Protein AF-A0A538QZ76-F1 (afdb_monomer)

Solvent-accessible surface area (backbone atoms only — not comparable to full-atom values): 19483 Å² total; per-residue (Å²): 105,70,64,50,49,67,51,51,40,61,67,75,55,74,56,78,67,48,42,54,47,55,32,48,49,42,43,40,50,39,54,44,37,49,47,60,68,74,47,75,77,45,76,70,54,49,53,53,48,49,52,42,44,50,49,37,51,58,56,55,55,70,50,48,74,53,44,76,74,72,51,53,75,73,53,45,54,50,49,55,51,49,64,60,46,50,54,53,51,49,52,50,52,51,50,36,45,64,71,66,48,62,62,67,56,50,50,50,52,34,52,53,44,48,52,50,27,51,46,43,42,46,38,48,67,70,50,59,70,67,60,80,74,67,51,47,66,75,59,62,57,74,44,58,71,42,66,81,66,40,31,46,32,62,51,28,55,52,51,26,41,44,70,55,47,45,61,58,52,50,61,73,68,43,86,64,69,40,39,34,38,26,36,47,30,50,59,20,73,58,41,38,54,43,20,63,66,57,29,47,24,36,30,30,23,75,48,64,62,26,42,53,40,16,59,73,67,29,86,62,74,58,57,44,76,44,76,42,49,53,67,62,55,97,62,62,69,49,67,20,46,27,33,36,31,56,74,30,49,45,69,40,95,57,42,59,40,30,47,38,39,46,41,47,27,29,22,69,62,13,38,41,37,39,26,39,40,18,59,38,72,61,13,44,49,49,68,41,48,40,37,60,74,28,33,34,80,50,64,77,44,68,62,39,67,89,37,30,46,42,72,66,59,54,49,50,40,30,50,78,39,46,28,47,70,73,48,76,38,6,42,42,74,47,96,47,70,51,49,56,49,18,62,73,71,18,35,43,57,94,81,37,45,44,40,79,41,94,54,50,55,37,24,30,40,34,42,26,22,30,51,60,85,128

Nearest PDB structures (foldseek):
  3l8d-assembly1_A-2  TM=7.058E-01  e=3.221E-12  Bacillus thuringiensis str. Al Hakam
  3bkw-assembly1_B  TM=6.563E-01  e=1.157E-09  Mesorhizobium japonicum MAFF 303099
  3bkw-assembly1_A  TM=6.419E-01  e=2.212E-09  Mesorhizobium japonicum MAFF 303099
  3g5l-assembly1_B  TM=6.286E-01  e=1.516E-09  Listeria monocytogenes serotype 4b str. F2365
  3g5l-assembly2_A  TM=6.689E-01  e=5.844E-09  Listeria monocytogenes serotype 4b str. F2365

Sequence (374 aa):
MLVDEGVFHRRRGLPRWERIGHPLDTLTLVVCLAWLVAVPPGRGALTVYAVLAVFSTLFVTKDEPVHARLCGGGEQWLHAILFVLHPIVLAVLGLVWWTGAHPALLAAQLGLTVGFGAYQAVYWNLLAGRRARTVNNAWYDTLGDRWYEAEDTPIALLRAEASHRNPWIAETLGAAPRAVLDLGCGAGFLANDLAARGHRVTGLDTSAEVLAVARRHDGSRSAEYLVGDACAVPFRDASFDAVCAMDLLEHVAEPHRVVAEAARVLRPGGAFFFHTFNRTWQAHLVVIKGVEWFVKNTPKDLHVIDLFRSPEEVAEMCRRAQLEPITVRGSRPRFRWPLWRMLVTGRVGHDFAFTFSGSTKLGYTGYARKLAAV

pLDDT: mean 93.0, std 7.46, range [49.75, 98.94]

Secondary structure (DSSP, 8-state):
-HHIIIIIIHHH---TTHHHHHHHHHHHHHHHHHHHHHS---HHHHHHHHHHHHHHHHHHGGGHHHHHHH--HHHHHHHHHHHHHHHHHHHHHHHHHHTT--HHHHHHHHHHHHHHHHHHHHIIIIIGGGS-PPP-THHHHT-TTHHHH-SSSTHHHHHHHHHHHHHHHHHHH-SS--EEEEET-TT-HHHHHHHHTT-EEEEEES-HHHHHHHHHT-SSS--EEEE--TTS-SS-TT-EEEEEEES-TTT-S-HHHHHHHHHHHEEEEEEEEEEEE--SHHHIIIIIIIHHHHSTTPPTTSS-GGG---HHHHHHHHHHTTB-S-EEEEEEE--SHHHHHHHHHS---TT--EEEES--SSEEEEEEEBPPP-

Mean predicted aligned error: 10.44 Å

Structure (mmCIF, N/CA/C/O backbone):
data_AF-A0A538QZ76-F1
#
_entry.id   AF-A0A538QZ76-F1
#
loop_
_atom_site.group_PDB
_atom_site.id
_atom_site.type_symbol
_atom_site.label_atom_id
_atom_site.label_alt_id
_atom_site.label_comp_id
_atom_site.label_asym_id
_atom_site.label_entity_id
_atom_site.label_seq_id
_atom_site.pdbx_PDB_ins_code
_atom_site.Cartn_x
_atom_site.Cartn_y
_atom_site.Cartn_z
_atom_site.occupancy
_atom_site.B_iso_or_equiv
_atom_site.auth_seq_id
_atom_site.auth_comp_id
_atom_site.auth_asym_id
_atom_site.auth_atom_id
_atom_site.pdbx_PDB_model_num
ATOM 1 N N . MET A 1 1 ? 7.756 -3.004 -36.128 1.00 80.75 1 MET A N 1
ATOM 2 C CA . MET A 1 1 ? 8.048 -2.037 -35.046 1.00 80.75 1 MET A CA 1
ATOM 3 C C . MET A 1 1 ? 6.789 -1.408 -34.449 1.00 80.75 1 MET A C 1
ATOM 5 O O . MET A 1 1 ? 6.540 -1.660 -33.286 1.00 80.75 1 MET A O 1
ATOM 9 N N . LEU A 1 2 ? 5.948 -0.663 -35.188 1.00 84.56 2 LEU A N 1
ATOM 10 C CA . LEU A 1 2 ? 4.759 -0.014 -34.585 1.00 84.56 2 LEU A CA 1
ATOM 11 C C . LEU A 1 2 ? 3.723 -0.989 -33.997 1.00 84.56 2 LEU A C 1
ATOM 13 O O . LEU A 1 2 ? 3.185 -0.724 -32.928 1.00 84.56 2 LEU A O 1
ATOM 17 N N . VAL A 1 3 ? 3.452 -2.111 -34.672 1.00 84.31 3 VAL A N 1
ATOM 18 C CA . VAL A 1 3 ? 2.540 -3.155 -34.160 1.00 84.31 3 VAL A CA 1
ATOM 19 C C . VAL A 1 3 ? 3.105 -3.797 -32.894 1.00 84.31 3 VAL A C 1
ATOM 21 O O . VAL A 1 3 ? 2.396 -3.938 -31.905 1.00 84.31 3 VAL A O 1
ATOM 24 N N . ASP A 1 4 ? 4.393 -4.124 -32.916 1.00 84.69 4 ASP A N 1
ATOM 25 C CA . ASP A 1 4 ? 5.113 -4.703 -31.784 1.00 84.69 4 ASP A CA 1
ATOM 26 C C . ASP A 1 4 ? 5.060 -3.793 -30.544 1.00 84.69 4 ASP A C 1
ATOM 28 O O . ASP A 1 4 ? 4.575 -4.166 -29.477 1.00 84.69 4 ASP A O 1
ATOM 32 N N . GLU A 1 5 ? 5.400 -2.523 -30.747 1.00 84.94 5 GLU A N 1
ATOM 33 C CA . GLU A 1 5 ? 5.354 -1.470 -29.741 1.00 84.94 5 GLU A CA 1
ATOM 34 C C . GLU A 1 5 ? 3.928 -1.202 -29.217 1.00 84.94 5 GLU A C 1
ATOM 36 O O . GLU A 1 5 ? 3.680 -1.178 -28.009 1.00 84.94 5 GLU A O 1
ATOM 41 N N . GLY A 1 6 ? 2.972 -0.989 -30.125 1.00 83.19 6 GLY A N 1
ATOM 42 C CA . GLY A 1 6 ? 1.619 -0.538 -29.801 1.00 83.19 6 GLY A CA 1
ATOM 43 C C . GLY A 1 6 ? 0.700 -1.633 -29.266 1.00 83.19 6 GLY A C 1
ATOM 44 O O . GLY A 1 6 ? -0.207 -1.335 -28.487 1.00 83.19 6 GLY A O 1
ATOM 45 N N . VAL A 1 7 ? 0.931 -2.888 -29.658 1.00 81.06 7 VAL A N 1
ATOM 46 C CA . VAL A 1 7 ? 0.089 -4.028 -29.281 1.00 81.06 7 VAL A CA 1
ATOM 47 C C . VAL A 1 7 ? 0.778 -4.875 -28.227 1.00 81.06 7 VAL A C 1
ATOM 49 O O . VAL A 1 7 ? 0.225 -5.045 -27.144 1.00 81.06 7 VAL A O 1
ATOM 52 N N . PHE A 1 8 ? 1.970 -5.397 -28.502 1.00 83.62 8 PHE A N 1
ATOM 53 C CA . PHE A 1 8 ? 2.587 -6.386 -27.625 1.00 83.62 8 PHE A CA 1
ATOM 54 C C . PHE A 1 8 ? 3.287 -5.735 -26.434 1.00 83.62 8 PHE A C 1
ATOM 56 O O . PHE A 1 8 ? 2.915 -6.005 -25.288 1.00 83.62 8 PHE A O 1
ATOM 63 N N . HIS A 1 9 ? 4.193 -4.782 -26.669 1.00 83.31 9 HIS A N 1
ATOM 64 C CA . HIS A 1 9 ? 4.949 -4.119 -25.598 1.00 83.31 9 HIS A CA 1
ATOM 65 C C . HIS A 1 9 ? 4.045 -3.338 -24.668 1.00 83.31 9 HIS A C 1
ATOM 67 O O . HIS A 1 9 ? 4.126 -3.480 -23.447 1.00 83.31 9 HIS A O 1
ATOM 73 N N . ARG A 1 10 ? 3.101 -2.580 -25.229 1.00 78.94 10 ARG A N 1
ATOM 74 C CA . ARG A 1 10 ? 2.077 -1.920 -24.427 1.00 78.94 10 ARG A CA 1
ATOM 75 C C . ARG A 1 10 ? 1.172 -2.885 -23.690 1.00 78.94 10 ARG A C 1
ATOM 77 O O . ARG A 1 10 ? 0.716 -2.494 -22.633 1.00 78.94 10 ARG A O 1
ATOM 84 N N . ARG A 1 11 ? 0.891 -4.109 -24.144 1.00 78.50 11 ARG A N 1
ATOM 85 C CA . ARG A 1 11 ? 0.104 -5.068 -23.341 1.00 78.50 11 ARG A CA 1
ATOM 86 C C . ARG A 1 11 ? 0.929 -5.642 -22.197 1.00 78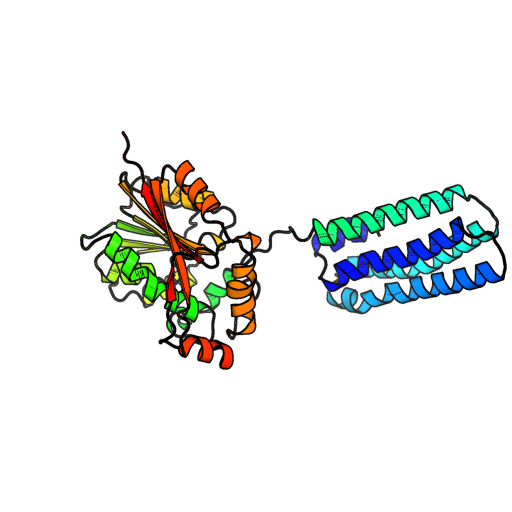.50 11 ARG A C 1
ATOM 88 O O . ARG A 1 11 ? 0.538 -5.454 -21.049 1.00 78.50 11 ARG A O 1
ATOM 95 N N . ARG A 1 12 ? 2.090 -6.231 -22.486 1.00 77.06 12 ARG A N 1
ATOM 96 C CA . ARG A 1 12 ? 2.932 -6.924 -21.493 1.00 77.06 12 ARG A CA 1
ATOM 97 C C . ARG A 1 12 ? 3.686 -5.991 -20.537 1.00 77.06 12 ARG A C 1
ATOM 99 O O . ARG A 1 12 ? 3.956 -6.354 -19.398 1.00 77.06 12 ARG A O 1
ATOM 106 N N . GLY A 1 13 ? 3.956 -4.759 -20.970 1.00 75.50 13 GLY A N 1
ATOM 107 C CA . GLY A 1 13 ? 4.861 -3.829 -20.295 1.00 75.50 13 GLY A CA 1
ATOM 108 C C . GLY A 1 13 ? 6.333 -4.216 -20.478 1.00 75.50 13 GLY A C 1
ATOM 109 O O . GLY A 1 13 ? 6.659 -5.381 -20.651 1.00 75.50 13 GLY A O 1
ATOM 110 N N . LEU A 1 14 ? 7.241 -3.237 -20.426 1.00 73.81 14 LEU A N 1
ATOM 111 C CA . LEU A 1 14 ? 8.676 -3.485 -20.619 1.00 73.81 14 LEU A CA 1
ATOM 112 C C . LEU A 1 14 ? 9.445 -3.611 -19.285 1.00 73.81 14 LEU A C 1
ATOM 114 O O . LEU A 1 14 ? 9.339 -2.707 -18.431 1.00 73.81 14 LEU A O 1
ATOM 118 N N . PRO A 1 15 ? 10.245 -4.685 -19.099 1.00 73.88 15 PRO A N 1
ATOM 119 C CA . PRO A 1 15 ? 11.234 -4.812 -18.030 1.00 73.88 15 PRO A CA 1
ATOM 120 C C . PRO A 1 15 ? 12.224 -3.643 -18.022 1.00 73.88 15 PRO A C 1
ATOM 122 O O . PRO A 1 15 ? 12.510 -3.050 -19.056 1.00 73.88 15 PRO A O 1
ATOM 125 N N . ARG A 1 16 ? 12.804 -3.323 -16.855 1.00 73.88 16 ARG A N 1
ATOM 126 C CA . ARG A 1 16 ? 13.711 -2.165 -16.695 1.00 73.88 16 ARG A CA 1
ATOM 127 C C . ARG A 1 16 ? 14.867 -2.140 -17.699 1.00 73.88 16 ARG A C 1
ATOM 129 O O . ARG A 1 16 ? 15.167 -1.073 -18.217 1.00 73.88 16 ARG A O 1
ATOM 136 N N . TRP A 1 17 ? 15.488 -3.288 -17.963 1.00 72.94 17 TRP A N 1
ATOM 137 C CA . TRP A 1 17 ? 16.600 -3.390 -18.910 1.00 72.94 17 TRP A CA 1
ATOM 138 C C . TRP A 1 17 ? 16.162 -3.113 -20.348 1.00 72.94 17 TRP A C 1
ATOM 140 O O . TRP A 1 17 ? 16.837 -2.368 -21.051 1.00 72.94 17 TRP A O 1
ATOM 150 N N . GLU A 1 18 ? 14.995 -3.607 -20.758 1.00 81.06 18 GLU A N 1
ATOM 151 C CA . GLU A 1 18 ? 14.475 -3.358 -22.104 1.00 81.06 18 GLU A CA 1
ATOM 152 C C . GLU A 1 18 ? 13.999 -1.913 -22.287 1.00 81.06 18 GLU A C 1
ATOM 154 O O . GLU A 1 18 ? 14.087 -1.396 -23.388 1.00 81.06 18 GLU A O 1
ATOM 159 N N . ARG A 1 19 ? 13.604 -1.184 -21.231 1.00 82.50 19 ARG A N 1
ATOM 160 C CA . ARG A 1 19 ? 13.295 0.263 -21.345 1.00 82.50 19 ARG A CA 1
ATOM 161 C C . ARG A 1 19 ? 14.489 1.115 -21.788 1.00 82.50 19 ARG A C 1
ATOM 163 O O . ARG A 1 19 ? 14.288 2.226 -22.277 1.00 82.50 19 ARG A O 1
ATOM 170 N N . ILE A 1 20 ? 15.703 0.602 -21.587 1.00 81.44 20 ILE A N 1
ATOM 171 C CA . ILE A 1 20 ? 16.960 1.193 -22.060 1.00 81.44 20 ILE A CA 1
ATOM 172 C C . ILE A 1 20 ? 17.405 0.503 -23.355 1.00 81.44 20 ILE A C 1
ATOM 174 O O . ILE A 1 20 ? 17.811 1.184 -24.290 1.00 81.44 20 ILE A O 1
ATOM 178 N N . GLY A 1 21 ? 17.288 -0.826 -23.428 1.00 83.19 21 GLY A N 1
ATOM 179 C CA . GLY A 1 21 ? 17.635 -1.620 -24.608 1.00 83.19 21 GLY A CA 1
ATOM 180 C C . GLY A 1 21 ? 16.875 -1.189 -25.863 1.00 83.19 21 GLY A C 1
ATOM 181 O O . GLY A 1 21 ? 17.511 -0.873 -26.859 1.00 83.19 21 GLY A O 1
ATOM 182 N N . HIS A 1 22 ? 15.550 -1.051 -25.780 1.00 82.56 22 HIS A N 1
ATOM 183 C CA . HIS A 1 22 ? 14.692 -0.683 -26.910 1.00 82.56 22 HIS A CA 1
ATOM 184 C C . HIS A 1 22 ? 15.082 0.644 -27.580 1.00 82.56 22 HIS A C 1
ATOM 186 O O . HIS A 1 22 ? 15.225 0.692 -28.803 1.00 82.56 22 HIS A O 1
ATOM 192 N N . PRO A 1 23 ? 15.274 1.746 -26.824 1.00 89.44 23 PRO A N 1
ATOM 193 C CA . PRO A 1 23 ? 15.790 2.978 -27.411 1.00 89.44 23 PRO A CA 1
ATOM 194 C C . PRO A 1 23 ? 17.182 2.828 -28.034 1.00 89.44 23 PRO A C 1
ATOM 196 O O . PRO A 1 23 ? 17.469 3.502 -29.022 1.00 89.44 23 PRO A O 1
ATOM 199 N N . LEU A 1 24 ? 18.045 1.962 -27.486 1.00 91.50 24 LEU A N 1
ATOM 200 C CA . LEU A 1 24 ? 19.373 1.704 -28.051 1.00 91.50 24 LEU A CA 1
ATOM 201 C C . LEU A 1 24 ? 19.293 0.955 -29.385 1.00 91.50 24 LEU A C 1
ATOM 203 O O . LEU A 1 24 ? 20.043 1.291 -30.297 1.00 91.50 24 LEU A O 1
ATOM 207 N N . ASP A 1 25 ? 18.360 0.016 -29.541 1.00 91.25 25 ASP A N 1
ATOM 208 C CA . ASP A 1 25 ? 18.129 -0.685 -30.811 1.00 91.25 25 ASP A CA 1
ATOM 209 C C . ASP A 1 25 ? 17.787 0.310 -31.921 1.00 91.25 25 ASP A C 1
ATOM 211 O O . ASP A 1 25 ? 18.461 0.368 -32.956 1.00 91.25 25 ASP A O 1
ATOM 215 N N . THR A 1 26 ? 16.824 1.193 -31.646 1.00 94.12 26 THR A N 1
ATOM 216 C CA . THR A 1 26 ? 16.449 2.288 -32.546 1.00 94.12 26 THR A CA 1
ATOM 217 C C . THR A 1 26 ? 17.615 3.253 -32.783 1.00 94.12 26 THR A C 1
ATOM 219 O O . THR A 1 26 ? 17.809 3.709 -33.910 1.00 94.12 26 THR A O 1
ATOM 222 N N . LEU A 1 27 ? 18.446 3.531 -31.771 1.00 95.50 27 LEU A N 1
ATOM 223 C CA . LEU A 1 27 ? 19.625 4.388 -31.913 1.00 95.50 27 LEU A CA 1
ATOM 224 C C . LEU A 1 27 ? 20.648 3.809 -32.900 1.00 95.50 27 LEU A C 1
ATOM 226 O O . LEU A 1 27 ? 21.184 4.562 -33.711 1.00 95.50 27 LEU A O 1
ATOM 230 N N . THR A 1 28 ? 20.900 2.494 -32.889 1.00 96.44 28 THR A N 1
ATOM 231 C CA . THR A 1 28 ? 21.828 1.882 -33.861 1.00 96.44 28 THR A CA 1
ATOM 232 C C . THR A 1 28 ? 21.362 2.091 -35.307 1.00 96.44 28 THR A C 1
ATOM 234 O O . THR A 1 28 ? 22.176 2.385 -36.186 1.00 96.44 28 THR A O 1
ATOM 237 N N . LEU A 1 29 ? 20.047 2.036 -35.549 1.00 95.69 29 LEU A N 1
ATOM 238 C CA . LEU A 1 29 ? 19.448 2.325 -36.851 1.00 95.69 29 LEU A CA 1
ATOM 239 C C . LEU A 1 29 ? 19.518 3.821 -37.198 1.00 95.69 29 LEU A C 1
ATOM 241 O O . LEU A 1 29 ? 19.831 4.169 -38.337 1.00 95.69 29 LEU A O 1
ATOM 245 N N . VAL A 1 30 ? 19.284 4.711 -36.225 1.00 97.44 30 VAL A N 1
ATOM 246 C CA . VAL A 1 30 ? 19.457 6.165 -36.398 1.00 97.44 30 VAL A CA 1
ATOM 247 C C . VAL A 1 30 ? 20.885 6.492 -36.826 1.00 97.44 30 VAL A C 1
ATOM 249 O O . VAL A 1 30 ? 21.061 7.278 -37.750 1.00 97.44 30 VAL A O 1
ATOM 252 N N . VAL A 1 31 ? 21.899 5.867 -36.220 1.00 97.94 31 VAL A N 1
ATOM 253 C CA . VAL A 1 31 ? 23.308 6.065 -36.600 1.00 97.94 31 VAL A CA 1
ATOM 254 C C . VAL A 1 31 ? 23.555 5.633 -38.049 1.00 97.94 31 VAL A C 1
ATOM 256 O O . VAL A 1 31 ? 24.192 6.369 -38.802 1.00 97.94 31 VAL A O 1
ATOM 259 N N . CYS A 1 32 ? 22.999 4.493 -38.473 1.00 97.69 32 CYS A N 1
ATOM 260 C CA . CYS A 1 32 ? 23.092 4.035 -39.862 1.00 97.69 32 CYS A CA 1
ATOM 261 C C . CYS A 1 32 ? 22.452 5.035 -40.840 1.00 97.69 32 CYS A C 1
ATOM 263 O O . CYS A 1 32 ? 23.055 5.391 -41.848 1.00 97.69 32 CYS A O 1
ATOM 265 N N . LEU A 1 33 ? 21.240 5.509 -40.545 1.00 97.25 33 LEU A N 1
ATOM 266 C CA . LEU A 1 33 ? 20.511 6.456 -41.396 1.00 97.25 33 LEU A CA 1
ATOM 267 C C . LEU A 1 33 ? 21.169 7.840 -41.426 1.00 97.25 33 LEU A C 1
ATOM 269 O O . LEU A 1 33 ? 21.270 8.450 -42.488 1.00 97.25 33 LEU A O 1
ATOM 273 N N . ALA A 1 34 ? 21.655 8.323 -40.281 1.00 97.56 34 ALA A N 1
ATOM 274 C CA . ALA A 1 34 ? 22.375 9.585 -40.183 1.00 97.56 34 ALA A CA 1
ATOM 275 C C . ALA A 1 34 ? 23.660 9.556 -41.018 1.00 97.56 34 ALA A C 1
ATOM 277 O O . ALA A 1 34 ? 23.959 10.536 -41.695 1.00 97.56 34 ALA A O 1
ATOM 278 N N . TRP A 1 35 ? 24.372 8.422 -41.039 1.00 98.06 35 TRP A N 1
ATOM 279 C CA . TRP A 1 35 ? 25.529 8.228 -41.913 1.00 98.06 35 TRP A CA 1
ATOM 280 C C . TRP A 1 35 ? 25.163 8.391 -43.393 1.00 98.06 35 TRP A C 1
ATOM 282 O O . TRP A 1 35 ? 25.805 9.166 -44.097 1.00 98.06 35 TRP A O 1
ATOM 292 N N . LEU A 1 36 ? 24.097 7.723 -43.850 1.00 96.62 36 LEU A N 1
ATOM 293 C CA . LEU A 1 36 ? 23.642 7.816 -45.242 1.00 96.62 36 LEU A CA 1
ATOM 294 C C . LEU A 1 36 ? 23.191 9.235 -45.629 1.00 96.62 36 LEU A C 1
ATOM 296 O O . LEU A 1 36 ? 23.355 9.642 -46.773 1.00 96.62 36 LEU A O 1
ATOM 300 N N . VAL A 1 37 ? 22.621 9.998 -44.694 1.00 96.50 37 VAL A N 1
ATOM 301 C CA . VAL A 1 37 ? 22.189 11.383 -44.951 1.00 96.50 37 VAL A CA 1
ATOM 302 C C . VAL A 1 37 ? 23.370 12.360 -44.948 1.00 96.50 37 VAL A C 1
ATOM 304 O O . VAL A 1 37 ? 23.382 13.303 -45.735 1.00 96.50 37 VAL A O 1
ATOM 307 N N . ALA A 1 38 ? 24.352 12.161 -44.068 1.00 96.31 38 ALA A N 1
ATOM 308 C CA . ALA A 1 38 ? 25.433 13.121 -43.845 1.00 96.31 38 ALA A CA 1
ATOM 309 C C . ALA A 1 38 ? 26.656 12.909 -44.749 1.00 96.31 38 ALA A C 1
ATOM 311 O O . ALA A 1 38 ? 27.413 13.853 -44.978 1.00 96.31 38 ALA A O 1
ATOM 312 N N . VAL A 1 39 ? 26.881 11.684 -45.233 1.00 96.38 39 VAL A N 1
ATOM 313 C CA . VAL A 1 39 ? 28.116 11.311 -45.934 1.00 96.38 39 VAL A CA 1
ATOM 314 C C . VAL A 1 39 ? 27.818 10.986 -47.401 1.00 96.38 39 VAL A C 1
ATOM 316 O O . VAL A 1 39 ? 26.955 10.151 -47.672 1.00 96.38 39 VAL A O 1
ATOM 319 N N . PRO A 1 40 ? 28.521 11.602 -48.371 1.00 94.06 40 PRO A N 1
ATOM 320 C CA . PRO A 1 40 ? 28.330 11.289 -49.783 1.00 94.06 40 PRO A CA 1
ATOM 321 C C . PRO A 1 40 ? 28.854 9.882 -50.144 1.00 94.06 40 PRO A C 1
ATOM 323 O O . PRO A 1 40 ? 29.774 9.378 -49.487 1.00 94.06 40 PRO A O 1
ATOM 326 N N . PRO A 1 41 ? 28.325 9.245 -51.208 1.00 95.50 41 PRO A N 1
ATOM 327 C CA . PRO A 1 41 ? 28.756 7.918 -51.643 1.00 95.50 41 PRO A CA 1
ATOM 328 C C . PRO A 1 41 ? 30.248 7.825 -51.976 1.00 95.50 41 PRO A C 1
ATOM 330 O O . PRO A 1 41 ? 30.800 8.626 -52.727 1.00 95.50 41 PRO A O 1
ATOM 333 N N . GLY A 1 42 ? 30.901 6.791 -51.448 1.00 95.31 42 GLY A N 1
ATOM 334 C CA . GLY A 1 42 ? 32.303 6.482 -51.716 1.00 95.31 42 GLY A CA 1
ATOM 335 C C . GLY A 1 42 ? 32.696 5.136 -51.115 1.00 95.31 42 GLY A C 1
ATOM 336 O O . GLY A 1 42 ? 32.079 4.681 -50.156 1.00 95.31 42 GLY A O 1
ATOM 337 N N . ARG A 1 43 ? 33.726 4.475 -51.662 1.00 94.00 43 ARG A N 1
ATOM 338 C CA . ARG A 1 43 ? 34.111 3.110 -51.236 1.00 94.00 43 ARG A CA 1
ATOM 339 C C . ARG A 1 43 ? 34.431 3.021 -49.740 1.00 94.00 43 ARG A C 1
ATOM 341 O O . ARG A 1 43 ? 33.952 2.113 -49.076 1.00 94.00 43 ARG A O 1
ATOM 348 N N . GLY A 1 44 ? 35.182 3.986 -49.204 1.00 95.00 44 GLY A N 1
ATOM 349 C CA . GLY A 1 44 ? 35.467 4.049 -47.766 1.00 95.00 44 GLY A CA 1
ATOM 350 C C . GLY A 1 44 ? 34.210 4.281 -46.923 1.00 95.00 44 GLY A C 1
ATOM 351 O O . GLY A 1 44 ? 34.025 3.628 -45.900 1.00 95.00 44 GLY A O 1
ATOM 352 N N . ALA A 1 45 ? 33.305 5.149 -47.386 1.00 95.50 45 ALA A N 1
ATOM 353 C CA . ALA A 1 45 ? 32.052 5.428 -46.693 1.00 95.50 45 ALA A CA 1
ATOM 354 C C . ALA A 1 45 ? 31.082 4.235 -46.708 1.00 95.50 45 ALA A C 1
ATOM 356 O O . ALA A 1 45 ? 30.384 4.004 -45.722 1.00 95.50 45 ALA A O 1
ATOM 357 N N . LEU A 1 46 ? 31.085 3.447 -47.788 1.00 96.44 46 LEU A N 1
ATOM 358 C CA . LEU A 1 46 ? 30.331 2.200 -47.886 1.00 96.44 46 LEU A CA 1
ATOM 359 C C . LEU A 1 46 ? 30.845 1.157 -46.887 1.00 96.44 46 LEU A C 1
ATOM 361 O O . LEU A 1 46 ? 30.037 0.501 -46.239 1.00 96.44 46 LEU A O 1
ATOM 365 N N . THR A 1 47 ? 32.165 1.030 -46.717 1.00 97.19 47 THR A N 1
ATOM 366 C CA . THR A 1 47 ? 32.744 0.121 -45.715 1.00 97.19 47 THR A CA 1
ATOM 367 C C . THR A 1 47 ? 32.290 0.486 -44.304 1.00 97.19 47 THR A C 1
ATOM 369 O O . THR A 1 47 ? 31.853 -0.388 -43.559 1.00 97.19 47 THR A O 1
ATOM 372 N N . VAL A 1 48 ? 32.341 1.772 -43.941 1.00 97.75 48 VAL A N 1
ATOM 373 C CA . VAL A 1 48 ? 31.873 2.234 -42.623 1.00 97.75 48 VAL A CA 1
ATOM 374 C C . VAL A 1 48 ? 30.382 1.953 -42.448 1.00 97.75 48 VAL A C 1
ATOM 376 O O . VAL A 1 48 ? 29.983 1.392 -41.430 1.00 97.75 48 VAL A O 1
ATOM 379 N N . TYR A 1 49 ? 29.566 2.268 -43.457 1.00 98.12 49 TYR A N 1
ATOM 380 C CA . TYR A 1 49 ? 28.137 1.966 -43.429 1.00 98.12 49 TYR A CA 1
ATOM 381 C C . TYR A 1 49 ? 27.860 0.470 -43.238 1.00 98.12 49 TYR A C 1
ATOM 383 O O . TYR A 1 49 ? 27.044 0.101 -42.399 1.00 98.12 49 TYR A O 1
ATOM 391 N N . ALA A 1 50 ? 28.561 -0.396 -43.973 1.00 97.69 50 ALA A N 1
ATOM 392 C CA . ALA A 1 50 ? 28.400 -1.840 -43.866 1.00 97.69 50 ALA A CA 1
ATOM 393 C C . ALA A 1 50 ? 28.728 -2.344 -42.452 1.00 97.69 50 ALA A C 1
ATOM 395 O O . ALA A 1 50 ? 27.985 -3.159 -41.909 1.00 97.69 50 ALA A O 1
ATOM 396 N N . VAL A 1 51 ? 29.784 -1.817 -41.821 1.00 98.06 51 VAL A N 1
ATOM 397 C CA . VAL A 1 51 ? 30.125 -2.139 -40.424 1.00 98.06 51 VAL A CA 1
ATOM 398 C C . VAL A 1 51 ? 29.012 -1.701 -39.469 1.00 98.06 51 VAL A C 1
ATOM 400 O O . VAL A 1 51 ? 28.595 -2.492 -38.624 1.00 98.06 51 VAL A O 1
ATOM 403 N N . LEU A 1 52 ? 28.491 -0.479 -39.621 1.00 98.00 52 LEU A N 1
ATOM 404 C CA . LEU A 1 52 ? 27.378 0.024 -38.807 1.00 98.00 52 LEU A CA 1
ATOM 405 C C . LEU A 1 52 ? 26.110 -0.826 -38.987 1.00 98.00 52 LEU A C 1
ATOM 407 O O . LEU A 1 52 ? 25.454 -1.168 -38.004 1.00 98.00 52 LEU A O 1
ATOM 411 N N . ALA A 1 53 ? 25.793 -1.213 -40.223 1.00 97.88 53 ALA A N 1
ATOM 412 C CA . ALA A 1 53 ? 24.622 -2.020 -40.551 1.00 97.88 53 ALA A CA 1
ATOM 413 C C . ALA A 1 53 ? 24.721 -3.450 -39.993 1.00 97.88 53 ALA A C 1
ATOM 415 O O . ALA A 1 53 ? 23.751 -3.965 -39.431 1.00 97.88 53 ALA A O 1
ATOM 416 N N . VAL A 1 54 ? 25.899 -4.079 -40.090 1.00 97.75 54 VAL A N 1
ATOM 417 C CA . VAL A 1 54 ? 26.168 -5.387 -39.473 1.00 97.75 54 VAL A CA 1
ATOM 418 C C . VAL A 1 54 ? 26.062 -5.286 -37.957 1.00 97.75 54 VAL A C 1
ATOM 420 O O . VAL A 1 54 ? 25.386 -6.109 -37.343 1.00 97.75 54 VAL A O 1
ATOM 423 N N . PHE A 1 55 ? 26.660 -4.257 -37.351 1.00 97.81 55 PHE A N 1
ATOM 424 C CA . PHE A 1 55 ? 26.548 -4.032 -35.914 1.00 97.81 55 PHE A CA 1
ATOM 425 C C . PHE A 1 55 ? 25.089 -3.868 -35.481 1.00 97.81 55 PHE A C 1
ATOM 427 O O . PHE A 1 55 ? 24.662 -4.556 -34.562 1.00 97.81 55 PHE A O 1
ATOM 434 N N . SER A 1 56 ? 24.308 -3.023 -36.163 1.00 96.69 56 SER A N 1
ATOM 435 C CA . SER A 1 56 ? 22.882 -2.837 -35.867 1.00 96.69 56 SER A CA 1
ATOM 436 C C . SER A 1 56 ? 22.102 -4.149 -35.987 1.00 96.69 56 SER A C 1
ATOM 438 O O . SER A 1 56 ? 21.307 -4.472 -35.111 1.00 96.69 56 SER A O 1
ATOM 440 N N . THR A 1 57 ? 22.376 -4.949 -37.022 1.00 96.00 57 THR A N 1
ATOM 441 C CA . THR A 1 57 ? 21.730 -6.257 -37.219 1.00 96.00 57 THR A CA 1
ATOM 442 C C . THR A 1 57 ? 22.039 -7.222 -36.082 1.00 96.00 57 THR A C 1
ATOM 444 O O . THR A 1 57 ? 21.132 -7.860 -35.559 1.00 96.00 57 THR A O 1
ATOM 447 N N . LEU A 1 58 ? 23.304 -7.318 -35.670 1.00 95.12 58 LEU A N 1
ATOM 448 C CA . LEU A 1 58 ? 23.701 -8.200 -34.574 1.00 95.12 58 LEU A CA 1
ATOM 449 C C . LEU A 1 58 ? 23.181 -7.696 -33.227 1.00 95.12 58 LEU A C 1
ATOM 451 O O . LEU A 1 58 ? 22.713 -8.492 -32.419 1.00 95.12 58 LEU A O 1
ATOM 455 N N . PHE A 1 59 ? 23.229 -6.387 -32.983 1.00 94.38 59 PHE A N 1
ATOM 456 C CA . PHE A 1 59 ? 22.851 -5.793 -31.703 1.00 94.38 59 PHE A CA 1
ATOM 457 C C . PHE A 1 59 ? 21.399 -6.090 -31.332 1.00 94.38 59 PHE A C 1
ATOM 459 O O . PHE A 1 59 ? 21.141 -6.480 -30.200 1.00 94.38 59 PHE A O 1
ATOM 466 N N . VAL A 1 60 ? 20.476 -6.000 -32.292 1.00 90.62 60 VAL A N 1
ATOM 467 C CA . VAL A 1 60 ? 19.042 -6.244 -32.066 1.00 90.62 60 VAL A CA 1
ATOM 468 C C . VAL A 1 60 ? 18.767 -7.714 -31.694 1.00 90.62 60 VAL A C 1
ATOM 470 O O . VAL A 1 60 ? 17.811 -8.008 -30.986 1.00 90.62 60 VAL A O 1
ATOM 473 N N . THR A 1 61 ? 19.653 -8.658 -32.044 1.00 90.31 61 THR A N 1
ATOM 474 C CA . THR A 1 61 ? 19.506 -10.068 -31.618 1.00 90.31 61 THR A CA 1
ATOM 475 C C . THR A 1 61 ? 19.739 -10.294 -30.119 1.00 90.31 61 THR A C 1
ATOM 477 O O . THR A 1 61 ? 19.396 -11.359 -29.604 1.00 90.31 61 THR A O 1
ATOM 480 N N . LYS A 1 62 ? 20.265 -9.300 -29.382 1.00 89.88 62 LYS A N 1
ATOM 481 C CA . LYS A 1 62 ? 20.437 -9.377 -27.919 1.00 89.88 62 LYS A CA 1
ATOM 482 C C . LYS A 1 62 ? 19.124 -9.634 -27.173 1.00 89.88 62 LYS A C 1
ATOM 484 O O . LYS A 1 62 ? 19.163 -10.124 -26.046 1.00 89.88 62 LYS A O 1
ATOM 489 N N . ASP A 1 63 ? 17.991 -9.277 -27.780 1.00 84.44 63 ASP A N 1
ATOM 490 C CA . ASP A 1 63 ? 16.669 -9.380 -27.161 1.00 84.44 63 ASP A CA 1
ATOM 491 C C . ASP A 1 63 ? 16.034 -10.764 -27.355 1.00 84.44 63 ASP A C 1
ATOM 493 O O . ASP A 1 63 ? 15.097 -11.120 -26.638 1.00 84.44 63 ASP A O 1
ATOM 497 N N . GLU A 1 64 ? 16.594 -11.607 -28.230 1.00 86.19 64 GLU A N 1
ATOM 498 C CA . GLU A 1 64 ? 16.068 -12.945 -28.523 1.00 86.19 64 GLU A CA 1
ATOM 499 C C . GLU A 1 64 ? 15.933 -13.842 -27.275 1.00 86.19 64 GLU A C 1
ATOM 501 O O . GLU A 1 64 ? 14.871 -14.435 -27.073 1.00 86.19 64 GLU A O 1
ATOM 506 N N . PRO A 1 65 ? 16.915 -13.912 -26.348 1.00 84.44 65 PRO A N 1
ATOM 507 C CA . PRO A 1 65 ? 16.761 -14.700 -25.125 1.00 84.44 65 PRO A CA 1
ATOM 508 C C . PRO A 1 65 ? 15.623 -14.212 -24.222 1.00 84.44 65 PRO A C 1
ATOM 510 O O . PRO A 1 65 ? 15.084 -14.996 -23.436 1.00 84.44 65 PRO A O 1
ATOM 513 N N . VAL A 1 66 ? 15.282 -12.922 -24.284 1.00 79.38 66 VAL A N 1
ATOM 514 C CA . VAL A 1 66 ? 14.174 -12.357 -23.511 1.00 79.38 66 VAL A CA 1
ATOM 515 C C . VAL A 1 66 ? 12.853 -12.662 -24.201 1.00 79.38 66 VAL A C 1
ATOM 517 O O . VAL A 1 66 ? 11.917 -13.125 -23.545 1.00 79.38 66 VAL A O 1
ATOM 520 N N . HIS A 1 67 ? 12.792 -12.504 -25.522 1.00 82.38 67 HIS A N 1
ATOM 521 C CA . HIS A 1 67 ? 11.618 -12.852 -26.310 1.00 82.38 67 HIS A CA 1
ATOM 522 C C . HIS A 1 67 ? 11.264 -14.332 -26.158 1.00 82.38 67 HIS A C 1
ATOM 524 O O . HIS A 1 67 ? 10.131 -14.650 -25.798 1.00 82.38 67 HIS A O 1
ATOM 530 N N . ALA A 1 68 ? 12.244 -15.234 -26.275 1.00 83.56 68 ALA A N 1
ATOM 531 C CA . ALA A 1 68 ? 12.092 -16.675 -26.043 1.00 83.56 68 ALA A CA 1
ATOM 532 C C . ALA A 1 68 ? 11.442 -17.029 -24.691 1.00 83.56 68 ALA A C 1
ATOM 534 O O . ALA A 1 68 ? 10.773 -18.054 -24.575 1.00 83.56 68 ALA A O 1
ATOM 535 N N . ARG A 1 69 ? 11.621 -16.188 -23.663 1.00 81.31 69 ARG A N 1
ATOM 536 C CA . ARG A 1 69 ? 11.067 -16.408 -22.317 1.00 81.31 69 ARG A CA 1
ATOM 537 C C . ARG A 1 69 ? 9.708 -15.752 -22.092 1.00 81.31 69 ARG A C 1
ATOM 539 O O . ARG A 1 69 ? 8.955 -16.238 -21.254 1.00 81.31 69 ARG A O 1
ATOM 546 N N . LEU A 1 70 ? 9.436 -14.626 -22.752 1.00 77.00 70 LEU A N 1
ATOM 547 C CA . LEU A 1 70 ? 8.315 -13.742 -22.409 1.00 77.00 70 LEU A CA 1
ATOM 548 C C . LEU A 1 70 ? 7.228 -13.652 -23.490 1.00 77.00 70 LEU A C 1
ATOM 550 O O . LEU A 1 70 ? 6.099 -13.286 -23.167 1.00 77.00 70 LEU A O 1
ATOM 554 N N . CYS A 1 71 ? 7.544 -13.959 -24.750 1.00 81.62 71 CYS A N 1
ATOM 555 C CA . CYS A 1 71 ? 6.632 -13.776 -25.879 1.00 81.62 71 CYS A CA 1
ATOM 556 C C . CYS A 1 71 ? 5.724 -14.994 -26.101 1.00 81.62 71 CYS A C 1
ATOM 558 O O . CYS A 1 71 ? 6.173 -16.140 -26.067 1.00 81.62 71 CYS A O 1
ATOM 560 N N . GLY A 1 72 ? 4.453 -14.743 -26.429 1.00 83.44 72 GLY A N 1
ATOM 561 C CA . GLY A 1 72 ? 3.550 -15.774 -26.957 1.00 83.44 72 GLY A CA 1
ATOM 562 C C . GLY A 1 72 ? 3.841 -16.108 -28.427 1.00 83.44 72 GLY A C 1
ATOM 563 O O . GLY A 1 72 ? 4.554 -15.377 -29.111 1.00 83.44 72 GLY A O 1
ATOM 564 N N . GLY A 1 73 ? 3.235 -17.177 -28.958 1.00 84.44 73 GLY A N 1
ATOM 565 C CA . GLY A 1 73 ? 3.525 -17.655 -30.321 1.00 84.44 73 GLY A CA 1
ATOM 566 C C . GLY A 1 73 ? 3.337 -16.606 -31.429 1.00 84.44 73 GLY A C 1
ATOM 567 O O . GLY A 1 73 ? 4.167 -16.507 -32.324 1.00 84.44 73 GLY A O 1
ATOM 568 N N . GLY A 1 74 ? 2.291 -15.776 -31.361 1.00 84.19 74 GLY A N 1
ATOM 569 C CA . GLY A 1 74 ? 2.062 -14.719 -32.360 1.00 84.19 74 GLY A CA 1
ATOM 570 C C . GLY A 1 74 ? 3.079 -13.570 -32.307 1.00 84.19 74 GLY A C 1
ATOM 571 O O . GLY A 1 74 ? 3.401 -12.984 -33.335 1.00 84.19 74 GLY A O 1
ATOM 572 N N . GLU A 1 75 ? 3.605 -13.269 -31.123 1.00 86.38 75 GLU A N 1
ATOM 573 C CA . GLU A 1 75 ? 4.632 -12.242 -30.919 1.00 86.38 75 GLU A CA 1
ATOM 574 C C . GLU A 1 75 ? 6.003 -12.740 -31.396 1.00 86.38 75 GLU A C 1
ATOM 576 O O . GLU A 1 75 ? 6.701 -12.032 -32.114 1.00 86.38 75 GLU A O 1
ATOM 581 N N . GLN A 1 76 ? 6.316 -14.009 -31.119 1.00 87.50 76 GLN A N 1
ATOM 582 C CA . GLN A 1 76 ? 7.502 -14.697 -31.639 1.00 87.50 76 GLN A CA 1
ATOM 583 C C . GLN A 1 76 ? 7.581 -14.667 -33.170 1.00 87.50 76 GLN A C 1
ATOM 585 O O . GLN A 1 76 ? 8.614 -14.326 -33.744 1.00 87.50 76 GLN A O 1
ATOM 590 N N . TRP A 1 77 ? 6.468 -14.961 -33.852 1.00 90.12 77 TRP A N 1
ATOM 591 C CA . TRP A 1 77 ? 6.403 -14.875 -35.314 1.00 90.12 77 TRP A CA 1
ATOM 592 C C . TRP A 1 77 ? 6.680 -13.462 -35.836 1.00 90.12 77 TRP A C 1
ATOM 594 O O . TRP A 1 77 ? 7.378 -13.300 -36.838 1.00 90.12 77 TRP A O 1
ATOM 604 N N . LEU A 1 78 ? 6.159 -12.434 -35.160 1.00 89.38 78 LEU A N 1
ATOM 605 C CA . LEU A 1 78 ? 6.414 -11.046 -35.531 1.00 89.38 78 LEU A CA 1
ATOM 606 C C . LEU A 1 78 ? 7.895 -10.679 -35.351 1.00 89.38 78 LEU A C 1
ATOM 608 O O . LEU A 1 78 ? 8.464 -10.049 -36.242 1.00 89.38 78 LEU A O 1
ATOM 612 N N . HIS A 1 79 ? 8.525 -11.082 -34.245 1.00 89.06 79 HIS A N 1
ATOM 613 C CA . HIS A 1 79 ? 9.951 -10.833 -33.995 1.00 89.06 79 HIS A CA 1
ATOM 614 C C . HIS A 1 79 ? 10.842 -11.526 -35.022 1.00 89.06 79 HIS A C 1
ATOM 616 O O . HIS A 1 79 ? 11.698 -10.866 -35.607 1.00 89.06 79 HIS A O 1
ATOM 622 N N . ALA A 1 80 ? 10.570 -12.790 -35.354 1.00 89.25 80 ALA A N 1
ATOM 623 C CA . ALA A 1 80 ? 11.294 -13.506 -36.404 1.00 89.25 80 ALA A CA 1
ATOM 624 C C . ALA A 1 80 ? 11.240 -12.767 -37.755 1.00 89.25 80 ALA A C 1
ATOM 626 O O . ALA A 1 80 ? 12.265 -12.590 -38.416 1.00 89.25 80 ALA A O 1
ATOM 627 N N . ILE A 1 81 ? 10.062 -12.266 -38.147 1.00 91.12 81 ILE A N 1
ATOM 628 C CA . ILE A 1 81 ? 9.905 -11.459 -39.367 1.00 91.12 81 ILE A CA 1
ATOM 629 C C . ILE A 1 81 ? 10.726 -10.166 -39.277 1.00 91.12 81 ILE A C 1
ATOM 631 O O . ILE A 1 81 ? 11.415 -9.807 -40.231 1.00 91.12 81 ILE A O 1
ATOM 635 N N . LEU A 1 82 ? 10.672 -9.459 -38.145 1.00 90.00 82 LEU A N 1
ATOM 636 C CA . LEU A 1 82 ? 11.402 -8.202 -37.961 1.00 90.00 82 LEU A CA 1
ATOM 637 C C . LEU A 1 82 ? 12.924 -8.402 -38.008 1.00 90.00 82 LEU A C 1
ATOM 639 O O . LEU A 1 82 ? 13.600 -7.610 -38.664 1.00 90.00 82 LEU A O 1
ATOM 643 N N . PHE A 1 83 ? 13.455 -9.467 -37.400 1.00 90.44 83 PHE A N 1
ATOM 644 C CA . PHE A 1 83 ? 14.885 -9.788 -37.450 1.00 90.44 83 PHE A CA 1
ATOM 645 C C . PHE A 1 83 ? 15.367 -10.111 -38.866 1.00 90.44 83 PHE A C 1
ATOM 647 O O . PHE A 1 83 ? 16.465 -9.706 -39.239 1.00 90.44 83 PHE A O 1
ATOM 654 N N . VAL A 1 84 ? 14.546 -10.784 -39.679 1.00 92.25 84 VAL A N 1
ATOM 655 C CA . VAL A 1 84 ? 14.871 -11.065 -41.088 1.00 92.25 84 VAL A CA 1
ATOM 656 C C . VAL A 1 84 ? 14.801 -9.798 -41.942 1.00 92.25 84 VAL A C 1
ATOM 658 O O . VAL A 1 84 ? 15.660 -9.573 -42.794 1.00 92.25 84 VAL A O 1
ATOM 661 N N . LEU A 1 85 ? 13.795 -8.948 -41.723 1.00 93.69 85 LEU A N 1
ATOM 662 C CA . LEU A 1 85 ? 13.611 -7.732 -42.516 1.00 93.69 85 LEU A CA 1
ATOM 663 C C . LEU A 1 85 ? 14.664 -6.660 -42.224 1.00 93.69 85 LEU A C 1
ATOM 665 O O . LEU A 1 85 ? 15.016 -5.910 -43.131 1.00 93.69 85 LEU A O 1
ATOM 669 N N . HIS A 1 86 ? 15.182 -6.574 -40.999 1.00 94.56 86 HIS A N 1
ATOM 670 C CA . HIS A 1 86 ? 16.135 -5.532 -40.600 1.00 94.56 86 HIS A CA 1
ATOM 671 C C . HIS A 1 86 ? 17.395 -5.443 -41.489 1.00 94.56 86 HIS A C 1
ATOM 673 O O . HIS A 1 86 ? 17.632 -4.372 -42.060 1.00 94.56 86 HIS A O 1
ATOM 679 N N . PRO A 1 87 ? 18.176 -6.523 -41.707 1.00 95.94 87 PRO A N 1
ATOM 680 C CA . PRO A 1 87 ? 19.341 -6.472 -42.593 1.00 95.94 87 PRO A CA 1
ATOM 681 C C . PRO A 1 87 ? 18.963 -6.218 -44.057 1.00 95.94 87 PRO A C 1
ATOM 683 O O . PRO A 1 87 ? 19.708 -5.549 -44.772 1.00 95.94 87 PRO A O 1
ATOM 686 N N . ILE A 1 88 ? 17.799 -6.703 -44.504 1.00 96.50 88 ILE A N 1
ATOM 687 C CA . ILE A 1 88 ? 17.300 -6.475 -45.868 1.00 96.50 88 ILE A CA 1
ATOM 688 C C . ILE A 1 88 ? 17.021 -4.985 -46.082 1.00 96.50 88 ILE A C 1
ATOM 690 O O . ILE A 1 88 ? 17.464 -4.406 -47.073 1.00 96.50 88 ILE A O 1
ATOM 694 N N . VAL A 1 89 ? 16.327 -4.344 -45.140 1.00 95.38 89 VAL A N 1
ATOM 695 C CA . VAL A 1 89 ? 16.013 -2.911 -45.200 1.00 95.38 89 VAL A CA 1
ATOM 696 C C . VAL A 1 89 ? 17.291 -2.074 -45.196 1.00 95.38 89 VAL A C 1
ATOM 698 O O . VAL A 1 89 ? 17.416 -1.169 -46.018 1.00 95.38 89 VAL A O 1
ATOM 701 N N . LEU A 1 90 ? 18.264 -2.388 -44.336 1.00 96.75 90 LEU A N 1
ATOM 702 C CA . LEU A 1 90 ? 19.560 -1.701 -44.330 1.00 96.75 90 LEU A CA 1
ATOM 703 C C . LEU A 1 90 ? 20.297 -1.869 -45.669 1.00 96.75 90 LEU A C 1
ATOM 705 O O . LEU A 1 90 ? 20.758 -0.888 -46.246 1.00 96.75 90 LEU A O 1
ATOM 709 N N . ALA A 1 91 ? 20.338 -3.076 -46.234 1.00 96.94 91 ALA A N 1
ATOM 710 C CA . ALA A 1 91 ? 20.949 -3.292 -47.545 1.00 96.94 91 ALA A CA 1
ATOM 711 C C . ALA A 1 91 ? 20.276 -2.449 -48.647 1.00 96.94 91 ALA A C 1
ATOM 713 O O . ALA A 1 91 ? 20.963 -1.798 -49.436 1.00 96.94 91 ALA A O 1
ATOM 714 N N . VAL A 1 92 ? 18.939 -2.398 -48.667 1.00 96.00 92 VAL A N 1
ATOM 715 C CA . VAL A 1 92 ? 18.175 -1.579 -49.622 1.00 96.00 92 VAL A CA 1
ATOM 716 C C . VAL A 1 92 ? 18.471 -0.089 -49.443 1.00 96.00 92 VAL A C 1
ATOM 718 O O . VAL A 1 92 ? 18.712 0.603 -50.429 1.00 96.00 92 VAL A O 1
ATOM 721 N N . LEU A 1 93 ? 18.517 0.415 -48.207 1.00 95.75 93 LEU A N 1
ATOM 722 C CA . LEU A 1 93 ? 18.854 1.816 -47.928 1.00 95.75 93 LEU A CA 1
ATOM 723 C C . LEU A 1 93 ? 20.278 2.165 -48.379 1.00 95.75 93 LEU A C 1
ATOM 725 O O . LEU A 1 93 ? 20.490 3.229 -48.961 1.00 95.75 93 LEU A O 1
ATOM 729 N N . GLY A 1 94 ? 21.236 1.257 -48.177 1.00 96.06 94 GLY A N 1
ATOM 730 C CA . GLY A 1 94 ? 22.598 1.398 -48.688 1.00 96.06 94 GLY A CA 1
ATOM 731 C C . GLY A 1 94 ? 22.657 1.474 -50.217 1.00 96.06 94 GLY A C 1
ATOM 732 O O . GLY A 1 94 ? 23.402 2.289 -50.756 1.00 96.06 94 GLY A O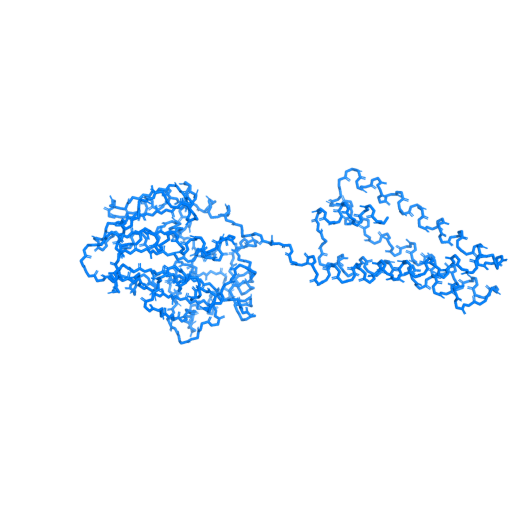 1
ATOM 733 N N . LEU A 1 95 ? 21.841 0.686 -50.926 1.00 95.31 95 LEU A N 1
ATOM 734 C CA . LEU A 1 95 ? 21.736 0.737 -52.392 1.00 95.31 95 LEU A CA 1
ATOM 735 C C . LEU A 1 95 ? 21.094 2.042 -52.886 1.00 95.31 95 LEU A C 1
ATOM 737 O O . LEU A 1 95 ? 21.593 2.661 -53.829 1.00 95.31 95 LEU A O 1
ATOM 741 N N . VAL A 1 96 ? 20.014 2.486 -52.237 1.00 94.38 96 VAL A N 1
ATOM 742 C CA . VAL A 1 96 ? 19.354 3.771 -52.533 1.00 94.38 96 VAL A CA 1
ATOM 743 C C . VAL A 1 96 ? 20.345 4.924 -52.367 1.00 94.38 96 VAL A C 1
ATOM 745 O O . VAL A 1 96 ? 20.491 5.753 -53.262 1.00 94.38 96 VAL A O 1
ATOM 748 N N . TRP A 1 97 ? 21.107 4.925 -51.273 1.00 96.44 97 TRP A N 1
ATOM 749 C CA . TRP A 1 97 ? 22.170 5.898 -51.045 1.00 96.44 97 TRP A CA 1
ATOM 750 C C . TRP A 1 97 ? 23.289 5.821 -52.090 1.00 96.44 97 TRP A C 1
ATOM 752 O O . TRP A 1 97 ? 23.673 6.847 -52.647 1.00 96.44 97 TRP A O 1
ATOM 762 N N . TRP A 1 98 ? 23.783 4.618 -52.406 1.00 95.94 98 TRP A N 1
ATOM 763 C CA . TRP A 1 98 ? 24.885 4.419 -53.356 1.00 95.94 98 TRP A CA 1
ATOM 764 C C . TRP A 1 98 ? 24.555 4.917 -54.765 1.00 95.94 98 TRP A C 1
ATOM 766 O O . TRP A 1 98 ? 25.412 5.463 -55.457 1.00 95.94 98 TRP A O 1
ATOM 776 N N . THR A 1 99 ? 23.302 4.747 -55.183 1.00 93.50 99 THR A N 1
ATOM 777 C CA . THR A 1 99 ? 22.808 5.225 -56.481 1.00 93.50 99 THR A CA 1
ATOM 778 C C . THR A 1 99 ? 22.514 6.729 -56.496 1.00 93.50 99 THR A C 1
ATOM 780 O O . THR A 1 99 ? 22.233 7.279 -57.558 1.00 93.50 99 THR A O 1
ATOM 783 N N . GLY A 1 100 ? 22.573 7.405 -55.341 1.00 86.88 100 GLY A N 1
ATOM 784 C CA . GLY A 1 100 ? 22.176 8.807 -55.188 1.00 86.88 100 GLY A CA 1
ATOM 785 C C . GLY A 1 100 ? 20.669 9.033 -55.350 1.00 86.88 100 GLY A C 1
ATOM 786 O O . GLY A 1 100 ? 20.222 10.174 -55.479 1.00 86.88 100 GLY A O 1
ATOM 787 N N . ALA A 1 101 ? 19.877 7.960 -55.365 1.00 80.88 101 ALA A N 1
ATOM 788 C CA . ALA A 1 101 ? 18.445 8.028 -55.580 1.00 80.88 101 ALA A CA 1
ATOM 789 C C . ALA A 1 101 ? 17.725 8.496 -54.304 1.00 80.88 101 ALA A C 1
ATOM 791 O O . ALA A 1 101 ? 18.037 8.071 -53.196 1.00 80.88 101 ALA A O 1
ATOM 792 N N . HIS A 1 102 ? 16.718 9.358 -54.464 1.00 87.06 102 HIS A N 1
ATOM 793 C CA . HIS A 1 102 ? 15.768 9.744 -53.410 1.00 87.06 102 HIS A CA 1
ATOM 794 C C . HIS A 1 102 ? 16.386 10.155 -52.049 1.00 87.06 102 HIS A C 1
ATOM 796 O O . HIS A 1 102 ? 16.002 9.606 -51.014 1.00 87.06 102 HIS A O 1
ATOM 802 N N . PRO A 1 103 ? 17.257 11.180 -51.977 1.00 90.25 103 PRO A N 1
ATOM 803 C CA . PRO A 1 103 ? 17.808 11.660 -50.699 1.00 90.25 103 PRO A CA 1
ATOM 804 C C . PRO A 1 103 ? 16.719 12.095 -49.700 1.00 90.25 103 PRO A C 1
ATOM 806 O O . PRO A 1 103 ? 16.863 11.917 -48.491 1.00 90.25 103 PRO A O 1
ATOM 809 N N . ALA A 1 104 ? 15.583 12.589 -50.204 1.00 92.69 104 ALA A N 1
ATOM 810 C CA . ALA A 1 104 ? 14.415 12.922 -49.391 1.00 92.69 104 ALA A CA 1
ATOM 811 C C . ALA A 1 104 ? 13.821 11.702 -48.659 1.00 92.69 104 ALA A C 1
ATOM 813 O O . ALA A 1 104 ? 13.342 11.846 -47.537 1.00 92.69 104 ALA A O 1
ATOM 814 N N . LEU A 1 105 ? 13.885 10.503 -49.253 1.00 94.38 105 LEU A N 1
ATOM 815 C CA . LEU A 1 105 ? 13.426 9.264 -48.618 1.00 94.38 105 LEU A CA 1
ATOM 816 C C . LEU A 1 105 ? 14.309 8.912 -47.415 1.00 94.38 105 LEU A C 1
ATOM 818 O O . LEU A 1 105 ? 13.788 8.593 -46.350 1.00 94.38 105 LEU A O 1
ATOM 822 N N . LEU A 1 106 ? 15.633 9.026 -47.559 1.00 94.69 106 LEU A N 1
ATOM 823 C CA . LEU A 1 106 ? 16.583 8.765 -46.472 1.00 94.69 106 LEU A CA 1
ATOM 824 C C . LEU A 1 106 ? 16.399 9.759 -45.317 1.00 94.69 106 LEU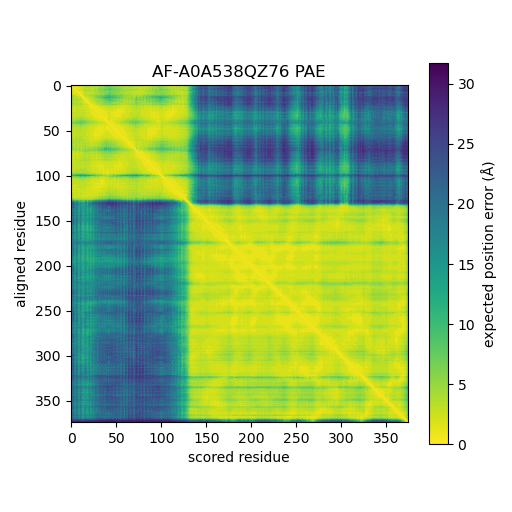 A C 1
ATOM 826 O O . LEU A 1 106 ? 16.354 9.354 -44.155 1.00 94.69 106 LEU A O 1
ATOM 830 N N . ALA A 1 107 ? 16.215 11.044 -45.633 1.00 95.06 107 ALA A N 1
ATOM 831 C CA . ALA A 1 107 ? 15.945 12.078 -44.637 1.00 95.06 107 ALA A CA 1
ATOM 832 C C . ALA A 1 107 ? 14.599 11.862 -43.919 1.00 95.06 107 ALA A C 1
ATOM 834 O O . ALA A 1 107 ? 14.528 11.969 -42.693 1.00 95.06 107 ALA A O 1
ATOM 835 N N . ALA A 1 108 ? 13.541 11.506 -44.655 1.00 95.69 108 ALA A N 1
ATOM 836 C CA . ALA A 1 108 ? 12.238 11.190 -44.073 1.00 95.69 108 ALA A CA 1
ATOM 837 C C . ALA A 1 108 ? 12.312 9.957 -43.158 1.00 95.69 108 ALA A C 1
ATOM 839 O O . ALA A 1 108 ? 11.806 9.988 -42.035 1.00 95.69 108 ALA A O 1
ATOM 840 N N . GLN A 1 109 ? 12.997 8.898 -43.599 1.00 95.06 109 GLN A N 1
ATOM 841 C CA . GLN A 1 109 ? 13.198 7.687 -42.807 1.00 95.06 109 GLN A CA 1
ATOM 842 C C . GLN A 1 109 ? 13.999 7.971 -41.529 1.00 95.06 109 GLN A C 1
ATOM 844 O O . GLN A 1 109 ? 13.640 7.470 -40.460 1.00 95.06 109 GLN A O 1
ATOM 849 N N . LEU A 1 110 ? 15.043 8.806 -41.606 1.00 96.62 110 LEU A N 1
ATOM 850 C CA . LEU A 1 110 ? 15.787 9.274 -40.434 1.00 96.62 110 LEU A CA 1
ATOM 851 C C . LEU A 1 110 ? 14.864 10.012 -39.457 1.00 96.62 110 LEU A C 1
ATOM 853 O O . LEU A 1 110 ? 14.829 9.662 -38.280 1.00 96.62 110 LEU A O 1
ATOM 857 N N . GLY A 1 111 ? 14.075 10.975 -39.941 1.00 96.81 111 GLY A N 1
ATOM 858 C CA . GLY A 1 111 ? 13.143 11.744 -39.112 1.00 96.81 111 GLY A CA 1
ATOM 859 C C . GLY A 1 111 ? 12.110 10.866 -38.399 1.00 96.81 111 GLY A C 1
ATOM 860 O O . GLY A 1 111 ? 11.918 10.997 -37.190 1.00 96.81 111 GLY A O 1
ATOM 861 N N . LEU A 1 112 ? 11.500 9.917 -39.117 1.00 95.69 112 LEU A N 1
ATOM 862 C CA . LEU A 1 112 ? 10.554 8.956 -38.540 1.00 95.69 112 LEU A CA 1
ATOM 863 C C . LEU A 1 112 ? 11.212 8.073 -37.474 1.00 95.69 112 LEU A C 1
ATOM 865 O O . LEU A 1 112 ? 10.636 7.863 -36.407 1.00 95.69 112 LEU A O 1
ATOM 869 N N . THR A 1 113 ? 12.427 7.589 -37.737 1.00 95.06 113 THR A N 1
ATOM 870 C CA . THR A 1 113 ? 13.157 6.714 -36.808 1.00 95.06 113 THR A CA 1
ATOM 871 C C . THR A 1 113 ? 13.583 7.473 -35.548 1.00 95.06 113 THR A C 1
ATOM 873 O O . THR A 1 113 ? 13.418 6.964 -34.441 1.00 95.06 113 THR A O 1
ATOM 876 N N . VAL A 1 114 ? 14.050 8.719 -35.688 1.00 96.19 114 VAL A N 1
ATOM 877 C CA . VAL A 1 114 ? 14.365 9.606 -34.555 1.00 96.19 114 VAL A CA 1
ATOM 878 C C . VAL A 1 114 ? 13.115 9.893 -33.727 1.00 96.19 114 VAL A C 1
ATOM 880 O O . VAL A 1 114 ? 13.150 9.757 -32.505 1.00 96.19 114 VAL A O 1
ATOM 883 N N . GLY A 1 115 ? 11.997 10.237 -34.373 1.00 95.56 115 GLY A N 1
ATOM 884 C CA . GLY A 1 115 ? 10.724 10.475 -33.691 1.00 95.56 115 GLY A CA 1
ATOM 885 C C . GLY A 1 115 ? 10.233 9.243 -32.928 1.00 95.56 115 GLY A C 1
ATOM 886 O O . GLY A 1 115 ? 9.821 9.352 -31.772 1.00 95.56 115 GLY A O 1
ATOM 887 N N . PHE A 1 116 ? 10.345 8.059 -33.533 1.00 94.44 116 PHE A N 1
ATOM 888 C CA . PHE A 1 116 ? 10.002 6.796 -32.886 1.00 94.44 116 PHE A CA 1
ATOM 889 C C . PHE A 1 116 ? 10.914 6.489 -31.688 1.00 94.44 116 PHE A C 1
ATOM 891 O O . PHE A 1 116 ? 10.410 6.166 -30.614 1.00 94.44 116 PHE A O 1
ATOM 898 N N . GLY A 1 117 ? 12.232 6.669 -31.823 1.00 92.94 117 GLY A N 1
ATOM 899 C CA . GLY A 1 117 ? 13.188 6.475 -30.728 1.00 92.94 117 GLY A CA 1
ATOM 900 C C . GLY A 1 117 ? 12.969 7.449 -29.566 1.00 92.94 117 GLY A C 1
ATOM 901 O O . GLY A 1 117 ? 12.986 7.042 -28.403 1.00 92.94 117 GLY A O 1
ATOM 902 N N . ALA A 1 118 ? 12.673 8.718 -29.863 1.00 92.44 118 ALA A N 1
ATOM 903 C CA . ALA A 1 118 ? 12.311 9.713 -28.857 1.00 92.44 118 ALA A CA 1
ATOM 904 C C . ALA A 1 118 ? 11.012 9.333 -28.131 1.00 92.44 118 ALA A C 1
ATOM 906 O O . ALA A 1 118 ? 10.955 9.380 -26.900 1.00 92.44 118 ALA A O 1
ATOM 907 N N . TYR A 1 119 ? 9.991 8.891 -28.874 1.00 92.38 119 TYR A N 1
ATOM 908 C CA . TYR A 1 119 ? 8.767 8.349 -28.291 1.00 92.38 119 TYR A CA 1
ATOM 909 C C . TYR A 1 119 ? 9.067 7.159 -27.368 1.00 92.38 119 TYR A C 1
ATOM 911 O O . TYR A 1 119 ? 8.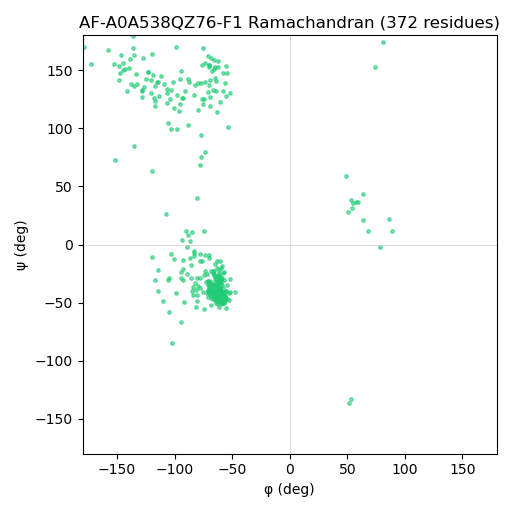571 7.149 -26.246 1.00 92.38 119 TYR A O 1
ATOM 919 N N . GLN A 1 120 ? 9.895 6.193 -27.779 1.00 90.69 120 GLN A N 1
ATOM 920 C CA . GLN A 1 120 ? 10.230 5.034 -26.945 1.00 90.69 120 GLN A CA 1
ATOM 921 C C . GLN A 1 120 ? 10.944 5.456 -25.659 1.00 90.69 120 GLN A C 1
ATOM 923 O O . GLN A 1 120 ? 10.566 5.013 -24.573 1.00 90.69 120 GLN A O 1
ATOM 928 N N . ALA A 1 121 ? 11.928 6.353 -25.762 1.00 88.06 121 ALA A N 1
ATOM 929 C CA . ALA A 1 121 ? 12.655 6.868 -24.610 1.00 88.06 121 ALA A CA 1
ATOM 930 C C . ALA A 1 121 ? 11.710 7.574 -23.624 1.00 88.06 121 ALA A C 1
ATOM 932 O O . ALA A 1 121 ? 11.709 7.244 -22.438 1.00 88.06 121 ALA A O 1
ATOM 933 N N . VAL A 1 122 ? 10.861 8.484 -24.111 1.00 87.94 122 VAL A N 1
ATOM 934 C CA . VAL A 1 122 ? 9.913 9.245 -23.284 1.00 87.94 122 VAL A CA 1
ATOM 935 C C . VAL A 1 122 ? 8.819 8.345 -22.721 1.00 87.94 122 VAL A C 1
ATOM 937 O O . VAL A 1 122 ? 8.585 8.333 -21.514 1.00 87.94 122 VAL A O 1
ATOM 940 N N . TYR A 1 123 ? 8.141 7.574 -23.566 1.00 85.50 123 TYR A N 1
ATOM 941 C CA . TYR A 1 123 ? 7.023 6.746 -23.144 1.00 85.50 123 TYR A CA 1
ATOM 942 C C . TYR A 1 123 ? 7.484 5.718 -22.119 1.00 85.50 123 TYR A C 1
ATOM 944 O O . TYR A 1 123 ? 6.956 5.709 -21.013 1.00 85.50 123 TYR A O 1
ATOM 952 N N . TRP A 1 124 ? 8.506 4.912 -22.401 1.00 84.25 124 TRP A N 1
ATOM 953 C CA . TRP A 1 124 ? 8.881 3.824 -21.495 1.00 84.25 124 TRP A CA 1
ATOM 954 C C . TRP A 1 124 ? 9.551 4.281 -20.204 1.00 84.25 124 TRP A C 1
ATOM 956 O O . TRP A 1 124 ? 9.342 3.653 -19.159 1.00 84.25 124 TRP A O 1
ATOM 966 N N . ASN A 1 125 ? 10.304 5.381 -20.244 1.00 81.25 125 ASN A N 1
ATOM 967 C CA . ASN A 1 125 ? 11.042 5.852 -19.074 1.00 81.25 125 ASN A CA 1
ATOM 968 C C . ASN A 1 125 ? 10.285 6.907 -18.258 1.00 81.25 125 ASN A C 1
ATOM 970 O O . ASN A 1 125 ? 10.528 7.002 -17.058 1.00 81.25 125 ASN A O 1
ATOM 974 N N . LEU A 1 126 ? 9.335 7.644 -18.850 1.00 77.44 126 LEU A N 1
ATOM 975 C CA . LEU A 1 126 ? 8.623 8.737 -18.167 1.00 77.44 126 LEU A CA 1
ATOM 976 C C . LEU A 1 126 ? 7.110 8.506 -18.015 1.00 77.44 126 LEU A C 1
ATOM 978 O O . LEU A 1 126 ? 6.522 8.983 -17.041 1.00 77.44 126 LEU A O 1
ATOM 982 N N . LEU A 1 127 ? 6.462 7.779 -18.936 1.00 74.69 127 LEU A N 1
ATOM 983 C CA . LEU A 1 127 ? 4.993 7.648 -18.973 1.00 74.69 127 LEU A CA 1
ATOM 984 C C . LEU A 1 127 ? 4.492 6.246 -18.589 1.00 74.69 127 LEU A C 1
ATOM 986 O O . LEU A 1 127 ? 3.621 6.111 -17.736 1.00 74.69 127 LEU A O 1
ATOM 990 N N . ALA A 1 128 ? 5.062 5.188 -19.160 1.00 68.19 128 ALA A N 1
ATOM 991 C CA . ALA A 1 128 ? 4.675 3.792 -18.960 1.00 68.19 128 ALA A CA 1
ATOM 992 C C . ALA A 1 128 ? 4.985 3.286 -17.546 1.00 68.19 128 ALA A C 1
ATOM 994 O O . ALA A 1 128 ? 4.344 2.356 -17.060 1.00 68.19 128 ALA A O 1
ATOM 995 N N . GLY A 1 129 ? 5.937 3.922 -16.854 1.00 52.81 129 GLY A N 1
ATOM 996 C CA . GLY A 1 129 ? 6.185 3.709 -15.428 1.00 52.81 129 GLY A CA 1
ATOM 997 C C . GLY A 1 129 ? 4.990 4.048 -14.531 1.00 52.81 129 GLY A C 1
ATOM 998 O O . GLY A 1 129 ? 4.983 3.603 -13.392 1.00 52.81 129 GLY A O 1
ATOM 999 N N . ARG A 1 130 ? 3.978 4.762 -15.049 1.00 53.59 130 ARG A N 1
ATOM 1000 C CA . ARG A 1 130 ? 2.725 5.084 -14.347 1.00 53.59 130 ARG A CA 1
ATOM 1001 C C . ARG A 1 130 ? 1.632 4.022 -14.504 1.00 53.59 130 ARG A C 1
ATOM 1003 O O . ARG A 1 130 ? 0.493 4.269 -14.118 1.00 53.59 130 ARG A O 1
ATOM 1010 N N . ARG A 1 131 ? 1.924 2.855 -15.096 1.00 52.16 131 ARG A N 1
ATOM 1011 C CA . ARG A 1 131 ? 0.985 1.727 -15.051 1.00 52.16 131 ARG A CA 1
ATOM 1012 C C . ARG A 1 131 ? 0.821 1.307 -13.596 1.00 52.16 131 ARG A C 1
ATOM 1014 O O . ARG A 1 131 ? 1.800 0.871 -12.995 1.00 52.16 131 ARG A O 1
ATOM 1021 N N . ALA A 1 132 ? -0.388 1.485 -13.066 1.00 57.41 132 ALA A N 1
ATOM 1022 C CA . ALA A 1 132 ? -0.725 1.250 -11.670 1.00 57.41 132 ALA A CA 1
ATOM 1023 C C . ALA A 1 132 ? -0.303 -0.165 -11.263 1.00 57.41 132 ALA A C 1
ATOM 1025 O O . ALA A 1 132 ? -0.956 -1.147 -11.613 1.00 57.41 132 ALA A O 1
ATOM 1026 N N . ARG A 1 133 ? 0.830 -0.273 -10.566 1.00 67.88 133 ARG A N 1
ATOM 1027 C CA . AR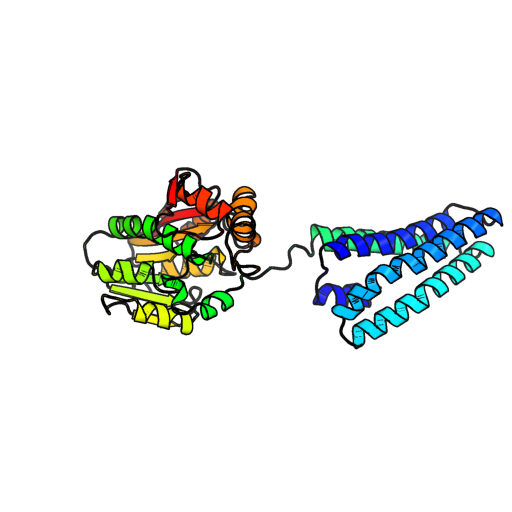G A 1 133 ? 1.152 -1.499 -9.844 1.00 67.88 133 ARG A CA 1
ATOM 1028 C C . ARG A 1 133 ? 0.091 -1.654 -8.765 1.00 67.88 133 ARG A C 1
ATOM 1030 O O . ARG A 1 133 ? -0.225 -0.694 -8.067 1.00 67.88 133 ARG A O 1
ATOM 1037 N N . THR A 1 134 ? -0.468 -2.845 -8.662 1.00 81.06 134 THR A N 1
ATOM 1038 C CA . THR A 1 134 ? -1.438 -3.188 -7.627 1.00 81.06 134 THR A CA 1
ATOM 1039 C C . THR A 1 134 ? -0.715 -3.828 -6.456 1.00 81.06 134 THR A C 1
ATOM 1041 O O . THR A 1 134 ? 0.302 -4.495 -6.651 1.00 81.06 134 THR A O 1
ATOM 1044 N N . VAL A 1 135 ? -1.242 -3.645 -5.248 1.00 87.56 135 VAL A N 1
ATOM 1045 C CA . VAL A 1 135 ? -0.746 -4.388 -4.089 1.00 87.56 135 VAL A CA 1
ATOM 1046 C C . VAL A 1 135 ? -1.115 -5.863 -4.219 1.00 87.56 135 VAL A C 1
ATOM 1048 O O . VAL A 1 135 ? -2.208 -6.202 -4.677 1.00 87.56 135 VAL A O 1
ATOM 1051 N N . ASN A 1 136 ? -0.210 -6.748 -3.812 1.00 89.81 136 ASN A N 1
ATOM 1052 C CA . ASN A 1 136 ? -0.447 -8.185 -3.754 1.00 89.81 136 ASN A CA 1
ATOM 1053 C C . ASN A 1 136 ? -1.285 -8.574 -2.521 1.00 89.81 136 ASN A C 1
ATOM 1055 O O . ASN A 1 136 ? -0.791 -9.227 -1.601 1.00 89.81 136 ASN A O 1
ATOM 1059 N N . ASN A 1 137 ? -2.560 -8.176 -2.502 1.00 91.19 137 ASN A N 1
ATOM 1060 C CA . ASN A 1 137 ? -3.454 -8.472 -1.377 1.00 91.19 137 ASN A CA 1
ATOM 1061 C C . ASN A 1 137 ? -3.721 -9.985 -1.214 1.00 91.19 137 ASN A C 1
ATOM 1063 O O . ASN A 1 137 ? -3.889 -10.454 -0.096 1.00 91.19 137 ASN A O 1
ATOM 1067 N N . ALA A 1 138 ? -3.657 -10.775 -2.290 1.00 91.38 138 ALA A N 1
ATOM 1068 C CA . ALA A 1 138 ? -3.863 -12.228 -2.231 1.00 91.38 138 ALA A CA 1
ATOM 1069 C C . ALA A 1 138 ? -2.810 -12.970 -1.381 1.00 91.38 138 ALA A C 1
ATOM 1071 O O . ALA A 1 138 ? -3.036 -14.094 -0.941 1.00 91.38 138 ALA A O 1
ATOM 1072 N N . TRP A 1 139 ? -1.641 -12.365 -1.130 1.00 94.62 139 TRP A N 1
ATOM 1073 C CA . TRP A 1 139 ? -0.633 -12.965 -0.251 1.00 94.62 139 TRP A CA 1
ATOM 1074 C C . TRP A 1 139 ? -1.135 -13.134 1.188 1.00 94.62 139 TRP A C 1
ATOM 1076 O O . TRP A 1 139 ? -0.807 -14.131 1.834 1.00 94.62 139 TRP A O 1
ATOM 1086 N N . TYR A 1 140 ? -1.951 -12.200 1.679 1.00 95.06 140 TYR A N 1
ATOM 1087 C CA . TYR A 1 140 ? -2.479 -12.222 3.043 1.00 95.06 140 TYR A CA 1
ATOM 1088 C C . TYR A 1 140 ? -3.332 -13.467 3.333 1.00 95.06 140 TYR A C 1
ATOM 1090 O O . TYR A 1 140 ? -3.272 -14.007 4.443 1.00 95.06 140 TYR A O 1
ATOM 1098 N N . ASP A 1 141 ? -4.035 -13.976 2.318 1.00 94.88 141 ASP A N 1
ATOM 1099 C CA . ASP A 1 141 ? -4.889 -15.170 2.394 1.00 94.88 141 ASP A CA 1
ATOM 1100 C C . ASP A 1 141 ? -4.078 -16.449 2.642 1.00 94.88 141 ASP A C 1
ATOM 1102 O O . ASP A 1 141 ? -4.571 -17.427 3.200 1.00 94.88 141 ASP A O 1
ATOM 1106 N N . THR A 1 142 ? -2.794 -16.437 2.271 1.00 94.81 142 THR A N 1
ATOM 1107 C CA . THR A 1 142 ? -1.917 -17.616 2.342 1.00 94.81 142 THR A CA 1
ATOM 1108 C C . THR A 1 142 ? -1.311 -17.856 3.724 1.00 94.81 142 THR A C 1
ATOM 1110 O O . THR A 1 142 ? -0.690 -18.892 3.959 1.00 94.81 142 THR A O 1
ATOM 1113 N N . LEU A 1 143 ? -1.450 -16.901 4.647 1.00 94.75 143 LEU A N 1
ATOM 1114 C CA . LEU A 1 143 ? -0.701 -16.909 5.902 1.00 94.75 143 LEU A CA 1
ATOM 1115 C C . LEU A 1 143 ? -1.314 -17.812 6.980 1.00 94.75 143 LEU A C 1
ATOM 1117 O O . LEU A 1 143 ? -0.571 -18.391 7.772 1.00 94.75 143 LEU A O 1
ATOM 1121 N N . GLY A 1 144 ? -2.641 -17.947 7.041 1.00 96.50 144 GLY A N 1
ATOM 1122 C CA . GLY A 1 144 ? -3.301 -18.684 8.126 1.00 96.50 144 GLY A CA 1
ATOM 1123 C C . GLY A 1 144 ? -2.864 -18.182 9.512 1.00 96.50 144 GLY A C 1
ATOM 1124 O O . GLY A 1 144 ? -2.786 -16.978 9.746 1.00 96.50 144 GLY A O 1
ATOM 1125 N N . ASP A 1 145 ? -2.517 -19.085 10.432 1.00 95.94 145 ASP A N 1
ATOM 1126 C CA . ASP A 1 145 ? -2.095 -18.706 11.795 1.00 95.94 145 ASP A CA 1
ATOM 1127 C C . ASP A 1 145 ? -0.720 -18.007 11.853 1.00 95.94 145 ASP A C 1
ATOM 1129 O O . ASP A 1 145 ? -0.382 -17.363 12.851 1.00 95.94 145 ASP A O 1
ATOM 1133 N N . ARG A 1 146 ? 0.032 -17.979 10.739 1.00 96.56 146 ARG A N 1
ATOM 1134 C CA . ARG A 1 146 ? 1.271 -17.188 10.634 1.00 96.56 146 ARG A CA 1
ATOM 1135 C C . ARG A 1 146 ? 1.042 -15.694 10.842 1.00 96.56 146 ARG A C 1
ATOM 1137 O O . ARG A 1 146 ? 1.997 -15.000 11.185 1.00 96.56 146 ARG A O 1
ATOM 1144 N N . TRP A 1 147 ? -0.191 -15.204 10.684 1.00 97.00 147 TRP A N 1
ATOM 1145 C CA . TRP A 1 147 ? -0.552 -13.846 11.084 1.00 97.00 147 TRP A CA 1
ATOM 1146 C C . TRP A 1 147 ? -0.140 -13.546 12.535 1.00 97.00 147 TRP A C 1
ATOM 1148 O O . TRP A 1 147 ? 0.421 -12.489 12.819 1.00 97.00 147 TRP A O 1
ATOM 1158 N N . TYR A 1 148 ? -0.321 -14.496 13.450 1.00 96.69 148 TYR A N 1
ATOM 1159 C CA . TYR A 1 148 ? -0.001 -14.324 14.868 1.00 96.69 148 TYR A CA 1
ATOM 1160 C C . TYR A 1 148 ? 1.401 -14.822 15.238 1.00 96.69 148 TYR A C 1
ATOM 1162 O O . TYR A 1 148 ? 2.030 -14.263 16.135 1.00 96.69 148 TYR A O 1
ATOM 1170 N N . GLU A 1 149 ? 1.918 -15.820 14.520 1.00 95.44 149 GLU A N 1
ATOM 1171 C CA . GLU A 1 149 ? 3.102 -16.578 14.949 1.00 95.44 149 GLU A CA 1
ATOM 1172 C C . GLU A 1 149 ? 4.386 -16.232 14.190 1.00 95.44 149 GLU A C 1
ATOM 1174 O O . GLU A 1 149 ? 5.483 -16.365 14.731 1.00 95.44 149 GLU A O 1
ATOM 1179 N N . ALA A 1 150 ? 4.294 -15.804 12.926 1.00 95.12 150 ALA A N 1
ATOM 1180 C CA . ALA A 1 150 ? 5.491 -15.655 12.107 1.00 95.12 150 ALA A CA 1
ATOM 11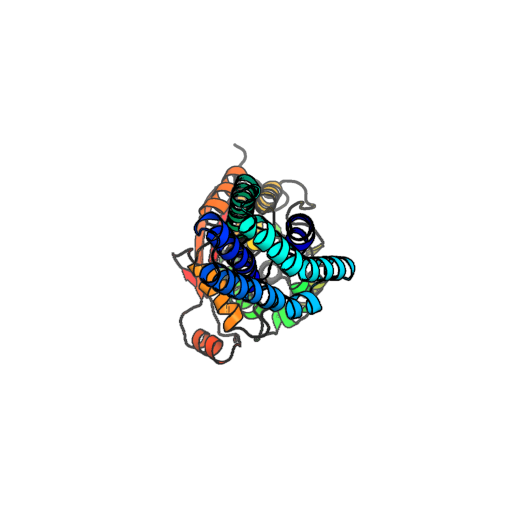81 C C . ALA A 1 150 ? 6.347 -14.477 12.573 1.00 95.12 150 ALA A C 1
ATOM 1183 O O . ALA A 1 150 ? 5.854 -13.358 12.705 1.00 95.12 150 ALA A O 1
ATOM 1184 N N . GLU A 1 151 ? 7.645 -14.722 12.737 1.00 96.38 151 GLU A N 1
ATOM 1185 C CA . GLU A 1 151 ? 8.676 -13.700 12.969 1.00 96.38 151 GLU A CA 1
ATOM 1186 C C . GLU A 1 151 ? 9.468 -13.374 11.693 1.00 96.38 151 GLU A C 1
ATOM 1188 O O . GLU A 1 151 ? 10.230 -12.417 11.638 1.00 96.38 151 GLU A O 1
ATOM 1193 N N . ASP A 1 152 ? 9.332 -14.183 10.650 1.00 94.94 152 ASP A N 1
ATOM 1194 C CA . ASP A 1 152 ? 10.121 -14.134 9.418 1.00 94.94 152 ASP A CA 1
ATOM 1195 C C . ASP A 1 152 ? 9.310 -13.603 8.230 1.00 94.94 152 ASP A C 1
ATOM 1197 O O . ASP A 1 152 ? 9.577 -13.992 7.097 1.00 94.94 152 ASP A O 1
ATOM 1201 N N . THR A 1 153 ? 8.289 -12.784 8.494 1.00 95.69 153 THR A N 1
ATOM 1202 C CA . THR A 1 153 ? 7.450 -12.137 7.478 1.00 95.69 153 THR A CA 1
ATOM 1203 C C . THR A 1 153 ? 7.161 -10.685 7.872 1.00 95.69 153 THR A C 1
ATOM 1205 O O . THR A 1 153 ? 7.216 -10.348 9.061 1.00 95.69 153 THR A O 1
ATOM 1208 N N . PRO A 1 154 ? 6.776 -9.822 6.916 1.00 95.62 154 PRO A N 1
ATOM 1209 C CA . PRO A 1 154 ? 6.376 -8.442 7.199 1.00 95.62 154 PRO A CA 1
ATOM 1210 C C . PRO A 1 154 ? 5.214 -8.292 8.191 1.00 95.62 154 PRO A C 1
ATOM 1212 O O . PRO A 1 154 ? 5.134 -7.268 8.867 1.00 95.62 154 PRO A O 1
ATOM 1215 N N . ILE A 1 155 ? 4.352 -9.305 8.355 1.00 96.88 155 ILE A N 1
ATOM 1216 C CA . ILE A 1 155 ? 3.267 -9.254 9.349 1.00 96.88 155 ILE A CA 1
ATOM 1217 C C . ILE A 1 155 ? 3.794 -9.108 10.775 1.00 96.88 155 ILE A C 1
ATOM 1219 O O . ILE A 1 155 ? 3.137 -8.499 11.614 1.00 96.88 155 ILE A O 1
ATOM 1223 N N . ALA A 1 156 ? 4.999 -9.591 11.066 1.00 97.12 156 ALA A N 1
ATOM 1224 C CA . ALA A 1 156 ? 5.598 -9.393 12.376 1.00 97.12 156 ALA A CA 1
ATOM 1225 C C . ALA A 1 156 ? 5.845 -7.905 12.692 1.00 97.12 156 ALA A C 1
ATOM 1227 O O . ALA A 1 156 ? 5.678 -7.483 13.837 1.00 97.12 156 ALA A O 1
ATOM 1228 N N . LEU A 1 157 ? 6.182 -7.094 11.678 1.00 96.75 157 LEU A N 1
ATOM 1229 C CA . LEU A 1 157 ? 6.280 -5.637 11.820 1.00 96.75 157 LEU A CA 1
ATOM 1230 C C . LEU A 1 157 ? 4.904 -5.017 12.049 1.00 96.75 157 LEU A C 1
ATOM 1232 O O . LEU A 1 157 ? 4.760 -4.215 12.967 1.00 96.75 157 LEU A O 1
ATOM 1236 N N . LEU A 1 158 ? 3.903 -5.428 11.263 1.00 96.56 158 LEU A N 1
ATOM 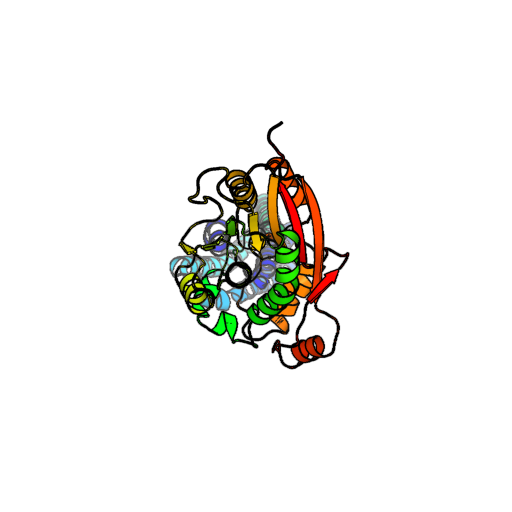1237 C CA . LEU A 1 158 ? 2.520 -4.970 11.419 1.00 96.56 158 LEU A CA 1
ATOM 1238 C C . LEU A 1 158 ? 1.991 -5.271 12.828 1.00 96.56 158 LEU A C 1
ATOM 1240 O O . LEU A 1 158 ? 1.395 -4.412 13.469 1.00 96.56 158 LEU A O 1
ATOM 1244 N N . ARG A 1 159 ? 2.262 -6.471 13.347 1.00 96.75 159 ARG A N 1
ATOM 1245 C CA . ARG A 1 159 ? 1.881 -6.886 14.700 1.00 96.75 159 ARG A CA 1
ATOM 1246 C C . ARG A 1 159 ? 2.567 -6.026 15.763 1.00 96.75 159 ARG A C 1
ATOM 1248 O O . ARG A 1 159 ? 1.896 -5.546 16.671 1.00 96.75 159 ARG A O 1
ATOM 1255 N N . ALA A 1 160 ? 3.870 -5.771 15.627 1.00 96.88 160 ALA A N 1
ATOM 1256 C CA . ALA A 1 160 ? 4.605 -4.882 16.528 1.00 96.88 160 ALA A CA 1
ATOM 1257 C C . ALA A 1 160 ? 4.098 -3.427 16.485 1.00 96.88 160 ALA A C 1
ATOM 1259 O O . ALA A 1 160 ? 4.088 -2.740 17.510 1.00 96.88 160 ALA A O 1
ATOM 1260 N N . GLU A 1 161 ? 3.675 -2.942 15.316 1.00 96.62 161 GLU A N 1
ATOM 1261 C CA . GLU A 1 161 ? 3.071 -1.617 15.169 1.00 96.62 161 GLU A CA 1
ATOM 1262 C C . GLU A 1 161 ? 1.672 -1.559 15.793 1.00 96.62 161 GLU A C 1
ATOM 1264 O O . GLU A 1 161 ? 1.388 -0.647 16.574 1.00 96.62 161 GLU A O 1
ATOM 1269 N N . ALA A 1 162 ? 0.833 -2.568 15.545 1.00 96.88 162 ALA A N 1
ATOM 1270 C CA . ALA A 1 162 ? -0.487 -2.702 16.153 1.00 96.88 162 ALA A CA 1
ATOM 1271 C C . ALA A 1 162 ? -0.404 -2.745 17.688 1.00 96.88 162 ALA A C 1
ATOM 1273 O O . ALA A 1 162 ? -1.126 -2.011 18.358 1.00 96.88 162 ALA A O 1
ATOM 1274 N N . SER A 1 163 ? 0.536 -3.503 18.268 1.00 95.31 163 SER A N 1
ATOM 1275 C CA . SER A 1 163 ? 0.741 -3.540 19.726 1.00 95.31 163 SER A CA 1
ATOM 1276 C C . SER A 1 163 ? 1.082 -2.173 20.333 1.00 95.31 163 SER A C 1
ATOM 1278 O O . SER A 1 163 ? 0.762 -1.922 21.492 1.00 95.31 163 SER A O 1
ATOM 1280 N N . HIS A 1 164 ? 1.715 -1.278 19.569 1.00 94.81 164 HIS A N 1
ATOM 1281 C CA . HIS A 1 164 ? 2.004 0.091 20.009 1.00 94.81 164 HIS A CA 1
ATOM 1282 C C . HIS A 1 164 ? 0.815 1.042 19.785 1.00 94.81 164 HIS A C 1
ATOM 1284 O O . HIS A 1 164 ? 0.568 1.940 20.591 1.00 94.81 164 HIS A O 1
ATOM 1290 N N . ARG A 1 165 ? 0.073 0.861 18.690 1.00 95.88 165 ARG A N 1
ATOM 1291 C CA . ARG A 1 165 ? -1.000 1.764 18.252 1.00 95.88 165 ARG A CA 1
ATOM 1292 C C . ARG A 1 165 ? -2.348 1.484 18.919 1.00 95.88 165 ARG A C 1
ATOM 1294 O O . ARG A 1 165 ? -3.042 2.435 19.276 1.00 95.88 165 ARG A O 1
ATOM 1301 N N . ASN A 1 166 ? -2.717 0.219 19.105 1.00 97.62 166 ASN A N 1
ATOM 1302 C CA . ASN A 1 166 ? -4.033 -0.178 19.619 1.00 97.62 166 ASN A CA 1
ATOM 1303 C C . ASN A 1 166 ? -4.338 0.400 21.015 1.00 97.62 166 ASN A C 1
ATOM 1305 O O . ASN A 1 166 ? -5.436 0.933 21.185 1.00 97.62 166 ASN A O 1
ATOM 1309 N N . PRO A 1 167 ? -3.390 0.428 21.983 1.00 96.94 167 PRO A N 1
ATOM 1310 C CA . PRO A 1 167 ? -3.629 1.074 23.273 1.00 96.94 167 PRO A CA 1
ATOM 1311 C C . PRO A 1 167 ? -4.029 2.548 23.145 1.00 96.94 167 PRO A C 1
ATOM 1313 O O . PRO A 1 167 ? -4.961 2.986 23.809 1.00 96.94 167 PRO A O 1
ATOM 1316 N N . TRP A 1 168 ? -3.399 3.297 22.235 1.00 96.12 168 TRP A N 1
ATOM 1317 C CA . TRP A 1 168 ? -3.742 4.702 21.997 1.00 96.12 168 TRP A CA 1
ATOM 1318 C C . TRP A 1 168 ? -5.153 4.873 21.413 1.00 96.12 168 TRP A C 1
ATOM 1320 O O . TRP A 1 168 ? -5.865 5.804 21.795 1.00 96.12 168 TRP A O 1
ATOM 1330 N N . ILE A 1 169 ? -5.586 3.973 20.522 1.00 97.25 169 ILE A N 1
ATOM 1331 C CA . ILE A 1 169 ? -6.960 3.971 19.991 1.00 97.25 169 ILE A CA 1
ATOM 1332 C C . ILE A 1 169 ? -7.952 3.699 21.127 1.00 97.25 169 ILE A C 1
ATOM 1334 O O . ILE A 1 169 ? -8.886 4.476 21.322 1.00 97.25 169 ILE A O 1
ATOM 1338 N N . ALA A 1 170 ? -7.719 2.644 21.910 1.00 97.12 170 ALA A N 1
ATOM 1339 C CA . ALA A 1 170 ? -8.572 2.269 23.033 1.00 97.12 170 ALA A CA 1
ATOM 1340 C C . ALA A 1 170 ? -8.684 3.386 24.087 1.00 97.12 170 ALA A C 1
ATOM 1342 O O . ALA A 1 170 ? -9.783 3.730 24.520 1.00 97.12 170 ALA A O 1
ATOM 1343 N N . GLU A 1 171 ? -7.563 4.006 24.461 1.00 95.81 171 GLU A N 1
ATOM 1344 C CA . GLU A 1 171 ? -7.539 5.155 25.373 1.00 95.81 171 GLU A CA 1
ATOM 1345 C C . GLU A 1 171 ? -8.345 6.338 24.822 1.00 95.81 171 GLU A C 1
ATOM 1347 O O . GLU A 1 171 ? -9.080 6.989 25.564 1.00 95.81 171 GLU A O 1
ATOM 1352 N N . THR A 1 172 ? -8.258 6.592 23.512 1.00 94.50 172 THR A N 1
ATOM 1353 C CA . THR A 1 172 ? -8.998 7.680 22.854 1.00 94.50 172 THR A CA 1
ATOM 1354 C C . THR A 1 172 ? -10.506 7.397 22.780 1.00 94.50 172 THR A C 1
ATOM 1356 O O . THR A 1 172 ? -11.308 8.329 22.865 1.00 94.50 172 THR A O 1
ATOM 1359 N N . LEU A 1 173 ? -10.915 6.130 22.640 1.00 95.38 173 LEU A N 1
ATOM 1360 C CA . LEU A 1 173 ? -12.325 5.709 22.687 1.00 95.38 173 LEU A CA 1
ATOM 1361 C C . LEU A 1 173 ? -12.925 5.803 24.100 1.00 95.38 173 LEU A C 1
ATOM 1363 O O . LEU A 1 173 ? -14.123 6.083 24.251 1.00 95.38 173 LEU A O 1
ATOM 1367 N N . GLY A 1 174 ? -12.088 5.602 25.120 1.00 94.62 174 GLY A N 1
ATOM 1368 C CA . GLY A 1 174 ? -12.468 5.565 26.528 1.00 94.62 174 GLY A CA 1
ATOM 1369 C C . GLY A 1 174 ? -13.041 4.213 26.962 1.00 94.62 174 GLY A C 1
ATOM 1370 O O . GLY A 1 174 ? -13.270 3.321 26.156 1.00 94.62 174 GLY A O 1
ATOM 1371 N N . ALA A 1 175 ? -13.301 4.062 28.263 1.00 93.00 175 ALA A N 1
ATOM 1372 C CA . ALA A 1 175 ? -13.682 2.775 28.860 1.00 93.00 175 ALA A CA 1
ATOM 1373 C C . ALA A 1 175 ? -15.140 2.340 28.607 1.00 93.00 175 ALA A C 1
ATOM 1375 O O . ALA A 1 175 ? -15.500 1.195 28.870 1.00 93.00 175 ALA A O 1
ATOM 1376 N N . ALA A 1 176 ? -16.009 3.247 28.151 1.00 96.00 176 ALA A N 1
ATOM 1377 C CA . ALA A 1 176 ? -17.409 2.915 27.908 1.00 96.00 176 ALA A CA 1
ATOM 1378 C C . ALA A 1 176 ? -17.555 2.046 26.642 1.00 96.00 176 ALA A C 1
ATOM 1380 O O . ALA A 1 176 ? -16.917 2.352 25.631 1.00 96.00 176 ALA A O 1
ATOM 1381 N N . PRO A 1 177 ? -18.434 1.024 26.631 1.00 97.19 177 PRO A N 1
ATOM 1382 C CA . PRO A 1 177 ? -18.708 0.241 25.429 1.00 97.19 177 PRO A CA 1
ATOM 1383 C C . PRO A 1 177 ? -19.145 1.128 24.256 1.00 97.19 177 PRO A C 1
ATOM 1385 O O . PRO A 1 177 ? -20.085 1.918 24.364 1.00 97.19 177 PRO A O 1
ATOM 1388 N N . ARG A 1 178 ? -18.475 0.969 23.113 1.00 98.19 178 ARG A N 1
ATOM 1389 C CA . ARG A 1 178 ? -18.721 1.705 21.863 1.00 98.19 178 ARG A CA 1
ATOM 1390 C C . ARG A 1 178 ? -19.016 0.710 20.752 1.00 98.19 178 ARG A C 1
ATOM 1392 O O . ARG A 1 178 ? -18.482 -0.394 20.782 1.00 98.19 178 ARG A O 1
ATOM 1399 N N . ALA A 1 179 ? -19.851 1.092 19.793 1.00 98.69 179 ALA A N 1
ATOM 1400 C CA . ALA A 1 179 ? -19.962 0.377 18.528 1.00 98.69 179 ALA A CA 1
ATOM 1401 C C . ALA A 1 179 ? -18.794 0.794 17.624 1.00 98.69 179 ALA A C 1
ATOM 1403 O O . ALA A 1 179 ? -18.709 1.965 17.247 1.00 98.69 179 ALA A O 1
ATOM 1404 N N . VAL A 1 180 ? -17.908 -0.145 17.295 1.00 98.81 180 VAL A N 1
ATOM 1405 C CA . VAL A 1 180 ? -16.698 0.099 16.502 1.00 98.81 180 VAL A CA 1
ATOM 1406 C C . VAL A 1 180 ? -16.723 -0.749 15.237 1.00 98.81 180 VAL A C 1
ATOM 1408 O O . VAL A 1 180 ? -16.941 -1.954 15.312 1.00 98.81 180 VAL A O 1
ATOM 1411 N N . LEU A 1 181 ? -16.475 -0.122 14.090 1.00 98.94 181 LEU A N 1
ATOM 1412 C CA . LEU A 1 181 ? -16.230 -0.806 12.822 1.00 98.94 181 LEU A CA 1
ATOM 1413 C C . LEU A 1 181 ? -14.733 -0.765 12.504 1.00 98.94 181 LEU A C 1
ATOM 1415 O O . LEU A 1 181 ? -14.155 0.318 12.458 1.00 98.94 181 LEU A O 1
ATOM 1419 N N . ASP A 1 182 ? -14.116 -1.915 12.266 1.00 98.88 182 ASP A N 1
ATOM 1420 C CA . ASP A 1 182 ? -12.726 -2.030 11.816 1.00 98.88 182 ASP A CA 1
ATOM 1421 C C . ASP A 1 182 ? -12.711 -2.411 10.328 1.00 98.88 182 ASP A C 1
ATOM 1423 O O . ASP A 1 182 ? -13.051 -3.536 9.962 1.00 98.88 182 ASP A O 1
ATOM 1427 N N . LEU A 1 183 ? -12.414 -1.442 9.459 1.00 98.81 183 LEU A N 1
ATOM 1428 C CA . LEU A 1 183 ? -12.355 -1.604 8.006 1.00 98.81 183 LEU A CA 1
ATOM 1429 C C . LEU A 1 183 ? -10.990 -2.161 7.601 1.00 98.81 183 LEU A C 1
ATOM 1431 O O . LEU A 1 183 ? -9.962 -1.578 7.945 1.00 98.81 183 LEU A O 1
ATOM 1435 N N . GLY A 1 184 ? -10.988 -3.231 6.806 1.00 98.12 184 GLY A N 1
ATOM 1436 C CA . GLY A 1 184 ? -9.765 -3.960 6.473 1.00 98.12 184 GLY A CA 1
ATOM 1437 C C . GLY A 1 184 ? -9.150 -4.593 7.715 1.00 98.12 184 GLY A C 1
ATOM 1438 O O . GLY A 1 184 ? -7.949 -4.468 7.936 1.00 98.12 184 GLY A O 1
ATOM 1439 N N . CYS A 1 185 ? -9.977 -5.201 8.575 1.00 98.38 185 CYS A N 1
ATOM 1440 C CA . CYS A 1 185 ? -9.530 -5.657 9.894 1.00 98.38 185 CYS A CA 1
ATOM 1441 C C . CYS A 1 185 ? -8.455 -6.753 9.829 1.00 98.38 185 CYS A C 1
ATOM 1443 O O . CYS A 1 185 ? -7.826 -7.064 10.848 1.00 98.38 185 CYS A O 1
ATOM 1445 N N . GLY A 1 186 ? -8.261 -7.375 8.659 1.00 98.12 186 GLY A N 1
ATOM 1446 C CA . GLY A 1 186 ? -7.333 -8.471 8.468 1.00 98.12 186 GLY A CA 1
ATOM 1447 C C . GLY A 1 186 ? -7.568 -9.563 9.505 1.00 98.12 186 GLY A C 1
ATOM 1448 O O . GLY A 1 186 ? -8.707 -9.922 9.816 1.00 98.12 186 GLY A O 1
ATOM 1449 N N . ALA A 1 187 ? -6.481 -10.086 10.070 1.00 98.12 187 ALA A N 1
ATOM 1450 C CA . ALA A 1 187 ? -6.551 -11.133 11.083 1.00 98.12 187 ALA A CA 1
ATOM 1451 C C . ALA A 1 187 ? -7.018 -10.631 12.463 1.00 98.12 187 ALA A C 1
ATOM 1453 O O . ALA A 1 187 ? -6.923 -11.379 13.423 1.00 98.12 187 ALA A O 1
ATOM 1454 N N . GLY A 1 188 ? -7.530 -9.401 12.584 1.00 98.19 188 GLY A N 1
ATOM 1455 C CA . GLY A 1 188 ? -8.233 -8.935 13.778 1.00 98.19 188 GLY A CA 1
ATOM 1456 C C . GLY A 1 188 ? -7.348 -8.354 14.880 1.00 98.19 188 GLY A C 1
ATOM 1457 O O . GLY A 1 188 ? -7.771 -8.297 16.028 1.00 98.19 188 GLY A O 1
ATOM 1458 N N . PHE A 1 189 ? -6.129 -7.885 14.595 1.00 98.25 189 PHE A N 1
ATOM 1459 C CA . PHE A 1 189 ? -5.263 -7.343 15.657 1.00 98.25 189 PHE A CA 1
ATOM 1460 C C . PHE A 1 189 ? -5.904 -6.193 16.442 1.00 98.25 189 PHE A C 1
ATOM 1462 O O . PHE A 1 189 ? -5.792 -6.161 17.667 1.00 98.25 189 PHE A O 1
ATOM 1469 N N . LEU A 1 190 ? -6.551 -5.245 15.757 1.00 98.62 190 LEU A N 1
ATOM 1470 C CA . LEU A 1 190 ? -7.279 -4.159 16.414 1.00 98.62 190 LEU A CA 1
ATOM 1471 C C . LEU A 1 190 ? -8.661 -4.622 16.871 1.00 98.62 190 LEU A C 1
ATOM 1473 O O . LEU A 1 190 ? -9.011 -4.405 18.031 1.00 98.62 190 LEU A O 1
ATOM 1477 N N . ALA A 1 191 ? -9.417 -5.283 15.991 1.00 98.62 191 ALA A N 1
ATOM 1478 C CA . ALA A 1 191 ? -10.757 -5.752 16.314 1.00 98.62 191 ALA A CA 1
ATOM 1479 C C . ALA A 1 191 ? -10.807 -6.591 17.607 1.00 98.62 191 ALA A C 1
ATOM 1481 O O . ALA A 1 191 ? -11.608 -6.302 18.497 1.00 98.62 191 ALA A O 1
ATOM 1482 N N . ASN A 1 192 ? -9.906 -7.566 17.751 1.00 98.62 192 ASN A N 1
ATOM 1483 C CA . ASN A 1 192 ? -9.862 -8.477 18.895 1.00 98.62 192 ASN A CA 1
ATOM 1484 C C . ASN A 1 192 ? -9.403 -7.748 20.169 1.00 98.62 192 ASN A C 1
ATOM 1486 O O . ASN A 1 192 ? -9.935 -8.010 21.246 1.00 98.62 192 ASN A O 1
ATOM 1490 N N . ASP A 1 193 ? -8.453 -6.807 20.068 1.00 98.31 193 ASP A N 1
ATOM 1491 C CA . ASP A 1 193 ? -8.023 -5.988 21.214 1.00 98.31 193 ASP A CA 1
ATOM 1492 C C . ASP A 1 193 ? -9.171 -5.104 21.727 1.00 98.31 193 ASP A C 1
ATOM 1494 O O . ASP A 1 193 ? -9.423 -5.052 22.931 1.00 98.31 193 ASP A O 1
ATOM 1498 N N . LEU A 1 194 ? -9.926 -4.457 20.834 1.00 98.56 194 LEU A N 1
ATOM 1499 C CA . LEU A 1 194 ? -11.068 -3.626 21.227 1.00 98.56 194 LEU A CA 1
ATOM 1500 C C . LEU A 1 194 ? -12.243 -4.456 21.766 1.00 98.56 194 LEU A C 1
ATOM 1502 O O . LEU A 1 194 ? -12.914 -4.027 22.709 1.00 98.56 194 LEU A O 1
ATOM 1506 N N . ALA A 1 195 ? -12.478 -5.647 21.214 1.00 98.44 195 ALA A N 1
ATOM 1507 C CA . ALA A 1 195 ? -13.508 -6.565 21.693 1.00 98.44 195 ALA A CA 1
ATOM 1508 C C . ALA A 1 195 ? -13.184 -7.083 23.104 1.00 98.44 195 ALA A C 1
ATOM 1510 O O . ALA A 1 195 ? -14.045 -7.047 23.989 1.00 98.44 195 ALA A O 1
ATOM 1511 N N . ALA A 1 196 ? -11.919 -7.437 23.362 1.00 97.81 196 ALA A N 1
ATOM 1512 C CA . ALA A 1 196 ? -11.430 -7.824 24.686 1.00 97.81 196 ALA A CA 1
ATOM 1513 C C . ALA A 1 196 ? -11.559 -6.703 25.734 1.00 97.81 196 ALA A C 1
ATOM 1515 O O . ALA A 1 196 ? -11.671 -6.975 26.929 1.00 97.81 196 ALA A O 1
ATOM 1516 N N . ARG A 1 197 ? -11.592 -5.438 25.298 1.00 97.50 197 ARG A N 1
ATOM 1517 C CA . ARG A 1 197 ? -11.828 -4.260 26.151 1.00 97.50 197 ARG A CA 1
ATOM 1518 C C . ARG A 1 197 ? -13.313 -3.934 26.356 1.00 97.50 197 ARG A C 1
ATOM 1520 O O . ARG A 1 197 ? -13.629 -2.953 27.023 1.00 97.50 197 ARG A O 1
ATOM 1527 N N . GLY A 1 198 ? -14.226 -4.743 25.815 1.00 97.56 198 GLY A N 1
ATOM 1528 C CA . GLY A 1 198 ? -15.671 -4.612 26.022 1.00 97.56 198 GLY A CA 1
ATOM 1529 C C . GLY A 1 198 ? -16.394 -3.706 25.020 1.00 97.56 198 GLY A C 1
ATOM 1530 O O . GLY A 1 198 ? -17.564 -3.374 25.231 1.00 97.56 198 GLY A O 1
ATOM 1531 N N . HIS A 1 199 ? -15.743 -3.297 23.927 1.00 98.50 199 HIS A N 1
ATOM 1532 C CA . HIS A 1 199 ? -16.438 -2.633 22.823 1.00 98.50 199 HIS A CA 1
ATOM 1533 C C . HIS A 1 199 ? -17.233 -3.650 21.984 1.00 98.50 199 HIS A C 1
ATOM 1535 O O . HIS A 1 199 ? -16.906 -4.834 21.933 1.00 98.50 199 HIS A O 1
ATOM 1541 N N . ARG A 1 200 ? -18.288 -3.185 21.304 1.00 98.44 200 ARG A N 1
ATOM 1542 C CA . ARG A 1 200 ? -19.024 -3.980 20.310 1.00 98.44 200 ARG A CA 1
ATOM 1543 C C . ARG A 1 200 ? -18.356 -3.776 18.962 1.00 98.44 200 ARG A C 1
ATOM 1545 O O . ARG A 1 200 ? -18.521 -2.712 18.364 1.00 98.44 200 ARG A O 1
ATOM 1552 N N . VAL A 1 201 ? -17.577 -4.759 18.536 1.00 98.81 201 VAL A N 1
ATOM 1553 C CA . VAL A 1 201 ? -16.707 -4.631 17.370 1.00 98.81 201 VAL A CA 1
ATOM 1554 C C . VAL A 1 201 ? -17.262 -5.423 16.199 1.00 98.81 201 VAL A C 1
ATOM 1556 O O . VAL A 1 201 ? -17.610 -6.592 16.341 1.00 98.81 201 VAL A O 1
ATOM 1559 N N . THR A 1 202 ? -17.283 -4.789 15.034 1.00 98.88 202 THR A N 1
ATOM 1560 C CA . THR A 1 202 ? -17.498 -5.450 13.752 1.00 98.88 202 THR A CA 1
ATOM 1561 C C . THR A 1 202 ? -16.244 -5.271 12.902 1.00 98.88 202 THR A C 1
ATOM 1563 O O . THR A 1 202 ? -15.861 -4.143 12.608 1.00 98.88 202 THR A O 1
ATOM 1566 N N . GLY A 1 203 ? -15.589 -6.363 12.519 1.00 98.81 203 GLY A N 1
ATOM 1567 C CA . GLY A 1 203 ? -14.507 -6.380 11.538 1.00 98.81 203 GLY A CA 1
ATOM 1568 C C . GLY A 1 203 ? -15.051 -6.607 10.128 1.00 98.81 203 GLY A C 1
ATOM 1569 O O . GLY A 1 203 ? -15.857 -7.514 9.911 1.00 98.81 203 GLY A O 1
ATOM 1570 N N . LEU A 1 204 ? -14.620 -5.790 9.171 1.00 98.81 204 LEU A N 1
ATOM 1571 C CA . LEU A 1 204 ? -14.945 -5.926 7.753 1.00 98.81 204 LEU A CA 1
ATOM 1572 C C . LEU A 1 204 ? -13.654 -6.154 6.968 1.00 98.81 204 LEU A C 1
ATOM 1574 O O . LEU A 1 204 ? -12.742 -5.336 7.051 1.00 98.81 204 LEU A O 1
ATOM 1578 N N . ASP A 1 205 ? -13.586 -7.217 6.177 1.00 98.62 205 ASP A N 1
ATOM 1579 C CA . ASP A 1 205 ? -12.468 -7.458 5.260 1.00 98.62 205 ASP A CA 1
ATOM 1580 C C . ASP A 1 205 ? -12.970 -8.134 3.981 1.00 98.62 205 ASP A C 1
ATOM 1582 O O . ASP A 1 205 ? -14.010 -8.791 3.978 1.00 98.62 205 ASP A O 1
ATOM 1586 N N . THR A 1 206 ? -12.243 -7.989 2.879 1.00 97.06 206 THR A N 1
ATOM 1587 C CA . THR A 1 206 ? -12.577 -8.663 1.619 1.00 97.06 206 THR A CA 1
ATOM 1588 C C . THR A 1 206 ? -12.267 -10.161 1.645 1.00 97.06 206 THR A C 1
ATOM 1590 O O . THR A 1 206 ? -12.861 -10.911 0.873 1.00 97.06 206 THR A O 1
ATOM 1593 N N . SER A 1 207 ? -11.361 -10.604 2.524 1.00 97.38 207 SER A N 1
ATOM 1594 C CA . SER A 1 207 ? -10.872 -11.984 2.584 1.00 97.38 207 SER A CA 1
ATOM 1595 C C . SER A 1 207 ? -11.609 -12.826 3.624 1.00 97.38 207 SER A C 1
ATOM 1597 O O . SER A 1 207 ? -11.491 -12.613 4.833 1.00 97.38 207 SER A O 1
ATOM 1599 N N . ALA A 1 208 ? -12.338 -13.849 3.178 1.00 97.62 208 ALA A N 1
ATOM 1600 C CA . ALA A 1 208 ? -13.002 -14.781 4.088 1.00 97.62 208 ALA A CA 1
ATOM 1601 C C . ALA A 1 208 ? -11.987 -15.625 4.882 1.00 97.62 208 ALA A C 1
ATOM 1603 O O . ALA A 1 208 ? -12.215 -15.935 6.057 1.00 97.62 208 ALA A O 1
ATOM 1604 N N . GLU A 1 209 ? -10.864 -15.965 4.251 1.00 97.31 209 GLU A N 1
ATOM 1605 C CA . GLU A 1 209 ? -9.753 -16.742 4.790 1.00 97.31 209 GLU A CA 1
ATOM 1606 C C . GLU A 1 209 ? -9.105 -16.018 5.970 1.00 97.31 209 GLU A C 1
ATOM 1608 O O . GLU A 1 209 ? -8.933 -16.596 7.048 1.00 97.31 209 GLU A O 1
ATOM 1613 N N . VAL A 1 210 ? -8.801 -14.731 5.797 1.00 97.69 210 VAL A N 1
ATOM 1614 C CA . VAL A 1 210 ? -8.185 -13.911 6.841 1.00 97.69 210 VAL A CA 1
ATOM 1615 C C . VAL A 1 210 ? -9.176 -13.651 7.984 1.00 97.69 210 VAL A C 1
ATOM 1617 O O . VAL A 1 210 ? -8.808 -13.781 9.155 1.00 97.69 210 VAL A O 1
ATOM 1620 N N . LEU A 1 211 ? -10.460 -13.414 7.687 1.00 98.69 211 LEU A N 1
ATOM 1621 C CA . LEU A 1 211 ? -11.499 -13.295 8.721 1.00 98.69 211 LEU A CA 1
ATOM 1622 C C . LEU A 1 211 ? -11.688 -14.588 9.526 1.00 98.69 211 LEU A C 1
ATOM 1624 O O . LEU A 1 211 ? -12.062 -14.545 10.700 1.00 98.69 211 LEU A O 1
ATOM 1628 N N . ALA A 1 212 ? -11.447 -15.760 8.933 1.00 98.38 212 ALA A N 1
ATOM 1629 C CA . ALA A 1 212 ? -11.466 -17.016 9.675 1.00 98.38 212 ALA A CA 1
ATOM 1630 C C . ALA A 1 212 ? -10.326 -17.086 10.705 1.00 98.38 212 ALA A C 1
ATOM 1632 O O . ALA A 1 212 ? -10.536 -17.624 11.792 1.00 98.38 212 ALA A O 1
ATOM 1633 N N . VAL A 1 213 ? -9.148 -16.527 10.398 1.00 98.50 213 VAL A N 1
ATOM 1634 C CA . VAL A 1 213 ? -8.054 -16.366 11.373 1.00 98.50 213 VAL A CA 1
ATOM 1635 C C . VAL A 1 213 ? -8.491 -15.414 12.486 1.00 98.50 213 VAL A C 1
ATOM 1637 O O . VAL A 1 213 ? -8.398 -15.777 13.656 1.00 98.50 213 VAL A O 1
ATOM 1640 N N . ALA A 1 214 ? -9.055 -14.255 12.133 1.00 98.50 214 ALA A N 1
ATOM 1641 C CA . ALA A 1 214 ? -9.511 -13.264 13.106 1.00 98.50 214 ALA A CA 1
ATOM 1642 C C . ALA A 1 214 ? -10.482 -13.851 14.138 1.00 98.50 214 ALA A C 1
ATOM 1644 O O . ALA A 1 214 ? -10.261 -13.711 15.340 1.00 98.50 214 ALA A O 1
ATOM 1645 N N . ARG A 1 215 ? -11.482 -14.613 13.669 1.00 98.44 215 ARG A N 1
ATOM 1646 C CA . ARG A 1 215 ? -12.442 -15.332 14.524 1.00 98.44 215 ARG A CA 1
ATOM 1647 C C . ARG A 1 215 ? -11.783 -16.341 15.463 1.00 98.44 215 ARG A C 1
ATOM 1649 O O . ARG A 1 215 ? -12.208 -16.466 16.606 1.00 98.44 215 ARG A O 1
ATOM 1656 N N . ARG A 1 216 ? -10.778 -17.093 14.998 1.00 97.88 216 ARG A N 1
ATOM 1657 C CA . ARG A 1 216 ? -10.089 -18.095 15.837 1.00 97.88 216 ARG A CA 1
ATOM 1658 C C . ARG A 1 216 ? -9.288 -17.455 16.965 1.00 97.88 216 ARG A C 1
ATOM 1660 O O . ARG A 1 216 ? -9.198 -18.039 18.041 1.00 97.88 216 ARG A O 1
ATOM 1667 N N . HIS A 1 217 ? -8.723 -16.278 16.711 1.00 97.88 217 HIS A N 1
ATOM 1668 C CA . HIS A 1 217 ? -7.914 -15.531 17.675 1.00 97.88 217 HIS A CA 1
ATOM 1669 C C . HIS A 1 217 ? -8.726 -14.499 18.473 1.00 97.88 217 HIS A C 1
ATOM 1671 O O . HIS A 1 217 ? -8.153 -13.747 19.265 1.00 97.88 217 HIS A O 1
ATOM 1677 N N . ASP A 1 218 ? -10.048 -14.434 18.288 1.00 97.94 218 ASP A N 1
ATOM 1678 C CA . ASP A 1 218 ? -10.929 -13.623 19.127 1.00 97.94 218 ASP A CA 1
ATOM 1679 C C . ASP A 1 218 ? -11.163 -14.319 20.475 1.00 97.94 218 ASP A C 1
ATOM 1681 O O . ASP A 1 218 ? -12.047 -15.167 20.636 1.00 97.94 218 ASP A O 1
ATOM 1685 N N . GLY A 1 219 ? -10.349 -13.950 21.464 1.00 95.81 219 GLY A N 1
ATOM 1686 C CA . GLY A 1 219 ? -10.449 -14.479 22.821 1.00 95.81 219 GLY A CA 1
ATOM 1687 C C . GLY A 1 219 ? -11.735 -14.083 23.554 1.00 95.81 219 GLY A C 1
ATOM 1688 O O . GLY A 1 219 ? -12.169 -14.832 24.430 1.00 95.81 219 GLY A O 1
ATOM 1689 N N . SER A 1 220 ? -12.364 -12.950 23.210 1.00 96.00 220 SER A N 1
ATOM 1690 C CA . SER A 1 220 ? -13.622 -12.521 23.840 1.00 96.00 220 SER A CA 1
ATOM 1691 C C . SER A 1 220 ? -14.852 -13.134 23.177 1.00 96.00 220 SER A C 1
ATOM 1693 O O . SER A 1 220 ? -15.914 -13.167 23.802 1.00 96.00 220 SER A O 1
ATOM 1695 N N . ARG A 1 221 ? -14.710 -13.650 21.946 1.00 96.19 221 ARG A N 1
ATOM 1696 C CA . ARG A 1 221 ? -15.787 -14.246 21.132 1.00 96.19 221 ARG A CA 1
ATOM 1697 C C . ARG A 1 221 ? -16.985 -13.313 20.965 1.00 96.19 221 ARG A C 1
ATOM 1699 O O . ARG A 1 221 ? -18.132 -13.759 20.915 1.00 96.19 221 ARG A O 1
ATOM 1706 N N . SER A 1 222 ? -16.714 -12.015 20.956 1.00 96.75 222 SER A N 1
ATOM 1707 C CA . SER A 1 222 ? -17.724 -10.958 20.941 1.00 96.75 222 SER A CA 1
ATOM 1708 C C . SER A 1 222 ? -17.622 -10.072 19.708 1.00 96.75 222 SER A C 1
ATOM 1710 O O . SER A 1 222 ? -18.537 -9.282 19.473 1.00 96.75 222 SER A O 1
ATOM 1712 N N . ALA A 1 223 ? -16.543 -10.186 18.927 1.00 98.19 223 ALA A N 1
ATOM 1713 C CA . ALA A 1 223 ? -16.427 -9.484 17.665 1.00 98.19 223 ALA A CA 1
ATOM 1714 C C . ALA A 1 223 ? -17.217 -10.211 16.568 1.00 98.19 223 ALA A C 1
ATOM 1716 O O . ALA A 1 223 ? -17.198 -11.437 16.440 1.00 98.19 223 ALA A O 1
ATOM 1717 N N . GLU A 1 224 ? -17.895 -9.429 15.738 1.00 98.50 224 GLU A N 1
ATOM 1718 C CA . GLU A 1 224 ? -18.525 -9.911 14.515 1.00 98.50 224 GLU A CA 1
ATOM 1719 C C . GLU A 1 224 ? -17.581 -9.682 13.337 1.00 98.50 224 GLU A C 1
ATOM 1721 O O . GLU A 1 224 ? -16.920 -8.653 13.263 1.00 98.50 224 GLU A O 1
ATOM 1726 N N . TYR A 1 225 ? -17.536 -10.613 12.387 1.00 98.75 225 TYR A N 1
ATOM 1727 C CA . TYR A 1 225 ? -16.674 -10.497 11.210 1.00 98.75 225 TYR A CA 1
ATOM 1728 C C . TYR A 1 225 ? -17.489 -10.715 9.949 1.00 98.75 225 TYR A C 1
ATOM 1730 O O . TYR A 1 225 ? -18.153 -11.751 9.817 1.00 98.75 225 TYR A O 1
ATOM 1738 N N . LEU A 1 226 ? -17.404 -9.770 9.020 1.00 98.44 226 LEU A N 1
ATOM 1739 C CA . LEU A 1 226 ? -18.187 -9.738 7.794 1.00 98.44 226 LEU A CA 1
ATOM 1740 C C . LEU A 1 226 ? -17.273 -9.603 6.577 1.00 98.44 226 LEU A C 1
ATOM 1742 O O . LEU A 1 226 ? -16.360 -8.781 6.563 1.00 98.44 226 LEU A O 1
ATOM 1746 N N . VAL A 1 227 ? -17.556 -10.392 5.540 1.00 98.50 227 VAL A N 1
ATOM 1747 C CA . VAL A 1 227 ? -16.914 -10.212 4.237 1.00 98.50 227 VAL A CA 1
ATOM 1748 C C . VAL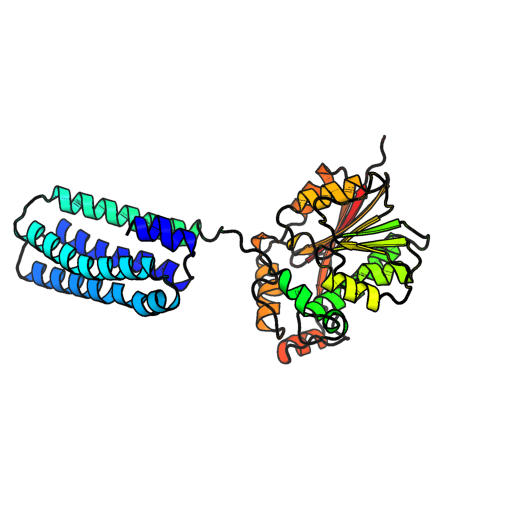 A 1 227 ? -17.546 -9.008 3.544 1.00 98.50 227 VAL A C 1
ATOM 1750 O O . VAL A 1 227 ? -18.765 -8.977 3.369 1.00 98.50 227 VAL A O 1
ATOM 1753 N N . GLY A 1 228 ? -16.741 -8.033 3.127 1.00 97.12 228 GLY A N 1
ATOM 1754 C CA . GLY A 1 228 ? -17.235 -6.895 2.355 1.00 97.12 228 GLY A CA 1
ATOM 1755 C C . GLY A 1 228 ? -16.157 -5.900 1.940 1.00 97.12 228 GLY A C 1
ATOM 1756 O O . GLY A 1 228 ? -15.011 -5.971 2.375 1.00 97.12 228 GLY A O 1
ATOM 1757 N N . ASP A 1 229 ? -16.546 -4.969 1.070 1.00 95.31 229 ASP A N 1
ATOM 1758 C CA . ASP A 1 229 ? -15.668 -3.930 0.531 1.00 95.31 229 ASP A CA 1
ATOM 1759 C C . ASP A 1 229 ? -15.765 -2.651 1.375 1.00 95.31 229 ASP A C 1
ATOM 1761 O O . ASP A 1 229 ? -16.845 -2.091 1.570 1.00 95.31 229 ASP A O 1
ATOM 1765 N N . ALA A 1 230 ? -14.622 -2.148 1.840 1.00 97.31 230 ALA A N 1
ATOM 1766 C CA . ALA A 1 230 ? -14.542 -0.889 2.573 1.00 97.31 230 ALA A CA 1
ATOM 1767 C C . ALA A 1 230 ? -14.938 0.341 1.724 1.00 97.31 230 ALA A C 1
ATOM 1769 O O . ALA A 1 230 ? -15.224 1.398 2.282 1.00 97.31 230 ALA A O 1
ATOM 1770 N N . CYS A 1 231 ? -14.978 0.224 0.391 1.00 94.50 231 CYS A N 1
ATOM 1771 C CA . CYS A 1 231 ? -15.471 1.260 -0.524 1.00 94.50 231 CYS A CA 1
ATOM 1772 C C . CYS A 1 231 ? -17.004 1.251 -0.696 1.00 94.50 231 CYS A C 1
ATOM 1774 O O . CYS A 1 231 ? -17.546 2.140 -1.366 1.00 94.50 231 CYS A O 1
ATOM 1776 N N . ALA A 1 232 ? -17.690 0.245 -0.144 1.00 94.44 232 ALA A N 1
ATOM 1777 C CA . ALA A 1 232 ? -19.140 0.064 -0.194 1.00 94.44 232 ALA A CA 1
ATOM 1778 C C . ALA A 1 232 ? -19.610 -0.715 1.049 1.00 94.44 232 ALA A C 1
ATOM 1780 O O . ALA A 1 232 ? -19.951 -1.898 0.994 1.00 94.44 232 ALA A O 1
ATOM 1781 N N . VAL A 1 233 ? -19.596 -0.038 2.194 1.00 96.88 233 VAL A N 1
ATOM 1782 C CA . VAL A 1 233 ? -19.790 -0.645 3.508 1.00 96.88 233 VAL A CA 1
ATOM 1783 C C . VAL A 1 233 ? -21.271 -1.013 3.709 1.00 96.88 233 VAL A C 1
ATOM 1785 O O . VAL A 1 233 ? -22.138 -0.135 3.638 1.00 96.88 233 VAL A O 1
ATOM 1788 N N . PRO A 1 234 ? -21.605 -2.276 4.043 1.00 96.88 234 PRO A N 1
ATOM 1789 C CA . PRO A 1 234 ? -22.985 -2.774 4.094 1.00 96.88 234 PRO A CA 1
ATOM 1790 C C . PRO A 1 234 ? -23.725 -2.404 5.395 1.00 96.88 234 PRO A C 1
ATOM 1792 O O . PRO A 1 234 ? -24.480 -3.199 5.952 1.00 96.88 234 PRO A O 1
ATOM 1795 N N . PHE A 1 235 ? -23.521 -1.186 5.897 1.00 98.25 235 PHE A N 1
ATOM 1796 C CA . PHE A 1 235 ? -24.182 -0.668 7.094 1.00 98.25 235 PHE A CA 1
ATOM 1797 C C . PHE A 1 235 ? -24.934 0.620 6.784 1.00 98.25 235 PHE A C 1
ATOM 1799 O O . PHE A 1 235 ? -24.526 1.416 5.937 1.00 98.25 235 PHE A O 1
ATOM 1806 N N . ARG A 1 236 ? -26.036 0.844 7.502 1.00 98.12 236 ARG A N 1
ATOM 1807 C CA . ARG A 1 236 ? -26.787 2.103 7.437 1.00 98.12 236 ARG A CA 1
ATOM 1808 C C . ARG A 1 236 ? -25.961 3.265 7.995 1.00 98.12 236 ARG A C 1
ATOM 1810 O O . ARG A 1 236 ? -25.052 3.071 8.809 1.00 98.12 236 ARG A O 1
ATOM 1817 N N . ASP A 1 237 ? -26.339 4.468 7.604 1.00 98.19 237 ASP A N 1
ATOM 1818 C CA . ASP A 1 237 ? -25.767 5.711 8.109 1.00 98.19 237 ASP A CA 1
ATOM 1819 C C . ASP A 1 237 ? -25.840 5.775 9.643 1.00 98.19 237 ASP A C 1
ATOM 1821 O O . ASP A 1 237 ? -26.774 5.252 10.259 1.00 98.19 237 ASP A O 1
ATOM 1825 N N . ALA A 1 238 ? -24.855 6.427 10.266 1.00 98.06 238 ALA A N 1
ATOM 1826 C CA . ALA A 1 238 ? -24.825 6.664 11.714 1.00 98.06 238 ALA A CA 1
ATOM 1827 C C . ALA A 1 238 ? -24.993 5.398 12.598 1.00 98.06 238 ALA A C 1
ATOM 1829 O O . ALA A 1 238 ? -25.626 5.423 13.661 1.00 98.06 238 ALA A O 1
ATOM 1830 N N . SER A 1 239 ? -24.393 4.281 12.186 1.00 98.31 239 SER A N 1
ATOM 1831 C CA . SER A 1 239 ? -24.417 3.006 12.917 1.00 98.31 239 SER A CA 1
ATOM 1832 C C . SER A 1 239 ? -23.338 2.873 13.989 1.00 98.31 239 SER A C 1
ATOM 1834 O O . SER A 1 239 ? -23.566 2.176 14.979 1.00 98.31 239 SER A O 1
ATOM 1836 N N . PHE A 1 240 ? -22.193 3.538 13.824 1.00 98.75 240 PHE A N 1
ATOM 1837 C CA . PHE A 1 240 ? -21.014 3.323 14.665 1.00 98.75 240 PHE A CA 1
ATOM 1838 C C . PHE A 1 240 ? -20.599 4.580 15.426 1.00 98.75 240 PHE A C 1
ATOM 1840 O O . PHE A 1 240 ? -20.734 5.702 14.939 1.00 98.75 240 PHE A O 1
ATOM 1847 N N . ASP A 1 241 ? -20.078 4.379 16.635 1.00 98.50 241 ASP A N 1
ATOM 1848 C CA . ASP A 1 241 ? -19.452 5.435 17.435 1.00 98.50 241 ASP A CA 1
ATOM 1849 C C . ASP A 1 241 ? -18.013 5.694 16.977 1.00 98.50 241 ASP A C 1
ATOM 1851 O O . ASP A 1 241 ? -17.511 6.811 17.114 1.00 98.50 241 ASP A O 1
ATOM 1855 N N . ALA A 1 242 ? -17.353 4.667 16.432 1.00 98.69 242 ALA A N 1
ATOM 1856 C CA . ALA A 1 242 ? -16.032 4.786 15.842 1.00 98.69 242 ALA A CA 1
ATOM 1857 C C . ALA A 1 242 ? -15.843 3.881 14.621 1.00 98.69 242 ALA A C 1
ATOM 1859 O O . ALA A 1 242 ? -16.414 2.795 14.542 1.00 98.69 242 ALA A O 1
ATOM 1860 N N . VAL A 1 243 ? -15.004 4.330 13.693 1.00 98.88 243 VAL A N 1
ATOM 1861 C CA . VAL A 1 243 ? -14.555 3.566 12.529 1.00 98.88 243 VAL A CA 1
ATOM 1862 C C . VAL A 1 243 ? -13.032 3.622 12.488 1.00 98.88 243 VAL A C 1
ATOM 1864 O O . VAL A 1 243 ? -12.449 4.696 12.638 1.00 98.88 243 VAL A O 1
ATOM 1867 N N . CYS A 1 244 ? -12.391 2.478 12.295 1.00 98.81 244 CYS A N 1
ATOM 1868 C CA . CYS A 1 244 ? -10.945 2.346 12.172 1.00 98.81 244 CYS A CA 1
ATOM 1869 C C . CYS A 1 244 ? -10.594 1.856 10.764 1.00 98.81 244 CYS A C 1
ATOM 1871 O O . CYS A 1 244 ? -11.297 1.019 10.215 1.00 98.81 244 CYS A O 1
ATOM 1873 N N . ALA A 1 245 ? -9.526 2.392 10.177 1.00 98.50 245 ALA A N 1
ATOM 1874 C CA . ALA A 1 245 ? -8.942 1.934 8.916 1.00 98.50 245 ALA A CA 1
ATOM 1875 C C . ALA A 1 245 ? -7.417 1.867 9.077 1.00 98.50 245 ALA A C 1
ATOM 1877 O O . ALA A 1 245 ? -6.703 2.846 8.833 1.00 98.50 245 ALA A O 1
ATOM 1878 N N . MET A 1 246 ? -6.925 0.750 9.606 1.00 97.88 246 MET A N 1
ATOM 1879 C CA . MET A 1 246 ? -5.512 0.567 9.932 1.00 97.88 246 MET A CA 1
ATOM 1880 C C . MET A 1 246 ? -4.789 -0.134 8.790 1.00 97.88 246 MET A C 1
ATOM 1882 O O . MET A 1 246 ? -5.155 -1.255 8.466 1.00 97.88 246 MET A O 1
ATOM 1886 N N . ASP A 1 247 ? -3.760 0.498 8.215 1.00 96.69 247 ASP A N 1
ATOM 1887 C CA . ASP A 1 247 ? -2.936 -0.126 7.168 1.00 96.69 247 ASP A CA 1
ATOM 1888 C C . ASP A 1 247 ? -3.784 -0.565 5.952 1.00 96.69 247 ASP A C 1
ATOM 1890 O O . ASP A 1 247 ? -3.556 -1.610 5.353 1.00 96.69 247 ASP A O 1
ATOM 1894 N N . LEU A 1 248 ? -4.810 0.231 5.613 1.00 97.31 248 LEU A N 1
ATOM 1895 C CA . LEU A 1 248 ? -5.796 -0.070 4.564 1.00 97.31 248 LEU A CA 1
ATOM 1896 C C . LEU A 1 248 ? -5.731 0.905 3.381 1.00 97.31 248 LEU A C 1
ATOM 1898 O O . LEU A 1 248 ? -5.908 0.503 2.230 1.00 97.31 248 LEU A O 1
ATOM 1902 N N . LEU A 1 249 ? -5.525 2.203 3.629 1.00 97.00 249 LEU A N 1
ATOM 1903 C CA . LEU A 1 249 ? -5.683 3.237 2.593 1.00 97.00 249 LEU A CA 1
ATOM 1904 C C . LEU A 1 249 ? -4.651 3.108 1.459 1.00 97.00 249 LEU A C 1
ATOM 1906 O O . LEU A 1 249 ? -4.914 3.516 0.328 1.00 97.00 249 LEU A O 1
ATOM 1910 N N . GLU A 1 250 ? -3.502 2.513 1.756 1.00 95.50 250 GLU A N 1
ATOM 1911 C CA . GLU A 1 250 ? -2.421 2.174 0.834 1.00 95.50 250 GLU A CA 1
ATOM 1912 C C . GLU A 1 250 ? -2.637 0.845 0.083 1.00 95.50 250 GLU A C 1
ATOM 1914 O O . GLU A 1 250 ? -1.869 0.530 -0.827 1.00 95.50 250 GLU A O 1
ATOM 1919 N N . HIS A 1 251 ? -3.689 0.092 0.421 1.00 94.19 251 HIS A N 1
ATOM 1920 C CA . HIS A 1 251 ? -4.077 -1.174 -0.217 1.00 94.19 251 HIS A CA 1
ATOM 1921 C C . HIS A 1 251 ? -5.270 -1.038 -1.171 1.00 94.19 251 HIS A C 1
ATOM 1923 O O . HIS A 1 251 ? -5.587 -1.984 -1.897 1.00 94.19 251 HIS A O 1
ATOM 1929 N N . VAL A 1 252 ? -5.922 0.128 -1.200 1.00 90.06 252 VAL A N 1
ATOM 1930 C CA . VAL A 1 252 ? -7.118 0.389 -2.011 1.00 90.06 252 VAL A CA 1
ATOM 1931 C C . VAL A 1 252 ? -6.841 1.389 -3.134 1.00 90.06 252 VAL A C 1
ATOM 1933 O O . VAL A 1 252 ? -6.090 2.353 -2.985 1.00 90.06 252 VAL A O 1
ATOM 1936 N N . ALA A 1 253 ? -7.491 1.185 -4.282 1.00 85.12 253 ALA A N 1
ATOM 1937 C CA . ALA A 1 253 ? -7.377 2.099 -5.419 1.00 85.12 253 ALA A CA 1
ATOM 1938 C C . ALA A 1 253 ? -8.085 3.444 -5.159 1.00 85.12 253 ALA A C 1
ATOM 1940 O O . ALA A 1 253 ? -7.599 4.495 -5.581 1.00 85.12 253 ALA A O 1
ATOM 1941 N N . GLU A 1 254 ? -9.207 3.419 -4.429 1.00 87.31 254 GLU A N 1
ATOM 1942 C CA . GLU A 1 254 ? -10.087 4.570 -4.194 1.00 87.31 254 GLU A CA 1
ATOM 1943 C C . GLU A 1 254 ? -10.218 4.916 -2.691 1.00 87.31 254 GLU A C 1
ATOM 1945 O O . GLU A 1 254 ? -11.316 4.872 -2.137 1.00 87.31 254 GLU A O 1
ATOM 1950 N N . PRO A 1 255 ? -9.136 5.311 -1.990 1.00 94.69 255 PRO A N 1
ATOM 1951 C CA . PRO A 1 255 ? -9.167 5.530 -0.534 1.00 94.69 255 PRO A CA 1
ATOM 1952 C C . PRO A 1 255 ? -10.137 6.631 -0.091 1.00 94.69 255 PRO A C 1
ATOM 1954 O O . PRO A 1 255 ? -10.672 6.588 1.012 1.00 94.69 255 PRO A O 1
ATOM 1957 N N . HIS A 1 256 ? -10.424 7.596 -0.965 1.00 93.06 256 HIS A N 1
ATOM 1958 C CA . HIS A 1 256 ? -11.425 8.629 -0.712 1.00 93.06 256 HIS A CA 1
ATOM 1959 C C . HIS A 1 256 ? -12.838 8.046 -0.520 1.00 93.06 256 HIS A C 1
ATOM 1961 O O . HIS A 1 256 ? -13.608 8.595 0.264 1.00 93.06 256 HIS A O 1
ATOM 1967 N N . ARG A 1 257 ? -13.168 6.924 -1.180 1.00 94.81 257 ARG A N 1
ATOM 1968 C CA . ARG A 1 257 ? -14.443 6.216 -0.984 1.00 94.81 257 ARG A CA 1
ATOM 1969 C C . ARG A 1 257 ? -14.494 5.519 0.369 1.00 94.81 257 ARG A C 1
ATOM 1971 O O . ARG A 1 257 ? -15.515 5.608 1.034 1.00 94.81 257 ARG A O 1
ATOM 1978 N N . VAL A 1 258 ? -13.384 4.922 0.810 1.00 98.31 258 VAL A N 1
ATOM 1979 C CA . VAL A 1 258 ? -13.266 4.344 2.162 1.00 98.31 258 VAL A CA 1
ATOM 1980 C C . VAL A 1 258 ? -13.500 5.412 3.231 1.00 98.31 258 VAL A C 1
ATOM 1982 O O . VAL A 1 258 ? -14.285 5.206 4.152 1.00 98.31 258 VAL A O 1
ATOM 1985 N N . VAL A 1 259 ? -12.871 6.585 3.091 1.00 98.50 259 VAL A N 1
ATOM 1986 C CA . VAL A 1 259 ? -13.059 7.704 4.032 1.00 98.50 259 VAL A CA 1
ATOM 1987 C C . VAL A 1 259 ? -14.500 8.231 4.000 1.00 98.50 259 VAL A C 1
ATOM 1989 O O . VAL A 1 259 ? -15.067 8.519 5.054 1.00 98.50 259 VAL A O 1
ATOM 1992 N N . ALA A 1 260 ? -15.118 8.320 2.819 1.00 98.00 260 ALA A N 1
ATOM 1993 C CA . ALA A 1 260 ? -16.516 8.728 2.683 1.00 98.00 260 ALA A CA 1
ATOM 1994 C C . ALA A 1 260 ? -17.481 7.729 3.344 1.00 98.00 260 ALA A C 1
ATOM 1996 O O . ALA A 1 260 ? -18.372 8.141 4.085 1.00 98.00 260 ALA A O 1
ATOM 1997 N N . GLU A 1 261 ? -17.277 6.425 3.143 1.00 98.56 261 GLU A N 1
ATOM 1998 C CA . GLU A 1 261 ? -18.075 5.377 3.784 1.00 98.56 261 GLU A CA 1
ATOM 1999 C C . GLU A 1 261 ? -17.883 5.365 5.301 1.00 98.56 261 GLU A C 1
ATOM 2001 O O . GLU A 1 261 ? -18.867 5.300 6.040 1.00 98.56 261 GLU A O 1
ATOM 2006 N N . ALA A 1 262 ? -16.643 5.520 5.778 1.00 98.56 262 ALA A N 1
ATOM 2007 C CA . ALA A 1 262 ? -16.350 5.671 7.199 1.00 98.56 262 ALA A CA 1
ATOM 2008 C C . ALA A 1 262 ? -17.121 6.857 7.796 1.00 98.56 262 ALA A C 1
ATOM 2010 O O . ALA A 1 262 ? -17.809 6.709 8.806 1.00 98.56 262 ALA A O 1
ATOM 2011 N N . ALA A 1 263 ? -17.085 8.021 7.143 1.00 98.50 263 ALA A N 1
ATOM 2012 C CA . ALA A 1 263 ? -17.858 9.178 7.576 1.00 98.50 263 ALA A CA 1
ATOM 2013 C C . ALA A 1 263 ? -19.368 8.923 7.535 1.00 98.50 263 ALA A C 1
ATOM 2015 O O . ALA A 1 263 ? -20.071 9.298 8.472 1.00 98.50 263 ALA A O 1
ATOM 2016 N N . ARG A 1 264 ? -19.894 8.270 6.495 1.00 98.31 264 ARG A N 1
ATOM 2017 C CA . ARG A 1 264 ? -21.327 7.975 6.351 1.00 98.31 264 ARG A CA 1
ATOM 2018 C C . ARG A 1 264 ? -21.849 7.126 7.511 1.00 98.31 264 ARG A C 1
ATOM 2020 O O . ARG A 1 264 ? -22.828 7.504 8.163 1.00 98.31 264 ARG A O 1
ATOM 2027 N N . VAL A 1 265 ? -21.170 6.023 7.824 1.00 98.69 265 VAL A N 1
ATOM 2028 C CA . VAL A 1 265 ? -21.601 5.085 8.876 1.00 98.69 265 VAL A CA 1
ATOM 2029 C C . VAL A 1 265 ? -21.299 5.578 10.293 1.00 98.69 265 VAL A C 1
ATOM 2031 O O . VAL A 1 265 ? -21.867 5.052 11.252 1.00 98.69 265 VAL A O 1
ATOM 2034 N N . LEU A 1 266 ? -20.460 6.605 10.452 1.00 98.69 266 LEU A N 1
ATOM 2035 C CA . LEU A 1 266 ? -20.231 7.257 11.739 1.00 98.69 266 LEU A CA 1
ATOM 2036 C C . LEU A 1 266 ? -21.449 8.056 12.206 1.00 98.69 266 LEU A C 1
ATOM 2038 O O . LEU A 1 266 ? -22.076 8.806 11.450 1.00 98.69 266 LEU A O 1
ATOM 2042 N N . ARG A 1 267 ? -21.763 7.941 13.497 1.00 98.25 267 ARG A N 1
ATOM 2043 C CA . ARG A 1 267 ? -22.689 8.848 14.186 1.00 98.25 267 ARG A CA 1
ATOM 2044 C C . ARG A 1 267 ? -22.118 10.269 14.225 1.00 98.25 267 ARG A C 1
ATOM 2046 O O . ARG A 1 267 ? -20.895 10.423 14.232 1.00 98.25 267 ARG A O 1
ATOM 2053 N N . PRO A 1 268 ? -22.965 11.313 14.283 1.00 97.06 268 PRO A N 1
ATOM 2054 C CA . PRO A 1 268 ? -22.504 12.668 14.582 1.00 97.06 268 PRO A CA 1
ATOM 2055 C C . PRO A 1 268 ? -21.650 12.682 15.861 1.00 97.06 268 PRO A C 1
ATOM 2057 O O . PRO A 1 268 ? -22.036 12.090 16.868 1.00 97.06 268 PRO A O 1
ATOM 2060 N N . GLY A 1 269 ? -20.469 13.304 15.815 1.00 95.94 269 GLY A N 1
ATOM 2061 C CA . GLY A 1 269 ? -19.493 13.287 16.912 1.00 95.94 269 GLY A CA 1
ATOM 2062 C C . GLY A 1 269 ? -18.661 12.000 17.041 1.00 95.94 269 GLY A C 1
ATOM 2063 O O . GLY A 1 269 ? -17.792 11.933 17.913 1.00 95.94 269 GLY A O 1
ATOM 2064 N N . GLY A 1 270 ? -18.901 10.995 16.194 1.00 97.44 270 GLY A N 1
ATOM 2065 C CA . GLY A 1 270 ? -18.149 9.743 16.161 1.00 97.44 270 GLY A CA 1
ATOM 2066 C C . GLY A 1 270 ? -16.709 9.919 15.671 1.00 97.44 270 GLY A C 1
ATOM 2067 O O . GLY A 1 270 ? -16.368 10.916 15.033 1.00 97.44 270 GLY A O 1
ATOM 2068 N N . ALA A 1 271 ? -15.854 8.949 15.983 1.00 97.75 271 ALA A N 1
ATOM 2069 C CA . ALA A 1 271 ? -14.416 9.021 15.736 1.00 97.75 271 ALA A CA 1
ATOM 2070 C C . ALA A 1 271 ? -13.970 8.192 14.524 1.00 97.75 271 ALA A C 1
ATOM 2072 O O . ALA A 1 271 ? -14.297 7.014 14.420 1.00 97.75 271 ALA A O 1
ATOM 2073 N N . PHE A 1 272 ? -13.147 8.776 13.658 1.00 98.69 272 PHE A N 1
ATOM 2074 C CA . PHE A 1 272 ? -12.439 8.059 12.604 1.00 98.69 272 PHE A CA 1
ATOM 2075 C C . PHE A 1 272 ? -10.955 7.941 12.954 1.00 98.69 272 PHE A C 1
ATOM 2077 O O . PHE A 1 272 ? -10.278 8.954 13.137 1.00 98.69 272 PHE A O 1
ATOM 2084 N N . PHE A 1 273 ? -10.447 6.714 13.026 1.00 98.62 273 PHE A N 1
ATOM 2085 C CA . PHE A 1 273 ? -9.028 6.418 13.207 1.00 98.62 273 PHE A CA 1
ATOM 2086 C C . PHE A 1 273 ? -8.460 5.852 11.912 1.00 98.62 273 PHE A C 1
ATOM 2088 O O . PHE A 1 273 ? -9.071 4.984 11.293 1.00 98.62 273 PHE A O 1
ATOM 2095 N N . PHE A 1 274 ? -7.260 6.281 11.534 1.00 98.50 274 PHE A N 1
ATOM 2096 C CA . PHE A 1 274 ? -6.572 5.728 10.370 1.00 98.50 274 PHE A CA 1
ATOM 2097 C C . PHE A 1 274 ? -5.075 5.547 10.618 1.00 98.50 274 PHE A C 1
ATOM 2099 O O . PHE A 1 274 ? -4.470 6.290 11.392 1.00 98.50 274 PHE A O 1
ATOM 2106 N N . HIS A 1 275 ? -4.472 4.585 9.929 1.00 98.19 275 HIS A N 1
ATOM 2107 C CA . HIS A 1 275 ? -3.024 4.478 9.772 1.00 98.19 275 HIS A CA 1
ATOM 2108 C C . HIS A 1 275 ? -2.688 4.221 8.311 1.00 98.19 275 HIS A C 1
ATOM 2110 O O . HIS A 1 275 ? -3.384 3.440 7.665 1.00 98.19 275 HIS A O 1
ATOM 2116 N N . THR A 1 276 ? -1.650 4.885 7.804 1.00 97.62 276 THR A N 1
ATOM 2117 C CA . THR A 1 276 ? -1.139 4.636 6.456 1.00 97.62 276 THR A CA 1
ATOM 2118 C C . THR A 1 276 ? 0.316 5.088 6.306 1.00 97.62 276 THR A C 1
ATOM 2120 O O . THR A 1 276 ? 0.854 5.835 7.137 1.00 97.62 276 THR A O 1
ATOM 2123 N N . PHE A 1 277 ? 0.957 4.677 5.215 1.00 97.38 277 PHE A N 1
ATOM 2124 C CA . PHE A 1 277 ? 2.297 5.119 4.840 1.00 97.38 277 PHE A CA 1
ATOM 2125 C C . PHE A 1 277 ? 2.305 6.390 3.982 1.00 97.38 277 PHE A C 1
ATOM 2127 O O . PHE A 1 277 ? 1.483 6.599 3.087 1.00 97.38 277 PHE A O 1
ATOM 2134 N N . ASN A 1 278 ? 3.291 7.252 4.238 1.00 97.44 278 ASN A N 1
ATOM 2135 C CA . ASN A 1 278 ? 3.460 8.526 3.553 1.00 97.44 278 ASN A CA 1
ATOM 2136 C C . ASN A 1 278 ? 4.175 8.354 2.213 1.00 97.44 278 ASN A C 1
ATOM 2138 O O . ASN A 1 278 ? 5.186 7.661 2.116 1.00 97.44 278 ASN A O 1
ATOM 2142 N N . ARG A 1 279 ? 3.706 9.047 1.173 1.00 94.56 279 ARG A N 1
ATOM 2143 C CA . ARG A 1 279 ? 4.332 9.042 -0.152 1.00 94.56 279 ARG A CA 1
ATOM 2144 C C . ARG A 1 279 ? 5.578 9.924 -0.181 1.00 94.56 279 ARG A C 1
ATOM 2146 O O . ARG A 1 279 ? 5.587 11.022 -0.732 1.00 94.56 279 ARG A O 1
ATOM 2153 N N . THR A 1 280 ? 6.655 9.417 0.408 1.00 94.00 280 THR A N 1
ATOM 2154 C CA . THR A 1 280 ? 7.972 10.060 0.417 1.00 94.00 280 THR A CA 1
ATOM 2155 C C . THR A 1 280 ? 9.056 9.108 -0.077 1.00 94.00 280 THR A C 1
ATOM 2157 O O . THR A 1 280 ? 8.912 7.882 -0.044 1.00 94.00 280 THR A O 1
ATOM 2160 N N . TRP A 1 281 ? 10.194 9.660 -0.501 1.00 92.00 281 TRP A N 1
ATOM 2161 C CA . TRP A 1 281 ? 11.351 8.837 -0.853 1.00 92.00 281 TRP A CA 1
ATOM 2162 C C . TRP A 1 281 ? 11.908 8.085 0.367 1.00 92.00 281 TRP A C 1
ATOM 2164 O O . TRP A 1 281 ? 12.428 6.981 0.215 1.00 92.00 281 TRP A O 1
ATOM 2174 N N . GLN A 1 282 ? 11.766 8.641 1.580 1.00 95.19 282 GLN A N 1
ATOM 2175 C CA . GLN A 1 282 ? 12.171 7.972 2.817 1.00 95.19 282 GLN A CA 1
ATOM 2176 C C . GLN A 1 282 ? 11.304 6.744 3.088 1.00 95.19 282 GLN A C 1
ATOM 2178 O O . GLN A 1 282 ? 11.839 5.688 3.414 1.00 95.19 282 GLN A O 1
ATOM 2183 N N . ALA A 1 283 ? 9.984 6.856 2.919 1.00 95.00 283 ALA A N 1
ATOM 2184 C CA . ALA A 1 283 ? 9.077 5.723 3.046 1.00 95.00 283 ALA A CA 1
ATOM 2185 C C . ALA A 1 283 ? 9.366 4.664 1.976 1.00 95.00 283 ALA A C 1
ATOM 2187 O O . ALA A 1 283 ? 9.448 3.483 2.298 1.00 95.00 283 ALA A O 1
ATOM 2188 N N . HIS A 1 284 ? 9.633 5.068 0.729 1.00 92.19 284 HIS A N 1
ATOM 2189 C CA . HIS A 1 284 ? 10.054 4.127 -0.312 1.00 92.19 284 HIS A CA 1
ATOM 2190 C C . HIS A 1 284 ? 11.316 3.347 0.091 1.00 92.19 284 HIS A C 1
ATOM 2192 O O . HIS A 1 284 ? 11.373 2.126 -0.052 1.00 92.19 284 HIS A O 1
ATOM 2198 N N . LEU A 1 285 ? 12.323 4.042 0.626 1.00 91.94 285 LEU A N 1
ATOM 2199 C CA . LEU A 1 285 ? 13.576 3.417 1.036 1.00 91.94 285 LEU A CA 1
ATOM 2200 C C . LEU A 1 285 ? 13.411 2.522 2.272 1.00 91.94 285 LEU A C 1
ATOM 2202 O O . LEU A 1 285 ? 13.979 1.439 2.311 1.00 91.94 285 LEU A O 1
ATOM 2206 N N . VAL A 1 286 ? 12.657 2.953 3.283 1.00 93.44 286 VAL A N 1
ATOM 2207 C CA . VAL A 1 286 ? 12.591 2.257 4.579 1.00 93.44 286 VAL A CA 1
ATOM 2208 C C . VAL A 1 286 ? 11.456 1.235 4.630 1.00 93.44 286 VAL A C 1
ATOM 2210 O O . VAL A 1 286 ? 11.694 0.092 5.007 1.00 93.44 286 VAL A O 1
ATOM 2213 N N . VAL A 1 287 ? 10.239 1.627 4.246 1.00 95.31 287 VAL A N 1
ATOM 2214 C CA . VAL A 1 287 ? 9.024 0.800 4.369 1.00 95.31 287 VAL A CA 1
ATOM 2215 C C . VAL A 1 287 ? 8.933 -0.237 3.252 1.00 95.31 287 VAL A C 1
ATOM 2217 O O . VAL A 1 287 ? 8.483 -1.350 3.491 1.00 95.31 287 VAL A O 1
ATOM 2220 N N . ILE A 1 288 ? 9.377 0.102 2.038 1.00 92.62 288 ILE A N 1
ATOM 2221 C CA . ILE A 1 288 ? 9.351 -0.836 0.906 1.00 92.62 288 ILE A CA 1
ATOM 2222 C C . ILE A 1 288 ? 10.703 -1.538 0.796 1.00 92.62 288 ILE A C 1
ATOM 2224 O O . ILE A 1 288 ? 10.805 -2.734 1.049 1.00 92.62 288 ILE A O 1
ATOM 2228 N N . LYS A 1 289 ? 11.768 -0.798 0.462 1.00 91.31 289 LYS A N 1
ATOM 2229 C CA . LYS A 1 289 ? 13.074 -1.415 0.186 1.00 91.31 289 LYS A CA 1
ATOM 2230 C C . LYS A 1 289 ? 13.737 -2.005 1.424 1.00 91.31 289 LYS A C 1
ATOM 2232 O O . LYS A 1 289 ? 14.256 -3.110 1.349 1.00 91.31 289 LYS A O 1
ATOM 2237 N N . GLY A 1 290 ? 13.670 -1.322 2.562 1.00 91.25 290 GLY A N 1
ATOM 2238 C CA . GLY A 1 290 ? 14.198 -1.835 3.823 1.00 91.25 290 GLY A CA 1
ATOM 2239 C C . GLY A 1 290 ? 13.550 -3.163 4.214 1.00 91.25 290 GLY A C 1
ATOM 2240 O O . GLY A 1 290 ? 14.254 -4.113 4.543 1.00 91.25 290 GLY A O 1
ATOM 2241 N N . VAL A 1 291 ? 12.224 -3.265 4.111 1.00 93.94 291 VAL A N 1
ATOM 2242 C CA . VAL A 1 291 ? 11.509 -4.514 4.413 1.00 93.94 291 VAL A CA 1
ATOM 2243 C C . VAL A 1 291 ? 11.859 -5.607 3.399 1.00 93.94 291 VAL A C 1
ATOM 2245 O O . VAL A 1 291 ? 12.233 -6.698 3.812 1.00 93.94 291 VAL A O 1
ATOM 2248 N N . GLU A 1 292 ? 11.850 -5.308 2.095 1.00 92.06 292 GLU A N 1
ATOM 2249 C CA . GLU A 1 292 ? 12.236 -6.265 1.042 1.00 92.06 292 GLU A CA 1
ATOM 2250 C C . GLU A 1 292 ? 13.666 -6.807 1.197 1.00 92.06 292 GLU A C 1
ATOM 2252 O O . GLU A 1 292 ? 13.921 -7.968 0.883 1.00 92.06 292 GLU A O 1
ATOM 2257 N N . TRP A 1 293 ? 14.613 -5.975 1.636 1.00 91.88 293 TRP A N 1
ATOM 2258 C CA . TRP A 1 293 ? 16.016 -6.370 1.772 1.00 91.88 293 TRP A CA 1
ATOM 2259 C C . TRP A 1 293 ? 16.305 -7.128 3.056 1.00 91.88 293 TRP A C 1
ATOM 2261 O O . TRP A 1 293 ? 17.123 -8.047 3.047 1.00 91.88 293 TRP A O 1
ATOM 2271 N N . PHE A 1 294 ? 15.680 -6.717 4.159 1.00 94.38 294 PHE A N 1
ATOM 2272 C CA . PHE A 1 294 ? 16.065 -7.200 5.477 1.00 94.38 294 PHE A CA 1
ATOM 2273 C C . PHE A 1 294 ? 15.077 -8.197 6.064 1.00 94.38 294 PHE A C 1
ATOM 2275 O O . PHE A 1 294 ? 15.517 -9.073 6.792 1.00 94.38 294 PHE A O 1
ATOM 2282 N N . VAL A 1 295 ? 13.779 -8.133 5.762 1.00 94.50 295 VAL A N 1
ATOM 2283 C CA . VAL A 1 295 ? 12.797 -9.080 6.311 1.00 94.50 295 VAL A CA 1
ATOM 2284 C C . VAL A 1 295 ? 12.626 -10.255 5.357 1.00 94.50 295 VAL A C 1
ATOM 2286 O O . VAL A 1 295 ? 12.337 -10.089 4.168 1.00 94.50 295 VAL A O 1
ATOM 2289 N N . LYS A 1 296 ? 12.802 -11.469 5.887 1.00 90.94 296 LYS A N 1
ATOM 2290 C CA . LYS A 1 296 ? 12.638 -12.702 5.109 1.00 90.94 296 LYS A CA 1
ATOM 2291 C C . LYS A 1 296 ? 11.200 -12.846 4.607 1.00 90.94 296 LYS A C 1
ATOM 2293 O O . LYS A 1 296 ? 10.277 -12.236 5.133 1.00 90.94 296 LYS A O 1
ATOM 2298 N N . ASN A 1 297 ? 11.034 -13.634 3.544 1.00 91.94 297 ASN A N 1
ATOM 2299 C CA . ASN A 1 297 ? 9.734 -13.980 2.956 1.00 91.94 297 ASN A CA 1
ATOM 2300 C C . ASN A 1 297 ? 8.817 -12.776 2.655 1.00 91.94 297 ASN A C 1
ATOM 2302 O O . ASN A 1 297 ? 7.595 -12.912 2.658 1.00 91.94 297 ASN A O 1
ATOM 2306 N N . THR A 1 298 ? 9.395 -11.601 2.391 1.00 92.69 298 THR A N 1
ATOM 2307 C CA . THR A 1 298 ? 8.639 -10.428 1.948 1.00 92.69 298 THR A CA 1
ATOM 2308 C C . THR A 1 298 ? 8.126 -10.682 0.528 1.00 92.69 298 THR A C 1
ATOM 2310 O O . THR A 1 298 ? 8.941 -10.914 -0.373 1.00 92.69 298 THR A O 1
ATOM 2313 N N . PRO A 1 299 ? 6.802 -10.678 0.290 1.00 90.81 299 PRO A N 1
ATOM 2314 C CA . PRO A 1 299 ? 6.264 -10.893 -1.044 1.00 90.81 299 PRO A CA 1
ATOM 2315 C C . PRO A 1 299 ? 6.570 -9.687 -1.936 1.00 90.81 299 PRO A C 1
ATOM 2317 O O . PRO A 1 299 ? 6.727 -8.554 -1.474 1.00 90.81 299 PRO A O 1
ATOM 2320 N N . LYS A 1 300 ? 6.621 -9.925 -3.247 1.00 86.62 300 LYS A N 1
ATOM 2321 C CA . LYS A 1 300 ? 6.694 -8.828 -4.214 1.00 86.62 300 LYS A CA 1
ATOM 2322 C C . LYS A 1 300 ? 5.421 -7.996 -4.155 1.00 86.62 300 LYS A C 1
ATOM 2324 O O . LYS A 1 300 ? 4.333 -8.547 -3.994 1.00 86.62 300 LYS A O 1
ATOM 2329 N N . ASP A 1 301 ? 5.600 -6.688 -4.322 1.00 89.38 301 ASP A N 1
ATOM 2330 C CA . ASP A 1 301 ? 4.519 -5.705 -4.374 1.00 89.38 301 ASP A CA 1
ATOM 2331 C C . ASP A 1 301 ? 3.598 -5.764 -3.137 1.00 89.38 301 ASP A C 1
ATOM 2333 O O . ASP A 1 301 ? 2.399 -5.521 -3.242 1.00 89.38 301 ASP A O 1
ATOM 2337 N N . LEU A 1 302 ? 4.168 -6.053 -1.952 1.00 91.81 302 LEU A N 1
ATOM 2338 C CA . LEU A 1 302 ? 3.484 -5.883 -0.658 1.00 91.81 302 LEU A CA 1
ATOM 2339 C C . LEU A 1 302 ? 2.979 -4.450 -0.484 1.00 91.81 302 LEU A C 1
ATOM 2341 O O . LEU A 1 302 ? 1.895 -4.217 0.027 1.00 91.81 302 LEU A O 1
ATOM 2345 N N . HIS A 1 303 ? 3.795 -3.492 -0.913 1.00 93.06 303 HIS A N 1
ATOM 2346 C CA . HIS A 1 303 ? 3.475 -2.079 -0.907 1.00 93.06 303 HIS A CA 1
ATOM 2347 C C . HIS A 1 303 ? 3.948 -1.452 -2.212 1.00 93.06 303 HIS A C 1
ATOM 2349 O O . HIS A 1 303 ? 5.061 -1.702 -2.686 1.00 93.06 303 HIS A O 1
ATOM 2355 N N . VAL A 1 304 ? 3.112 -0.580 -2.766 1.00 89.38 304 VAL A N 1
ATOM 2356 C CA . VAL A 1 304 ? 3.408 0.195 -3.968 1.00 89.38 304 VAL A CA 1
ATOM 2357 C C . VAL A 1 304 ? 3.408 1.670 -3.592 1.00 89.38 304 VAL A C 1
ATOM 2359 O O . VAL A 1 304 ? 2.415 2.195 -3.101 1.00 89.38 304 VAL A O 1
ATOM 2362 N N . ILE A 1 305 ? 4.516 2.363 -3.865 1.00 90.44 305 ILE A N 1
ATOM 2363 C CA . ILE A 1 305 ? 4.698 3.768 -3.462 1.00 90.44 305 ILE A CA 1
ATOM 2364 C C . ILE A 1 305 ? 3.630 4.715 -4.034 1.00 90.44 305 ILE A C 1
ATOM 2366 O O . ILE A 1 305 ? 3.293 5.710 -3.401 1.00 90.44 305 ILE A O 1
ATOM 2370 N N . ASP A 1 306 ? 3.061 4.395 -5.198 1.00 88.12 306 ASP A N 1
ATOM 2371 C CA . ASP A 1 306 ? 2.004 5.191 -5.836 1.00 88.12 306 ASP A CA 1
ATOM 2372 C C . ASP A 1 306 ? 0.689 5.183 -5.036 1.00 88.12 306 ASP A C 1
ATOM 2374 O O . ASP A 1 306 ? -0.129 6.104 -5.161 1.00 88.12 306 ASP A O 1
ATOM 2378 N N . LEU A 1 307 ? 0.492 4.163 -4.197 1.00 90.69 307 LEU A N 1
ATOM 2379 C CA . LEU A 1 307 ? -0.682 4.008 -3.340 1.00 90.69 307 LEU A CA 1
ATOM 2380 C C . LEU A 1 307 ? -0.484 4.593 -1.941 1.00 90.69 307 LEU A C 1
ATOM 2382 O O . LEU A 1 307 ? -1.472 4.847 -1.260 1.00 90.69 307 LEU A O 1
ATOM 2386 N N . PHE A 1 308 ? 0.751 4.916 -1.546 1.00 95.12 308 PHE A N 1
ATOM 2387 C CA . PHE A 1 308 ? 0.999 5.675 -0.319 1.00 95.12 308 PHE A CA 1
ATOM 2388 C C . PHE A 1 308 ? 0.357 7.068 -0.417 1.00 95.12 308 PHE A C 1
ATOM 2390 O O . PHE A 1 308 ? 0.176 7.622 -1.512 1.00 95.12 308 PHE A O 1
ATOM 2397 N N . ARG A 1 309 ? -0.001 7.642 0.735 1.00 94.69 309 ARG A N 1
ATOM 2398 C CA . ARG A 1 309 ? -0.758 8.900 0.817 1.00 94.69 309 ARG A CA 1
ATOM 2399 C C . ARG A 1 309 ? -0.077 9.884 1.736 1.00 94.69 309 ARG A C 1
ATOM 2401 O O . ARG A 1 309 ? 0.300 9.529 2.849 1.00 94.69 309 ARG A O 1
ATOM 2408 N N . SER A 1 310 ? 0.076 11.126 1.295 1.00 95.94 310 SER A N 1
ATOM 2409 C CA . SER A 1 310 ? 0.569 12.176 2.180 1.00 95.94 310 SER A CA 1
ATOM 2410 C C . SER A 1 310 ? -0.483 12.540 3.238 1.00 95.94 310 SER A C 1
ATOM 2412 O O . SER A 1 310 ? -1.684 12.388 2.990 1.00 95.94 310 SER A O 1
ATOM 2414 N N . PRO A 1 311 ? -0.065 13.038 4.417 1.00 97.00 311 PRO A N 1
ATOM 2415 C CA . PRO A 1 311 ? -0.995 13.504 5.442 1.00 97.00 311 PRO A CA 1
ATOM 2416 C C . PRO A 1 311 ? -1.986 14.549 4.922 1.00 97.00 311 PRO A C 1
ATOM 2418 O O . PRO A 1 311 ? -3.142 14.552 5.331 1.00 97.00 311 PRO A O 1
ATOM 2421 N N . GLU A 1 312 ? -1.558 15.415 4.003 1.00 95.31 312 GLU A N 1
ATOM 2422 C CA . GLU A 1 312 ? -2.394 16.443 3.384 1.00 95.31 312 GLU A CA 1
ATOM 2423 C C . GLU A 1 312 ? -3.476 15.832 2.486 1.00 95.31 312 GLU A C 1
ATOM 2425 O O . GLU A 1 312 ? -4.614 16.300 2.511 1.00 95.31 312 GLU A O 1
ATOM 2430 N N . GLU A 1 313 ? -3.149 14.772 1.736 1.00 94.81 313 GLU A N 1
ATOM 2431 C CA . GLU A 1 313 ? -4.111 14.043 0.902 1.00 94.81 313 GLU A CA 1
ATOM 2432 C C . GLU A 1 313 ? -5.191 13.377 1.760 1.00 94.81 313 GLU A C 1
ATOM 2434 O O . GLU A 1 313 ? -6.378 13.532 1.477 1.00 94.81 313 GLU A O 1
ATOM 2439 N N . VAL A 1 314 ? -4.801 12.682 2.835 1.00 97.62 314 VAL A N 1
ATOM 2440 C CA . VAL A 1 314 ? -5.767 12.055 3.754 1.00 97.62 314 VAL A CA 1
ATOM 2441 C C . VAL A 1 314 ? -6.580 13.115 4.491 1.00 97.62 314 VAL A C 1
ATOM 2443 O O . VAL A 1 314 ? -7.794 12.974 4.623 1.00 97.62 314 VAL A O 1
ATOM 2446 N N . ALA A 1 315 ? -5.952 14.213 4.915 1.00 96.75 315 ALA A N 1
ATOM 2447 C CA . ALA A 1 315 ? -6.666 15.310 5.553 1.00 96.75 315 ALA A CA 1
ATOM 2448 C C . ALA A 1 315 ? -7.713 15.928 4.614 1.00 96.75 315 ALA A C 1
ATOM 2450 O O . ALA A 1 315 ? -8.824 16.211 5.048 1.00 96.75 315 ALA A O 1
ATOM 2451 N N . GLU A 1 316 ? -7.400 16.097 3.330 1.00 95.94 316 GLU A N 1
ATOM 2452 C CA . GLU A 1 316 ? -8.359 16.584 2.336 1.00 95.94 316 GLU A CA 1
ATOM 2453 C C . GLU A 1 316 ? -9.532 15.618 2.127 1.00 95.94 316 GLU A C 1
ATOM 2455 O O . GLU A 1 316 ? -10.681 16.058 2.067 1.00 95.94 316 GLU A O 1
ATOM 2460 N N . MET A 1 317 ? -9.274 14.307 2.081 1.00 97.38 317 MET A N 1
ATOM 2461 C CA . MET A 1 317 ? -10.339 13.296 2.035 1.00 97.38 317 MET A CA 1
ATOM 2462 C C . MET A 1 317 ? -11.250 13.395 3.266 1.00 97.38 317 MET A C 1
ATOM 2464 O O . MET A 1 317 ? -12.471 13.409 3.123 1.00 97.38 317 MET A O 1
ATOM 2468 N N . CYS A 1 318 ? -10.665 13.532 4.460 1.00 98.06 318 CYS A N 1
ATOM 2469 C CA . CYS A 1 318 ? -11.407 13.699 5.709 1.00 98.06 318 CYS A CA 1
ATOM 2470 C C . CYS A 1 318 ? -12.273 14.966 5.703 1.00 98.06 318 CYS A C 1
ATOM 2472 O O . CYS A 1 318 ? -13.464 14.887 6.001 1.00 98.06 318 CYS A O 1
ATOM 2474 N N . ARG A 1 319 ? -11.724 16.121 5.302 1.00 96.31 319 ARG A N 1
ATOM 2475 C CA . ARG A 1 319 ? -12.480 17.385 5.247 1.00 96.31 319 ARG A CA 1
ATOM 2476 C C . ARG A 1 319 ? -13.673 17.310 4.302 1.00 96.31 319 ARG A C 1
ATOM 2478 O O . ARG A 1 319 ? -14.776 17.703 4.675 1.00 96.31 319 ARG A O 1
ATOM 2485 N N . ARG A 1 320 ? -13.485 16.739 3.107 1.00 95.50 320 ARG A N 1
ATOM 2486 C CA . ARG A 1 320 ? -14.581 16.518 2.144 1.00 95.50 320 ARG A CA 1
ATOM 2487 C C . ARG A 1 320 ? -15.683 15.624 2.703 1.00 95.50 320 ARG A C 1
ATOM 2489 O O . ARG A 1 320 ? -16.841 15.798 2.345 1.00 95.50 320 ARG A O 1
ATOM 2496 N N . ALA A 1 321 ? -15.323 14.699 3.586 1.00 96.44 321 ALA A N 1
ATOM 2497 C CA . ALA A 1 321 ? -16.245 13.806 4.270 1.00 96.44 321 ALA A CA 1
ATOM 2498 C C . ALA A 1 321 ? -16.777 14.372 5.607 1.00 96.44 321 ALA A C 1
ATOM 2500 O O . ALA A 1 321 ? -17.392 13.637 6.375 1.00 96.44 321 ALA A O 1
ATOM 2501 N N . GLN A 1 322 ? -16.553 15.661 5.900 1.00 96.25 322 GLN A N 1
ATOM 2502 C CA . GLN A 1 322 ? -16.967 16.327 7.146 1.00 96.25 322 GLN A CA 1
ATOM 2503 C C . GLN A 1 322 ? -16.377 15.686 8.419 1.00 96.25 322 GLN A C 1
ATOM 2505 O O . GLN A 1 322 ? -17.030 15.610 9.466 1.00 96.25 322 GLN A O 1
ATOM 2510 N N . LEU A 1 323 ? -15.128 15.218 8.326 1.00 97.50 323 LEU A N 1
ATOM 2511 C CA . LEU A 1 323 ? -14.351 14.683 9.439 1.00 97.50 323 LEU A CA 1
ATOM 2512 C C . LEU A 1 323 ? -13.314 15.717 9.915 1.00 97.50 323 LEU A C 1
ATOM 2514 O O . LEU A 1 323 ? -12.237 15.834 9.332 1.00 97.50 323 LEU A O 1
ATOM 2518 N N . GLU A 1 324 ? -13.621 16.442 10.992 1.00 94.06 324 GLU A N 1
ATOM 2519 C CA . GLU A 1 324 ? -12.778 17.465 11.622 1.00 94.06 324 GLU A CA 1
ATOM 2520 C C . GLU A 1 324 ? -12.994 17.552 13.155 1.00 94.06 324 GLU A C 1
ATOM 2522 O O . GLU A 1 324 ? -14.079 17.243 13.648 1.00 94.06 324 GLU A O 1
ATOM 2527 N N . PRO A 1 325 ? -11.993 18.001 13.945 1.00 90.50 325 PRO A N 1
ATOM 2528 C CA . PRO A 1 325 ? -10.620 18.324 13.548 1.00 90.50 325 PRO A CA 1
ATOM 2529 C C . PRO A 1 325 ? -9.797 17.061 13.266 1.00 90.50 325 PRO A C 1
ATOM 2531 O O . PRO A 1 325 ? -10.098 15.993 13.794 1.00 90.50 325 PRO A O 1
ATOM 2534 N N . ILE A 1 326 ? -8.739 17.191 12.460 1.00 94.12 326 ILE A N 1
ATOM 2535 C CA . ILE A 1 326 ? -7.840 16.086 12.095 1.00 94.12 326 ILE A CA 1
ATOM 2536 C C . ILE A 1 326 ? -6.516 16.250 12.840 1.00 94.12 326 ILE A C 1
ATOM 2538 O O . ILE A 1 326 ? -5.896 17.311 12.804 1.00 94.12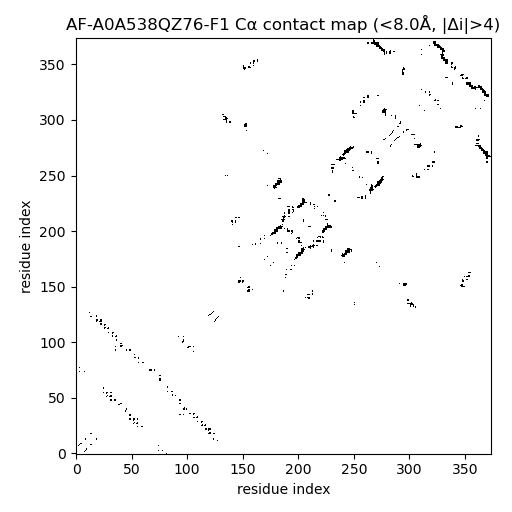 326 ILE A O 1
ATOM 2542 N N . THR A 1 327 ? -6.054 15.183 13.484 1.00 95.31 327 THR A N 1
ATOM 2543 C CA . THR A 1 327 ? -4.741 15.126 14.137 1.00 95.31 327 THR A CA 1
ATOM 2544 C C . THR A 1 327 ? -3.952 13.942 13.608 1.00 95.31 327 THR A C 1
ATOM 2546 O O . THR A 1 327 ? -4.520 12.884 13.351 1.00 95.31 327 THR A O 1
ATOM 2549 N N . VAL A 1 328 ? -2.641 14.117 13.436 1.00 96.44 328 VAL A N 1
ATOM 2550 C CA . VAL A 1 328 ? -1.742 13.069 12.940 1.00 96.44 328 VAL A CA 1
ATOM 2551 C C . VAL A 1 328 ? -0.487 12.983 13.795 1.00 96.44 328 VAL A C 1
ATOM 2553 O O . VAL A 1 328 ? 0.010 13.984 14.314 1.00 96.44 328 VAL A O 1
ATOM 2556 N N . ARG A 1 329 ? 0.039 11.770 13.934 1.00 96.44 329 ARG A N 1
ATOM 2557 C CA . ARG A 1 329 ? 1.307 11.462 14.593 1.00 96.44 329 ARG A CA 1
ATOM 2558 C C . ARG A 1 329 ? 2.070 10.479 13.726 1.00 96.44 329 ARG A C 1
ATOM 2560 O O . ARG A 1 329 ? 1.502 9.518 13.221 1.00 96.44 329 ARG A O 1
ATOM 2567 N N . GLY A 1 330 ? 3.364 10.704 13.559 1.00 97.12 330 GLY A N 1
ATOM 2568 C CA . GLY A 1 330 ? 4.224 9.766 12.853 1.00 97.12 330 GLY A CA 1
ATOM 2569 C C . GLY A 1 330 ? 4.396 8.461 13.621 1.00 97.12 330 GLY A C 1
ATOM 2570 O O . GLY A 1 330 ? 4.434 8.476 14.851 1.00 97.12 330 GLY A O 1
ATOM 2571 N N . SER A 1 331 ? 4.583 7.360 12.904 1.00 94.19 331 SER A N 1
ATOM 2572 C CA . SER A 1 331 ? 4.989 6.065 13.451 1.00 94.19 331 SER A CA 1
ATOM 2573 C C . SER A 1 331 ? 6.377 5.700 12.931 1.00 94.19 331 SER A C 1
ATOM 2575 O O . SER A 1 331 ? 6.722 5.971 11.776 1.00 94.19 331 SER A O 1
ATOM 2577 N N . ARG A 1 332 ? 7.216 5.136 13.803 1.00 94.06 332 ARG A N 1
ATOM 2578 C CA . ARG A 1 332 ? 8.539 4.626 13.423 1.00 94.06 332 ARG A CA 1
ATOM 2579 C C . ARG A 1 332 ? 9.005 3.495 14.339 1.00 94.06 332 ARG A C 1
ATOM 2581 O O . ARG A 1 332 ? 8.651 3.494 15.521 1.00 94.06 332 ARG A O 1
ATOM 2588 N N . PRO A 1 333 ? 9.894 2.611 13.858 1.00 94.31 333 PRO A N 1
ATOM 2589 C CA . PRO A 1 333 ? 10.579 1.654 14.716 1.00 94.31 333 PRO A CA 1
ATOM 2590 C C . PRO A 1 333 ? 11.382 2.336 15.833 1.00 94.31 333 PRO A C 1
ATOM 2592 O O . PRO A 1 333 ? 11.954 3.425 15.661 1.00 94.31 333 PRO A O 1
ATOM 2595 N N . ARG A 1 334 ? 11.479 1.677 16.990 1.00 93.62 334 ARG A N 1
ATOM 2596 C CA . ARG A 1 334 ? 12.402 2.080 18.057 1.00 93.62 334 ARG A CA 1
ATOM 2597 C C . ARG A 1 334 ? 13.821 1.669 17.671 1.00 93.62 334 ARG A C 1
ATOM 2599 O O . ARG A 1 334 ? 14.121 0.490 17.512 1.00 93.62 334 ARG A O 1
ATOM 2606 N N . PHE A 1 335 ? 14.719 2.649 17.581 1.00 90.31 335 PHE A N 1
ATOM 2607 C CA . PHE A 1 335 ? 16.140 2.429 17.296 1.00 90.31 335 PHE A CA 1
ATOM 2608 C C . PHE A 1 335 ? 16.858 1.832 18.515 1.00 90.31 335 PHE A C 1
ATOM 2610 O O . PHE A 1 335 ? 17.489 2.540 19.296 1.00 90.31 335 PHE A O 1
ATOM 2617 N N . ARG A 1 336 ? 16.701 0.522 18.712 1.00 92.50 336 ARG A N 1
ATOM 2618 C CA . ARG A 1 336 ? 17.322 -0.270 19.783 1.00 92.50 336 ARG A CA 1
ATOM 2619 C C . ARG A 1 336 ? 17.865 -1.588 19.226 1.00 92.50 336 ARG A C 1
ATOM 2621 O O . ARG A 1 336 ? 17.725 -1.867 18.039 1.00 92.50 336 ARG A O 1
ATOM 2628 N N . TRP A 1 337 ? 18.470 -2.402 20.090 1.00 91.94 337 TRP A N 1
ATOM 2629 C CA . TRP A 1 337 ? 19.025 -3.713 19.735 1.00 91.94 337 TRP A CA 1
ATOM 2630 C C . TRP A 1 337 ? 18.087 -4.622 18.908 1.00 91.94 337 TRP A C 1
ATOM 2632 O O . TRP A 1 337 ? 18.571 -5.191 17.930 1.00 91.94 337 TRP A O 1
ATOM 2642 N N . PRO A 1 338 ? 16.765 -4.714 19.178 1.00 94.38 338 PRO A N 1
ATOM 2643 C CA . PRO A 1 338 ? 15.866 -5.548 18.370 1.00 94.38 338 PRO A CA 1
ATOM 2644 C C . PRO A 1 338 ? 15.819 -5.170 16.882 1.00 94.38 338 PRO A C 1
ATOM 2646 O O . PRO A 1 338 ? 15.751 -6.053 16.030 1.00 94.38 338 PRO A O 1
ATOM 2649 N N . LEU A 1 339 ? 15.930 -3.877 16.552 1.00 93.00 339 LEU A N 1
ATOM 2650 C CA . LEU A 1 339 ? 15.998 -3.415 15.163 1.00 93.00 339 LEU A CA 1
ATOM 2651 C C . LEU A 1 339 ? 17.277 -3.906 14.479 1.00 93.00 339 LEU A C 1
ATOM 2653 O O . LEU A 1 339 ? 17.221 -4.427 13.371 1.00 93.00 339 LEU A O 1
ATOM 2657 N N . TRP A 1 340 ? 18.425 -3.784 15.148 1.00 93.19 340 TRP A N 1
ATOM 2658 C CA . TRP A 1 340 ? 19.699 -4.277 14.619 1.00 93.19 340 TRP A CA 1
ATOM 2659 C C . TRP A 1 340 ? 19.688 -5.793 14.436 1.00 93.19 340 TRP A C 1
ATOM 2661 O O . TRP A 1 340 ? 20.124 -6.291 13.400 1.00 93.19 340 TRP A O 1
ATOM 2671 N N . ARG A 1 341 ? 19.118 -6.530 15.396 1.00 93.81 341 ARG A N 1
ATOM 2672 C CA . ARG A 1 341 ? 18.941 -7.978 15.271 1.00 93.81 341 ARG A CA 1
ATOM 2673 C C . ARG A 1 341 ? 18.069 -8.334 14.069 1.00 93.81 341 ARG A C 1
ATOM 2675 O O . ARG A 1 341 ? 18.421 -9.262 13.345 1.00 93.81 341 ARG A O 1
ATOM 2682 N N . MET A 1 342 ? 16.986 -7.597 13.818 1.00 95.81 342 MET A N 1
ATOM 2683 C CA . MET A 1 342 ? 16.159 -7.789 12.623 1.00 95.81 342 MET A CA 1
ATOM 2684 C C . MET A 1 342 ? 16.964 -7.570 11.340 1.00 95.81 342 MET A C 1
ATOM 2686 O O . MET A 1 342 ? 16.931 -8.429 10.468 1.00 95.81 342 MET A O 1
ATOM 2690 N N . LEU A 1 343 ? 17.736 -6.483 11.243 1.00 93.50 343 LEU A N 1
ATOM 2691 C CA . LEU A 1 343 ? 18.559 -6.195 10.060 1.00 93.50 343 LEU A CA 1
ATOM 2692 C C . LEU A 1 343 ? 19.589 -7.299 9.762 1.00 93.50 343 LEU A C 1
ATOM 2694 O O . LEU A 1 343 ? 19.881 -7.562 8.601 1.00 93.50 343 LEU A O 1
ATOM 2698 N N . VAL A 1 344 ? 20.125 -7.960 10.793 1.00 94.12 344 VAL A N 1
ATOM 2699 C CA . VAL A 1 344 ? 21.124 -9.035 10.640 1.00 94.12 344 VAL A CA 1
ATOM 2700 C C . VAL A 1 344 ? 20.479 -10.398 10.365 1.00 94.12 344 VAL A C 1
ATOM 2702 O O . VAL A 1 344 ? 20.956 -11.165 9.535 1.00 94.12 344 VAL A O 1
ATOM 2705 N N . THR A 1 345 ? 19.412 -10.739 11.088 1.00 95.12 345 THR A N 1
ATOM 2706 C CA . THR A 1 345 ? 18.818 -12.094 11.067 1.00 95.12 345 THR A CA 1
ATOM 2707 C C . THR A 1 345 ? 17.687 -12.255 10.054 1.00 95.12 345 THR A C 1
ATOM 2709 O O . THR A 1 345 ? 17.340 -13.381 9.667 1.00 95.12 345 THR A O 1
ATOM 2712 N N . GLY A 1 346 ? 17.092 -11.132 9.665 1.00 94.25 346 GLY A N 1
ATOM 2713 C CA . GLY A 1 346 ? 15.857 -11.019 8.908 1.00 94.25 346 GLY A CA 1
ATOM 2714 C C . GLY A 1 346 ? 14.607 -11.543 9.600 1.00 94.25 346 GLY A C 1
ATOM 2715 O O . GLY A 1 346 ? 13.630 -11.862 8.923 1.00 94.25 346 GLY A O 1
ATOM 2716 N N . ARG A 1 347 ? 14.649 -11.653 10.935 1.00 95.69 347 ARG A N 1
ATOM 2717 C CA . ARG A 1 347 ? 13.514 -12.014 11.790 1.00 95.69 347 ARG A CA 1
ATOM 2718 C C . ARG A 1 347 ? 13.168 -10.870 12.737 1.00 95.69 347 ARG A C 1
ATOM 2720 O O . ARG A 1 347 ? 14.045 -10.252 13.338 1.00 95.69 347 ARG A O 1
ATOM 2727 N N . VAL A 1 348 ? 11.882 -10.607 12.878 1.00 95.19 348 VAL A N 1
ATOM 2728 C CA . VAL A 1 348 ? 11.293 -9.589 13.740 1.00 95.19 348 VAL A CA 1
ATOM 2729 C C . VAL A 1 348 ? 10.843 -10.287 15.020 1.00 95.19 348 VAL A C 1
ATOM 2731 O O . VAL A 1 348 ? 9.808 -10.948 15.046 1.00 95.19 348 VAL A O 1
ATOM 2734 N N . GLY A 1 349 ? 11.656 -10.178 16.068 1.00 91.50 349 GLY A N 1
ATOM 2735 C CA . GLY A 1 349 ? 11.334 -10.782 17.361 1.00 91.50 349 GLY A CA 1
ATOM 2736 C C . GLY A 1 349 ? 10.192 -10.059 18.079 1.00 91.50 349 GLY A C 1
ATOM 2737 O O . GLY A 1 349 ? 9.908 -8.894 17.802 1.00 91.50 349 GLY A O 1
ATOM 2738 N N . HIS A 1 350 ? 9.588 -10.728 19.060 1.00 90.31 350 HIS A N 1
ATOM 2739 C CA . HIS A 1 350 ? 8.495 -10.189 19.886 1.00 90.31 350 HIS A CA 1
ATOM 2740 C C . HIS A 1 350 ? 8.828 -8.906 20.676 1.00 90.31 350 HIS A C 1
ATOM 2742 O O . HIS A 1 350 ? 7.927 -8.199 21.116 1.00 90.31 350 HIS A O 1
ATOM 2748 N N . ASP A 1 351 ? 10.109 -8.594 20.872 1.00 92.06 351 ASP A N 1
ATOM 2749 C CA . ASP A 1 351 ? 10.604 -7.370 21.517 1.00 92.06 351 ASP A CA 1
ATOM 2750 C C . ASP A 1 351 ? 10.824 -6.204 20.530 1.00 92.06 351 ASP A C 1
ATOM 2752 O O . ASP A 1 351 ? 11.226 -5.106 20.939 1.00 92.06 351 ASP A O 1
ATOM 2756 N N . PHE A 1 352 ? 10.591 -6.421 19.229 1.00 95.62 352 PHE A N 1
ATOM 2757 C CA . PHE A 1 352 ? 10.575 -5.353 18.240 1.00 95.62 352 PHE A CA 1
ATOM 2758 C C . PHE A 1 352 ? 9.381 -4.442 18.514 1.00 95.62 352 PHE A C 1
ATOM 2760 O O . PHE A 1 352 ? 8.262 -4.900 18.717 1.00 95.62 352 PHE A O 1
ATOM 2767 N N . ALA A 1 353 ? 9.615 -3.132 18.517 1.00 95.06 353 ALA A N 1
ATOM 2768 C CA . ALA A 1 353 ? 8.603 -2.174 18.928 1.00 95.06 353 ALA A CA 1
ATOM 2769 C C . ALA A 1 353 ? 8.646 -0.901 18.090 1.00 95.06 353 ALA A C 1
ATOM 2771 O O . ALA A 1 353 ? 9.709 -0.451 17.645 1.00 95.06 353 ALA A O 1
ATOM 2772 N N . PHE A 1 354 ? 7.480 -0.280 17.967 1.00 96.31 354 PHE A N 1
ATOM 2773 C CA . PHE A 1 354 ? 7.297 1.035 17.372 1.00 96.31 354 PHE A CA 1
ATOM 2774 C C . PHE A 1 354 ? 7.188 2.119 18.447 1.00 96.31 354 PHE A C 1
ATOM 2776 O O . PHE A 1 354 ? 7.161 1.855 19.649 1.00 96.31 354 PHE A O 1
ATOM 2783 N N . THR A 1 355 ? 7.236 3.371 18.008 1.00 95.94 355 THR A N 1
ATOM 2784 C CA . THR A 1 355 ? 6.960 4.542 18.835 1.00 95.94 355 THR A CA 1
ATOM 2785 C C . THR A 1 355 ? 6.324 5.628 17.987 1.00 95.94 355 THR A C 1
ATOM 2787 O O . THR A 1 355 ? 6.687 5.815 16.821 1.00 95.94 355 THR A O 1
ATOM 2790 N N . PHE A 1 356 ? 5.447 6.419 18.603 1.00 96.75 356 PHE A N 1
ATOM 2791 C CA . PHE A 1 356 ? 4.991 7.657 17.989 1.00 96.75 356 PHE A CA 1
ATOM 2792 C C . PHE A 1 356 ? 6.144 8.657 17.874 1.00 96.75 356 PHE A C 1
ATOM 2794 O O . PHE A 1 356 ? 7.093 8.657 18.667 1.00 96.75 356 PHE A O 1
ATOM 2801 N N . SER A 1 357 ? 6.062 9.516 16.865 1.00 95.06 357 SER A N 1
ATOM 2802 C CA . SER A 1 357 ? 7.002 10.602 16.623 1.00 95.06 357 SER A CA 1
ATOM 2803 C C . SER A 1 357 ? 6.298 11.808 16.003 1.00 95.06 357 SER A C 1
ATOM 2805 O O . SER A 1 357 ? 5.208 11.689 15.451 1.00 95.06 357 SER A O 1
ATOM 2807 N N . GLY A 1 358 ? 6.935 12.979 16.052 1.00 94.94 358 GLY A N 1
ATOM 2808 C CA . GLY A 1 358 ? 6.438 14.163 15.343 1.00 94.94 358 GLY A CA 1
ATOM 2809 C C . GLY A 1 358 ? 6.642 14.111 13.823 1.00 94.94 358 GLY A C 1
ATOM 2810 O O . GLY A 1 358 ? 6.142 14.976 13.116 1.00 94.94 358 GLY A O 1
ATOM 2811 N N . SER A 1 359 ? 7.383 13.127 13.296 1.00 96.38 359 SER A N 1
ATOM 2812 C CA . SER A 1 359 ? 7.701 13.052 11.869 1.00 96.38 359 SER A CA 1
ATOM 2813 C C . SER A 1 359 ? 6.805 12.058 11.146 1.00 96.38 359 SER A C 1
ATOM 2815 O O . SER A 1 359 ? 6.901 10.858 11.370 1.00 96.38 359 SER A O 1
ATOM 2817 N N . THR A 1 360 ? 6.010 12.542 10.199 1.00 96.75 360 THR A N 1
ATOM 2818 C CA . THR A 1 360 ? 5.133 11.727 9.344 1.00 96.75 360 THR A CA 1
ATOM 2819 C C . THR A 1 360 ? 5.847 11.151 8.118 1.00 96.75 360 THR A C 1
ATOM 2821 O O . THR A 1 360 ? 5.192 10.647 7.216 1.00 96.75 360 THR A O 1
ATOM 2824 N N . LYS A 1 361 ? 7.185 11.234 8.026 1.00 95.12 361 LYS A N 1
ATOM 2825 C CA . LYS A 1 361 ? 7.936 10.885 6.802 1.00 95.12 361 LYS A CA 1
ATOM 2826 C C . LYS A 1 361 ? 7.809 9.415 6.380 1.00 95.12 361 LYS A C 1
ATOM 2828 O O . LYS A 1 361 ? 7.987 9.145 5.199 1.00 95.12 361 LYS A O 1
ATOM 2833 N N . LEU A 1 362 ? 7.562 8.493 7.316 1.00 95.19 362 LEU A N 1
ATOM 2834 C CA . LEU A 1 362 ? 7.465 7.051 7.052 1.00 95.19 362 LEU A CA 1
ATOM 2835 C C . LEU A 1 362 ? 6.006 6.589 7.023 1.00 95.19 362 LEU A C 1
ATOM 2837 O O . LEU A 1 362 ? 5.411 6.541 5.955 1.00 95.19 362 LEU A O 1
ATOM 2841 N N . GLY A 1 363 ? 5.440 6.289 8.189 1.00 96.25 363 GLY A N 1
ATOM 2842 C CA . GLY A 1 363 ? 4.015 6.056 8.394 1.00 96.25 363 GLY A CA 1
ATOM 2843 C C . GLY A 1 363 ? 3.454 7.056 9.390 1.00 96.25 363 GLY A C 1
ATOM 2844 O O . GLY A 1 363 ? 4.203 7.739 10.102 1.00 96.25 363 GLY A O 1
ATOM 2845 N N . TYR A 1 364 ? 2.136 7.184 9.420 1.00 97.62 364 TYR A N 1
ATOM 2846 C CA . TYR A 1 364 ? 1.454 8.054 10.362 1.00 97.62 364 TYR A CA 1
ATOM 2847 C C . TYR A 1 364 ? 0.092 7.492 10.740 1.00 97.62 364 TYR A C 1
ATOM 2849 O O . TYR A 1 364 ? -0.640 6.943 9.923 1.00 97.62 364 TYR A O 1
ATOM 2857 N N . THR A 1 365 ? -0.238 7.654 12.017 1.00 97.19 365 THR A N 1
ATOM 2858 C CA . THR A 1 365 ? -1.562 7.377 12.567 1.00 97.19 365 THR A CA 1
ATOM 2859 C C . THR A 1 365 ? -2.286 8.699 12.742 1.00 97.19 365 THR A C 1
ATOM 2861 O O . THR A 1 365 ? -1.681 9.679 13.189 1.00 97.19 365 THR A O 1
ATOM 2864 N N . GLY A 1 366 ? -3.572 8.741 12.426 1.00 96.06 366 GLY A N 1
ATOM 2865 C CA . GLY A 1 366 ? -4.390 9.913 12.649 1.00 96.06 366 GLY A CA 1
ATOM 2866 C C . GLY A 1 366 ? -5.758 9.614 13.232 1.00 96.06 366 GLY A C 1
ATOM 2867 O O . GLY A 1 366 ? -6.198 8.471 13.350 1.00 96.06 366 GLY A O 1
ATOM 2868 N N . TYR A 1 367 ? -6.388 10.704 13.640 1.00 94.94 367 TYR A N 1
ATOM 2869 C CA . TYR A 1 367 ? -7.676 10.750 14.301 1.00 94.94 367 TYR A CA 1
ATOM 2870 C C . TYR A 1 367 ? -8.459 11.955 13.793 1.00 94.94 367 TYR A C 1
ATOM 2872 O O . TYR A 1 367 ? -7.921 13.067 13.767 1.00 94.94 367 TYR A O 1
ATOM 2880 N N . ALA A 1 368 ? -9.718 11.737 13.428 1.00 97.50 368 ALA A N 1
ATOM 2881 C CA . ALA A 1 368 ? -10.673 12.773 13.068 1.00 97.50 368 ALA A CA 1
ATOM 2882 C C . ALA A 1 368 ? -12.034 12.519 13.732 1.00 97.50 368 ALA A C 1
ATOM 2884 O O . ALA A 1 368 ? -12.314 11.409 14.188 1.00 97.50 368 ALA A O 1
ATOM 2885 N N . ARG A 1 369 ? -12.898 13.536 13.795 1.00 97.44 369 ARG A N 1
ATOM 2886 C CA . ARG A 1 369 ? -14.270 13.402 14.311 1.00 97.44 369 ARG A CA 1
ATOM 2887 C C . ARG A 1 369 ? -15.288 13.782 13.257 1.00 97.44 369 ARG A C 1
ATOM 2889 O O . ARG A 1 369 ? -15.088 14.754 12.548 1.00 97.44 369 ARG A O 1
ATOM 2896 N N . LYS A 1 370 ? -16.409 13.073 13.183 1.00 97.25 370 LYS A N 1
ATOM 2897 C CA . LYS A 1 370 ? -17.540 13.525 12.373 1.00 97.25 370 LYS A CA 1
ATOM 2898 C C . LYS A 1 370 ? -18.149 14.764 13.010 1.00 97.25 370 LYS A C 1
ATOM 2900 O O . LYS A 1 370 ? -18.502 14.731 14.192 1.00 97.25 370 LYS A O 1
ATOM 2905 N N . LEU A 1 371 ? -18.286 15.833 12.232 1.00 92.38 371 LEU A N 1
ATOM 2906 C CA . LEU A 1 371 ? -18.961 17.041 12.693 1.00 92.38 371 LEU A CA 1
ATOM 2907 C C . LEU A 1 371 ? -20.383 16.696 13.163 1.00 92.38 371 LEU A C 1
ATOM 2909 O O . LEU A 1 371 ? -21.073 15.862 12.567 1.00 92.38 371 LEU A O 1
ATOM 2913 N N . ALA A 1 372 ? -20.808 17.302 14.271 1.00 81.69 372 ALA A N 1
ATOM 2914 C CA . ALA A 1 372 ? -22.205 17.227 14.671 1.00 81.69 372 ALA A CA 1
ATOM 2915 C C . ALA A 1 372 ? -23.054 17.934 13.603 1.00 81.69 372 ALA A C 1
ATOM 2917 O O . ALA A 1 372 ? -22.630 18.965 13.078 1.00 81.69 372 ALA A O 1
ATOM 2918 N N . ALA A 1 373 ? -24.225 17.387 13.267 1.00 70.50 373 ALA A N 1
ATOM 2919 C CA . ALA A 1 373 ? -25.194 18.152 12.489 1.00 70.50 373 ALA A CA 1
ATOM 2920 C C . ALA A 1 373 ? -25.561 19.394 13.318 1.00 70.50 373 ALA A C 1
ATOM 2922 O O . ALA A 1 373 ? -25.927 19.245 14.486 1.00 70.50 373 ALA A O 1
ATOM 2923 N N . VAL A 1 374 ? -25.345 20.580 12.740 1.00 49.75 374 VAL A N 1
ATOM 2924 C CA . VAL A 1 374 ? -25.674 21.878 13.355 1.00 49.75 374 VAL A CA 1
ATOM 2925 C C . VAL A 1 374 ? -27.181 22.045 13.440 1.00 49.75 374 VAL A C 1
ATOM 2927 O O . VAL A 1 374 ? -27.854 21.688 12.444 1.00 49.75 374 VAL A O 1
#

Radius of gyration: 28.73 Å; Cα contacts (8 Å, |Δi|>4): 610; chains: 1; bounding box: 62×41×85 Å

Foldseek 3Di:
DCCCVVPPCLVQPDDPVVLVLVLVLLVLVLVLLCLLLPPADDPVSLVVSVVSLVCSLVSLCVCVVVCVVRPDPVSVVVVVVVSVVSSVVSVVSSVCSNVVHPSVVSVVVSVVSVVVSVCSNCCRVPNSVPPDDAAPPVVLLVCQLVCPVFQQECSLVVLQALVAVLVVVDVVVDQDAWEEEEEQCFLPSNPLSSVVSPHQYEYEHQDPSRVVNNCVPNPNNRYHYDHDHLLDDPDAFQQTLEYEYEQHQQNDPCSLSSLLSRLRNHHAFGKYKYKFWALAPVQCCCVPVVLVQQRHPYDPRNGDSVSGHHPVRVCVSCVVSQWDDKDKWAKDWDPDPQVVVSNVVNTRDPPTHMDTHRDPNHMMMMMTTRHHDD